Protein AF-A0A067CA75-F1 (afdb_monomer_lite)

pLDDT: mean 79.83, std 19.64, range [24.45, 98.12]

Organism: Saprolegnia parasitica (strain CBS 223.65) (NCBI:txid695850)

Radius of gyration: 29.98 Å; chains: 1; bounding box: 79×65×86 Å

Foldseek 3Di:
DDDFDAAPPPSPHTFQKAWPVVRGTHHPVVLCVVCVDDPSVPIDIDTDDDPDPDDDDDDDDDDDDDDDDDDDDDDDDDDDDDDDDDDDDPDPPDPFDFQDPVLVVLLVCLLPQFFDDDPVLVLLQVLLLVLLVPQPLCVQLVDDDPDDSLVSLLVSVVVSVVSSLVSVCVVPVVVSCVQPPPDALVSCLVSLLSSLLSNVSVCSLPVPPPPPSVVVSVVSLVSCPDPSNCVVRVHRSHDDHHGLNVLCVVQVQSVLSRTPLLCLLQADADPPDPCSVVSVVSNVVSLVVSQVPRDDPSQHSVNSVSSSVSSNSVNNVCCQQPVLLVLLLVVLCVDQVPHDPPLQLFEDDPPPQFNDGDGSVRLSVLRRDGRLLRVLLSLLLVVLVVLCVDPVRVVVCVVVVHSVVLNSVSSSCCSNQQQRLGQADDSVCSDDSNNNPSRSSVVCVVCLVVDPCSVSSVVSQNPDSVHDDDD

Structure (mmCIF, N/CA/C/O backbone):
data_AF-A0A067CA75-F1
#
_entry.id   AF-A0A067CA75-F1
#
loop_
_atom_site.group_PDB
_atom_site.id
_atom_site.type_symbol
_atom_site.label_atom_id
_atom_site.label_alt_id
_atom_site.label_comp_id
_atom_site.label_asym_id
_atom_site.label_entity_id
_atom_site.label_seq_id
_atom_site.pdbx_PDB_ins_code
_atom_site.Cartn_x
_atom_site.Cartn_y
_atom_site.Cartn_z
_atom_site.occupancy
_atom_site.B_iso_or_equiv
_atom_site.auth_seq_id
_atom_site.auth_comp_id
_atom_site.auth_asym_id
_atom_site.auth_atom_id
_atom_site.pdbx_PDB_model_num
ATOM 1 N N . MET A 1 1 ? -34.751 -10.116 -15.655 1.00 34.53 1 MET A N 1
ATOM 2 C CA . MET A 1 1 ? -34.058 -9.337 -14.611 1.00 34.53 1 MET A CA 1
ATOM 3 C C . MET A 1 1 ? -32.696 -8.956 -15.159 1.00 34.53 1 MET A C 1
ATOM 5 O O . MET A 1 1 ? -31.809 -9.796 -15.204 1.00 34.53 1 MET A O 1
ATOM 9 N N . THR A 1 2 ? -32.568 -7.746 -15.693 1.00 42.12 2 THR A N 1
ATOM 10 C CA . THR A 1 2 ? -31.279 -7.172 -16.098 1.00 42.12 2 THR A CA 1
ATOM 11 C C . THR A 1 2 ? -30.550 -6.688 -14.851 1.00 42.12 2 THR A C 1
ATOM 13 O O . THR A 1 2 ? -31.142 -5.965 -14.056 1.00 42.12 2 THR A O 1
ATOM 16 N N . ALA A 1 3 ? -29.298 -7.105 -14.661 1.00 48.72 3 ALA A N 1
ATOM 17 C CA . ALA A 1 3 ? -28.482 -6.623 -13.551 1.00 48.72 3 ALA A CA 1
ATOM 18 C C . ALA A 1 3 ? -28.260 -5.107 -13.672 1.00 48.72 3 ALA A C 1
ATOM 20 O O . ALA A 1 3 ? -27.927 -4.621 -14.758 1.00 48.72 3 ALA A O 1
ATOM 21 N N . ALA A 1 4 ? -28.437 -4.382 -12.565 1.00 57.97 4 ALA A N 1
ATOM 22 C CA . ALA A 1 4 ? -28.088 -2.970 -12.482 1.00 57.97 4 ALA A CA 1
ATOM 23 C C . ALA A 1 4 ? -26.589 -2.804 -12.773 1.00 57.97 4 ALA A C 1
ATOM 25 O O . ALA A 1 4 ? -25.756 -3.549 -12.253 1.00 57.97 4 ALA A O 1
ATOM 26 N N . ARG A 1 5 ? -26.244 -1.858 -13.650 1.00 78.56 5 ARG A N 1
ATOM 27 C CA . ARG A 1 5 ? -24.850 -1.523 -13.952 1.00 78.56 5 ARG A CA 1
ATOM 28 C C . ARG A 1 5 ? -24.434 -0.354 -13.067 1.00 78.56 5 ARG A C 1
ATOM 30 O O . ARG A 1 5 ? -25.104 0.673 -13.082 1.00 78.56 5 ARG A O 1
ATOM 37 N N . MET A 1 6 ? -23.341 -0.502 -12.327 1.00 87.12 6 MET A N 1
ATOM 38 C CA . MET A 1 6 ? -22.764 0.585 -11.529 1.00 87.12 6 MET A CA 1
ATOM 39 C C . MET A 1 6 ? -21.998 1.570 -12.418 1.00 87.12 6 MET A C 1
ATOM 41 O O . MET A 1 6 ? -21.547 1.214 -13.507 1.00 87.12 6 MET A O 1
ATOM 45 N N . CYS A 1 7 ? -21.867 2.815 -11.965 1.00 86.75 7 CYS A N 1
ATOM 46 C CA . CYS A 1 7 ? -21.057 3.835 -12.620 1.00 86.75 7 CYS A CA 1
ATOM 47 C C . CYS A 1 7 ? -19.573 3.438 -12.636 1.00 86.75 7 CYS A C 1
ATOM 49 O O . CYS A 1 7 ? -19.004 3.162 -11.586 1.00 86.75 7 CYS A O 1
ATOM 51 N N . VAL A 1 8 ? -18.936 3.503 -13.809 1.00 86.69 8 VAL A N 1
ATOM 52 C CA . VAL A 1 8 ? -17.524 3.125 -14.008 1.00 86.69 8 VAL A CA 1
ATOM 53 C C . VAL A 1 8 ? -16.517 4.023 -13.269 1.00 86.69 8 VAL A C 1
ATOM 55 O O . VAL A 1 8 ? -15.384 3.620 -13.052 1.00 86.69 8 VAL A O 1
ATOM 58 N N . GLU A 1 9 ? -16.907 5.249 -12.906 1.00 84.31 9 GLU A N 1
ATOM 59 C CA . GLU A 1 9 ? -15.993 6.260 -12.342 1.00 84.31 9 GLU A CA 1
ATOM 60 C C . GLU A 1 9 ? -15.979 6.281 -10.814 1.00 84.31 9 GLU A C 1
ATOM 62 O O . GLU A 1 9 ? -14.944 6.552 -10.216 1.00 84.31 9 GLU A O 1
ATOM 67 N N . CYS A 1 10 ? -17.134 6.066 -10.178 1.00 82.81 10 CYS A N 1
ATOM 68 C CA . CYS A 1 10 ? -17.243 6.091 -8.721 1.00 82.81 10 CYS A CA 1
ATOM 69 C C . CYS A 1 10 ? -17.487 4.715 -8.107 1.00 82.81 10 CYS A C 1
ATOM 71 O O . CYS A 1 10 ? -17.278 4.580 -6.911 1.00 82.81 10 CYS A O 1
ATOM 73 N N . GLU A 1 11 ? -17.978 3.734 -8.874 1.00 81.69 11 GLU A N 1
ATOM 74 C CA . GLU A 1 11 ? -18.426 2.400 -8.425 1.00 81.69 11 GLU A CA 1
ATOM 75 C C . GLU A 1 11 ? -19.532 2.392 -7.333 1.00 81.69 11 GLU A C 1
ATOM 77 O O . GLU A 1 11 ? -20.186 1.372 -7.133 1.00 81.69 11 GLU A O 1
ATOM 82 N N . ASP A 1 12 ? -19.822 3.540 -6.710 1.00 71.25 12 ASP A N 1
ATOM 83 C CA . ASP A 1 12 ? -20.708 3.736 -5.554 1.00 71.25 12 ASP A CA 1
ATOM 84 C C . ASP A 1 12 ? -22.186 4.006 -5.910 1.00 71.25 12 ASP A C 1
ATOM 86 O O . ASP A 1 12 ? -23.061 3.925 -5.049 1.00 71.25 12 ASP A O 1
ATOM 90 N N . THR A 1 13 ? -22.499 4.377 -7.159 1.00 75.12 13 THR A N 1
ATOM 91 C CA . THR A 1 13 ? -23.878 4.686 -7.602 1.00 75.12 13 THR A CA 1
ATOM 92 C C . THR A 1 13 ? -24.252 3.978 -8.899 1.00 75.12 13 THR A C 1
ATOM 94 O O . THR A 1 13 ? -23.413 3.788 -9.780 1.00 75.12 13 THR A O 1
ATOM 97 N N . GLU A 1 14 ? -25.529 3.606 -9.034 1.00 87.25 14 GLU A N 1
ATOM 98 C CA . GLU A 1 14 ? -26.067 3.018 -10.265 1.00 87.25 14 GLU A CA 1
ATOM 99 C C . GLU A 1 14 ? -25.896 3.971 -11.460 1.00 87.25 14 GLU A C 1
ATOM 101 O O . GLU A 1 14 ? -26.018 5.196 -11.345 1.00 87.25 14 GLU A O 1
ATOM 106 N N . ALA A 1 15 ? -25.590 3.410 -12.629 1.00 87.94 15 ALA A N 1
ATOM 107 C CA . ALA A 1 15 ? -25.382 4.180 -13.840 1.00 87.94 15 ALA A CA 1
ATOM 108 C C . ALA A 1 15 ? -26.720 4.598 -14.469 1.00 87.94 15 ALA A C 1
ATOM 110 O O . ALA A 1 15 ? -27.481 3.767 -14.963 1.00 87.94 15 ALA A O 1
ATOM 111 N N . ALA A 1 16 ? -26.961 5.907 -14.507 1.00 86.81 16 ALA A N 1
ATOM 112 C CA . ALA A 1 16 ? -28.119 6.530 -15.144 1.00 86.81 16 ALA A CA 1
ATOM 113 C C . ALA A 1 16 ? -27.907 6.806 -16.647 1.00 86.81 16 ALA A C 1
ATOM 115 O O . ALA A 1 16 ? -28.869 7.005 -17.388 1.00 86.81 16 ALA A O 1
ATOM 116 N N . LEU A 1 17 ? -26.656 6.826 -17.121 1.00 90.62 17 LEU A N 1
ATOM 117 C CA . LEU A 1 17 ? -26.273 7.244 -18.472 1.00 90.62 17 LEU A CA 1
ATOM 118 C C . LEU A 1 17 ? -25.247 6.272 -19.071 1.00 90.62 17 LEU A C 1
ATOM 120 O O . LEU A 1 17 ? -24.282 5.902 -18.413 1.00 90.62 17 LEU A O 1
ATOM 124 N N . ALA A 1 18 ? -25.399 5.907 -20.341 1.00 91.94 18 ALA A N 1
ATOM 125 C CA . ALA A 1 18 ? -24.377 5.221 -21.131 1.00 91.94 18 ALA A CA 1
ATOM 126 C C . ALA A 1 18 ? -23.794 6.186 -22.167 1.00 91.94 18 ALA A C 1
ATOM 128 O O . ALA A 1 18 ? -24.546 6.827 -22.895 1.00 91.94 18 ALA A O 1
ATOM 129 N N . CYS A 1 19 ? -22.470 6.296 -22.245 1.00 92.19 19 CYS A N 1
ATOM 130 C CA . CYS A 1 19 ? -21.780 7.149 -23.208 1.00 92.19 19 CYS A CA 1
ATOM 131 C C . CYS A 1 19 ? -21.451 6.348 -24.472 1.00 92.19 19 CYS A C 1
ATOM 133 O O . CYS A 1 19 ? -20.631 5.432 -24.423 1.00 92.19 19 CYS A O 1
ATOM 135 N N . SER A 1 20 ? -22.062 6.682 -25.613 1.00 85.44 20 SER A N 1
ATOM 136 C CA . SER A 1 20 ? -21.893 5.910 -26.854 1.00 85.44 20 SER A CA 1
ATOM 137 C C . SER A 1 20 ? -20.477 5.968 -27.425 1.00 85.44 20 SER A C 1
ATOM 139 O O . SER A 1 20 ? -20.059 5.030 -28.097 1.00 85.44 20 SER A O 1
ATOM 141 N N . ASP A 1 21 ? -19.746 7.051 -27.154 1.00 86.06 21 ASP A N 1
ATOM 142 C CA . ASP A 1 21 ? -18.401 7.287 -27.690 1.00 86.06 21 ASP A CA 1
ATOM 143 C C . ASP A 1 21 ? -17.286 6.743 -26.776 1.00 86.06 21 ASP A C 1
ATOM 145 O O . ASP A 1 21 ? -16.202 6.429 -27.263 1.00 86.06 21 ASP A O 1
ATOM 149 N N . CYS A 1 22 ? -17.544 6.596 -25.468 1.00 84.81 22 CYS A N 1
ATOM 150 C CA . CYS A 1 22 ? -16.643 5.878 -24.553 1.00 84.81 22 CYS A CA 1
ATOM 151 C C . CYS A 1 22 ? -16.923 4.363 -24.538 1.00 84.81 22 CYS A C 1
ATOM 153 O O . CYS A 1 22 ? -16.007 3.572 -24.359 1.00 84.81 22 CYS A O 1
ATOM 155 N N . GLY A 1 23 ? -18.186 3.955 -24.720 1.00 83.06 23 GLY A N 1
ATOM 156 C CA . GLY A 1 23 ? -18.663 2.584 -24.481 1.00 83.06 23 GLY A CA 1
ATOM 157 C C . GLY A 1 23 ? -19.081 2.312 -23.026 1.00 83.06 23 GLY A C 1
ATOM 158 O O . GLY A 1 23 ? -19.684 1.276 -22.742 1.00 83.06 23 GLY A O 1
ATOM 159 N N . ASP A 1 24 ? -18.809 3.262 -22.130 1.00 90.19 24 ASP A N 1
ATOM 160 C CA . ASP A 1 24 ? -18.940 3.127 -20.679 1.00 90.19 24 ASP A CA 1
ATOM 161 C C . ASP A 1 24 ? -20.254 3.681 -20.105 1.00 90.19 24 ASP A C 1
ATOM 163 O O . ASP A 1 24 ? -21.027 4.372 -20.777 1.00 90.19 24 ASP A O 1
ATOM 167 N N . VAL A 1 25 ? -20.503 3.392 -18.825 1.00 91.81 25 VAL A N 1
ATOM 168 C CA . VAL A 1 25 ? -21.732 3.755 -18.106 1.00 91.81 25 VAL A CA 1
ATOM 169 C C . VAL A 1 25 ? -21.432 4.561 -16.835 1.00 91.81 25 VAL A C 1
ATOM 171 O O . VAL A 1 25 ? -20.504 4.264 -16.088 1.00 91.81 25 VAL A O 1
ATOM 174 N N . TYR A 1 26 ? -22.225 5.600 -16.587 1.00 90.19 26 TYR A N 1
ATOM 175 C CA . 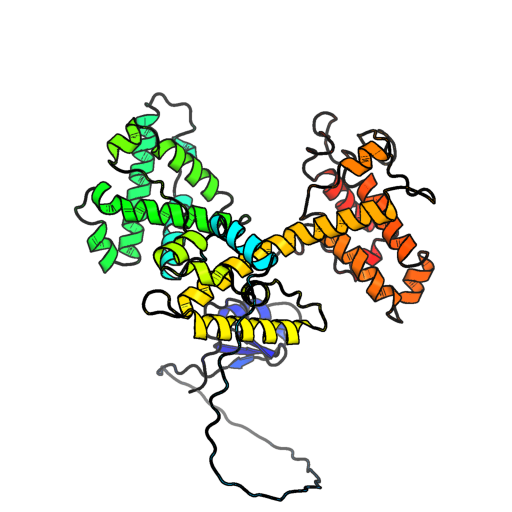TYR A 1 26 ? -21.970 6.658 -15.611 1.00 90.19 26 TYR A CA 1
ATOM 176 C C . TYR A 1 26 ? -23.238 7.012 -14.820 1.00 90.19 26 TYR A C 1
ATOM 178 O O . TYR A 1 26 ? -24.343 6.960 -15.360 1.00 90.19 26 TYR A O 1
ATOM 186 N N . CYS A 1 27 ? -23.102 7.443 -13.564 1.00 92.75 27 CYS A N 1
ATOM 187 C CA . CYS A 1 27 ? -24.160 8.189 -12.877 1.00 92.75 27 CYS A CA 1
ATOM 188 C C . CYS A 1 27 ? -24.171 9.655 -13.355 1.00 92.75 27 CYS A C 1
ATOM 190 O O . CYS A 1 27 ? -23.188 10.132 -13.933 1.00 92.75 27 CYS A O 1
ATOM 192 N N . ASP A 1 28 ? -25.265 10.386 -13.117 1.00 87.94 28 ASP A N 1
ATOM 193 C CA . ASP A 1 28 ? -25.445 11.754 -13.638 1.00 87.94 28 ASP A CA 1
ATOM 194 C C . ASP A 1 28 ? -24.309 12.713 -13.248 1.00 87.94 28 ASP A C 1
ATOM 196 O O . ASP A 1 28 ? -23.850 13.510 -14.070 1.00 87.94 28 ASP A O 1
ATOM 200 N N . LEU A 1 29 ? -23.822 12.616 -12.006 1.00 86.62 29 LEU A N 1
ATOM 201 C CA . LEU A 1 29 ? -22.756 13.473 -11.480 1.00 86.62 29 LEU A CA 1
ATOM 202 C C . LEU A 1 29 ? -21.408 13.179 -12.148 1.00 86.62 29 LEU A C 1
ATOM 204 O O . LEU A 1 29 ? -20.744 14.103 -12.620 1.00 86.62 29 LEU A O 1
ATOM 208 N N . CYS A 1 30 ? -21.021 11.905 -12.242 1.00 85.12 30 CYS A N 1
ATOM 209 C CA . CYS A 1 30 ? -19.768 11.498 -12.879 1.00 85.12 30 CYS A CA 1
ATOM 210 C C . CYS A 1 30 ? -19.785 11.748 -14.391 1.00 85.12 30 CYS A C 1
ATOM 212 O O . CYS A 1 30 ? -18.781 12.205 -14.939 1.00 85.12 30 CYS A O 1
ATOM 214 N N . TYR A 1 31 ? -20.926 11.546 -15.064 1.00 89.19 31 TYR A N 1
ATOM 215 C CA . TYR A 1 31 ? -21.058 11.906 -16.476 1.00 89.19 31 TYR A CA 1
ATOM 216 C C . TYR A 1 31 ? -20.834 13.405 -16.677 1.00 89.19 31 TYR A C 1
ATOM 218 O O . TYR A 1 31 ? -20.005 13.793 -17.501 1.00 89.19 31 TYR A O 1
ATOM 226 N N . GLN A 1 32 ? -21.514 14.251 -15.894 1.00 88.06 32 GLN A N 1
ATOM 227 C CA . GLN A 1 32 ? -21.337 15.701 -15.966 1.00 88.06 32 GLN A CA 1
ATOM 228 C C . GLN A 1 32 ? -19.902 16.120 -15.633 1.00 88.06 32 GLN A C 1
ATOM 230 O O . GLN A 1 32 ? -19.364 16.972 -16.328 1.00 88.06 32 GLN A O 1
ATOM 235 N N . ALA A 1 33 ? -19.249 15.521 -14.635 1.00 83.44 33 ALA A N 1
ATOM 236 C CA . ALA A 1 33 ? -17.854 15.824 -14.315 1.00 83.44 33 ALA A CA 1
ATOM 237 C C . ALA A 1 33 ? -16.909 15.502 -15.492 1.00 83.44 33 ALA A C 1
ATOM 239 O O . ALA A 1 33 ? -16.190 16.387 -15.963 1.00 83.44 33 ALA A O 1
ATOM 240 N N . GLN A 1 34 ? -16.972 14.275 -16.023 1.00 81.94 34 GLN A N 1
ATOM 241 C CA . GLN A 1 34 ? -16.072 13.790 -17.079 1.00 81.94 34 GLN A CA 1
ATOM 242 C C . GLN A 1 34 ? -16.354 14.379 -18.473 1.00 81.94 34 GLN A C 1
ATOM 244 O O . GLN A 1 34 ? -15.449 14.461 -19.305 1.00 81.94 34 GLN A O 1
ATOM 249 N N . HIS A 1 35 ? -17.587 14.821 -18.741 1.00 87.88 35 HIS A N 1
ATOM 250 C CA . HIS A 1 35 ? -18.006 15.332 -20.054 1.00 87.88 35 HIS A CA 1
ATOM 251 C C . HIS A 1 35 ? -18.231 16.855 -20.076 1.00 87.88 35 HIS A C 1
ATOM 253 O O . HIS A 1 35 ? -18.643 17.409 -21.092 1.00 87.88 35 HIS A O 1
ATOM 259 N N . ARG A 1 36 ? -17.908 17.585 -18.997 1.00 81.56 36 ARG A N 1
ATOM 260 C CA . ARG A 1 36 ? -18.014 19.060 -18.946 1.00 81.56 36 ARG A CA 1
ATOM 261 C C . ARG A 1 36 ? -16.841 19.806 -19.588 1.00 81.56 36 ARG A C 1
ATOM 263 O O . ARG A 1 36 ? -16.953 21.016 -19.782 1.00 81.56 36 ARG A O 1
ATOM 270 N N . SER A 1 37 ? -15.736 19.151 -19.958 1.00 68.25 37 SER A N 1
ATOM 271 C CA . SER A 1 37 ? -14.587 19.827 -20.589 1.00 68.25 37 SER A CA 1
ATOM 272 C C . SER A 1 37 ? -13.853 18.979 -21.639 1.00 68.25 37 SER A C 1
ATOM 274 O O . SER A 1 37 ? -14.030 17.765 -21.722 1.00 68.25 37 SER A O 1
ATOM 276 N N . GLY A 1 38 ? -13.043 19.638 -22.475 1.00 77.25 38 GLY A N 1
ATOM 277 C CA . GLY A 1 38 ? -12.229 18.989 -23.505 1.00 77.25 38 GLY A CA 1
ATOM 278 C C . GLY A 1 38 ? -13.035 18.325 -24.629 1.00 77.25 38 GLY A C 1
ATOM 279 O O . GLY A 1 38 ? -14.191 18.660 -24.883 1.00 77.25 38 GLY A O 1
ATOM 280 N N . HIS A 1 39 ? -12.413 17.364 -25.319 1.00 73.75 39 HIS A N 1
ATOM 281 C CA . HIS A 1 39 ? -13.032 16.650 -26.445 1.00 73.75 39 HIS A CA 1
ATOM 282 C C . HIS A 1 39 ? -14.293 15.859 -26.045 1.00 73.75 39 HIS A C 1
ATOM 284 O O . HIS A 1 39 ? -15.204 15.720 -26.864 1.00 73.75 39 HIS A O 1
ATOM 290 N N . ARG A 1 40 ? -14.384 15.432 -24.775 1.00 80.75 40 ARG A N 1
ATOM 291 C CA . ARG A 1 40 ? -15.506 14.659 -24.218 1.00 80.75 40 ARG A CA 1
ATOM 292 C C . ARG A 1 40 ? -16.825 15.440 -24.134 1.00 80.75 40 ARG A C 1
ATOM 294 O O . ARG A 1 40 ? -17.877 14.815 -24.133 1.00 80.75 40 ARG A O 1
ATOM 301 N N . GLN A 1 41 ? -16.810 16.780 -24.198 1.00 84.62 41 GLN A N 1
ATOM 302 C CA . GLN A 1 41 ? -18.037 17.598 -24.318 1.00 84.62 41 GLN A CA 1
ATOM 303 C C . GLN A 1 41 ? -18.919 17.240 -25.522 1.00 84.62 41 GLN A C 1
ATOM 305 O O . GLN A 1 41 ? -20.100 17.580 -25.542 1.00 84.62 41 GLN A O 1
ATOM 310 N N . LYS A 1 42 ? -18.344 16.619 -26.558 1.00 84.81 42 LYS A N 1
ATOM 311 C CA . LYS A 1 42 ? -19.062 16.256 -27.786 1.00 84.81 42 LYS A CA 1
ATOM 312 C C . LYS A 1 42 ? -19.661 14.851 -27.750 1.00 84.81 42 LYS A C 1
ATOM 314 O O . LYS A 1 42 ? -20.372 14.502 -28.690 1.00 84.81 42 LYS A O 1
ATOM 319 N N . HIS A 1 43 ? -19.361 14.058 -26.722 1.00 88.69 43 HIS A N 1
ATOM 320 C CA . HIS A 1 43 ? -19.841 12.684 -26.633 1.00 88.69 43 HIS A CA 1
ATOM 321 C C . HIS A 1 43 ? -21.347 12.654 -26.350 1.00 88.69 43 HIS A C 1
ATOM 323 O O . HIS A 1 43 ? -21.889 13.519 -25.652 1.00 88.69 43 HIS A O 1
ATOM 329 N N . ARG A 1 44 ? -22.034 11.649 -26.893 1.00 86.31 44 ARG A N 1
ATOM 330 C CA . ARG 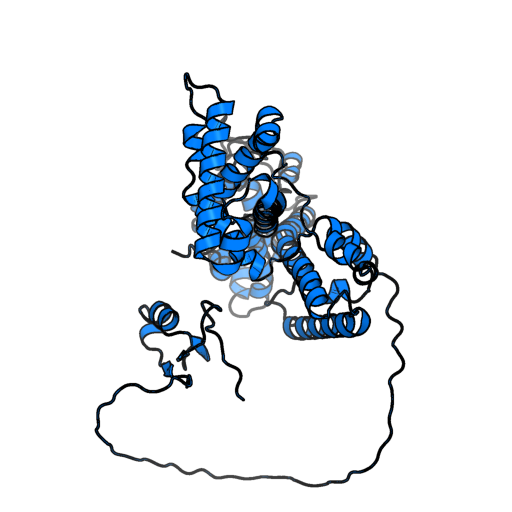A 1 44 ? -23.465 11.437 -26.680 1.00 86.31 44 ARG A CA 1
ATOM 331 C C . ARG A 1 44 ? -23.714 10.424 -25.572 1.00 86.31 44 ARG A C 1
ATOM 333 O O . ARG A 1 44 ? -23.245 9.293 -25.624 1.00 86.31 44 ARG A O 1
ATOM 340 N N . SER A 1 45 ? -24.552 10.814 -24.617 1.00 89.62 45 SER A N 1
ATOM 341 C CA . SER A 1 45 ? -25.150 9.899 -23.650 1.00 89.62 45 SER A CA 1
ATOM 342 C C . SER A 1 45 ? -26.549 9.453 -24.064 1.00 89.62 45 SER A C 1
ATOM 344 O O . SER A 1 45 ? -27.357 10.257 -24.535 1.00 89.62 45 SER A O 1
ATOM 346 N N . THR A 1 46 ? -26.868 8.196 -23.782 1.00 89.31 46 THR A N 1
ATOM 347 C CA . THR A 1 46 ? -28.226 7.645 -23.744 1.00 89.31 46 THR A CA 1
ATOM 348 C C . THR A 1 46 ? -28.605 7.314 -22.298 1.00 89.31 46 THR A C 1
ATOM 350 O O . THR A 1 46 ? -27.812 6.670 -21.611 1.00 89.31 46 THR A O 1
ATOM 353 N N . PRO A 1 47 ? -29.797 7.709 -21.809 1.00 86.81 47 PRO A N 1
ATOM 354 C CA . PRO A 1 47 ? -30.267 7.289 -20.493 1.00 86.81 47 PRO A CA 1
ATOM 355 C C . PRO A 1 47 ? -30.402 5.769 -20.405 1.00 86.81 47 PRO A C 1
ATOM 357 O O . PRO A 1 47 ? -30.965 5.133 -21.299 1.00 86.81 47 PRO A O 1
ATOM 360 N N . LEU A 1 48 ? -29.905 5.201 -19.313 1.00 81.50 48 LEU A N 1
ATOM 361 C CA . LEU A 1 48 ? -30.205 3.841 -18.896 1.00 81.50 48 LEU A CA 1
ATOM 362 C C . LEU A 1 48 ? -31.505 3.879 -18.088 1.00 81.50 48 LEU A C 1
ATOM 364 O O . LEU A 1 48 ? -31.694 4.746 -17.238 1.00 81.50 48 LEU A O 1
ATOM 368 N N . ALA A 1 49 ? -32.432 2.971 -18.391 1.00 61.00 49 ALA A N 1
ATOM 369 C CA . ALA A 1 49 ? -33.735 2.949 -17.740 1.00 61.00 49 ALA A CA 1
ATOM 370 C C . ALA A 1 49 ? -33.605 2.449 -16.292 1.00 61.00 49 ALA A C 1
ATOM 372 O O . ALA A 1 49 ? -33.550 1.245 -16.048 1.00 61.00 49 ALA A O 1
ATOM 373 N N . VAL A 1 50 ? -33.561 3.389 -15.347 1.00 51.22 50 VAL A N 1
ATOM 374 C CA . VAL A 1 50 ? -33.761 3.131 -13.918 1.00 51.22 50 VAL A CA 1
ATOM 375 C C . VAL A 1 50 ? -35.268 3.143 -13.650 1.00 51.22 50 VAL A C 1
ATOM 377 O O . VAL A 1 50 ? -35.943 4.123 -13.977 1.00 51.22 50 VAL A O 1
ATOM 380 N N . ASP A 1 51 ? -35.805 2.072 -13.061 1.00 38.41 51 ASP A N 1
ATOM 381 C CA . ASP A 1 51 ? -37.217 1.984 -12.662 1.00 38.41 51 ASP A CA 1
ATOM 382 C C . ASP A 1 51 ? -37.494 2.900 -11.453 1.00 38.41 51 ASP A C 1
ATOM 384 O O . ASP A 1 51 ? -37.503 2.474 -10.297 1.00 38.41 51 ASP A O 1
ATOM 388 N N . VAL A 1 52 ? -37.732 4.187 -11.721 1.00 39.03 52 VAL A N 1
ATOM 389 C CA . VAL A 1 52 ? -38.145 5.178 -10.716 1.00 39.03 52 VAL A CA 1
ATOM 390 C C . VAL A 1 52 ? -39.663 5.404 -10.802 1.00 39.03 52 VAL A C 1
ATOM 392 O O . VAL A 1 52 ? -40.165 5.757 -11.874 1.00 39.03 52 VAL A O 1
ATOM 395 N N . PRO A 1 53 ? -40.430 5.256 -9.701 1.00 29.56 53 PRO A N 1
ATOM 396 C CA . PRO A 1 53 ? -41.851 5.587 -9.697 1.00 29.56 53 PRO A CA 1
ATOM 397 C C . PRO A 1 53 ? -42.081 7.094 -9.923 1.00 29.56 53 PRO A C 1
ATOM 399 O O . PRO A 1 53 ? -41.368 7.948 -9.403 1.00 29.56 53 PRO A O 1
ATOM 402 N N . ALA A 1 54 ? -43.093 7.398 -10.733 1.00 29.95 54 ALA A N 1
ATOM 403 C CA . ALA A 1 54 ? -43.261 8.662 -11.451 1.00 29.95 54 ALA A CA 1
ATOM 404 C C . ALA A 1 54 ? -43.342 9.961 -10.618 1.00 29.95 54 ALA A C 1
ATOM 406 O O . ALA A 1 54 ? -44.020 10.024 -9.594 1.00 29.95 54 ALA A O 1
ATOM 407 N N . SER A 1 55 ? -42.849 11.059 -11.215 1.00 29.47 55 SER A N 1
ATOM 408 C CA . SER A 1 55 ? -43.426 12.400 -11.030 1.00 29.47 55 SER A CA 1
ATOM 409 C C . SER A 1 55 ? -43.352 13.270 -12.300 1.00 29.47 55 SER A C 1
ATOM 411 O O . SER A 1 55 ? -42.276 13.552 -12.813 1.00 29.47 55 SER A O 1
ATOM 413 N N . SER A 1 56 ? -44.522 13.761 -12.732 1.00 32.84 56 SER A N 1
ATOM 414 C CA . SER A 1 56 ? -44.778 15.011 -13.493 1.00 32.84 56 SER A CA 1
ATOM 415 C C . SER A 1 56 ? -44.058 15.314 -14.836 1.00 32.84 56 SER A C 1
ATOM 417 O O . SER A 1 56 ? -42.972 15.881 -14.875 1.00 32.84 56 SER A O 1
ATOM 419 N N . THR A 1 57 ? -44.803 15.100 -15.932 1.00 30.19 57 THR A N 1
ATOM 420 C CA . THR A 1 57 ? -44.755 15.737 -17.285 1.00 30.19 57 THR A CA 1
ATOM 421 C C . THR A 1 57 ? -44.872 17.283 -17.289 1.00 30.19 57 THR A C 1
ATOM 423 O O . THR A 1 57 ? -45.261 17.797 -16.237 1.00 30.19 57 THR A O 1
ATOM 426 N N . PRO A 1 58 ? -44.701 18.044 -18.421 1.00 36.84 58 PRO A N 1
ATOM 427 C CA . PRO A 1 58 ? -44.681 17.684 -19.875 1.00 36.84 58 PRO A CA 1
ATOM 428 C C . PRO A 1 58 ? -43.474 18.312 -20.682 1.00 36.84 58 PRO A C 1
ATOM 430 O O . PRO A 1 58 ? -42.511 18.707 -20.043 1.00 36.84 58 PRO A O 1
ATOM 433 N N . ALA A 1 59 ? -43.369 18.452 -22.031 1.00 25.84 59 ALA A N 1
ATOM 434 C CA . ALA A 1 59 ? -44.282 18.257 -23.182 1.00 25.84 59 ALA A CA 1
ATOM 435 C C . ALA A 1 59 ? -43.610 17.969 -24.576 1.00 25.84 59 ALA A C 1
ATOM 437 O O . ALA A 1 59 ? -42.405 18.075 -24.764 1.00 25.84 59 ALA A O 1
ATOM 438 N N . ARG A 1 60 ? -44.496 17.663 -25.544 1.00 24.86 60 ARG A N 1
ATOM 439 C CA . ARG A 1 60 ? -44.496 17.581 -27.044 1.00 24.86 60 ARG A CA 1
ATOM 440 C C . ARG A 1 60 ? -43.808 18.763 -27.812 1.00 24.86 60 ARG A C 1
ATOM 442 O O . ARG A 1 60 ? -43.752 19.818 -27.185 1.00 24.86 60 ARG A O 1
ATOM 449 N N . PRO A 1 61 ? -43.386 18.709 -29.125 1.00 32.41 61 PRO A N 1
ATOM 450 C CA . PRO A 1 61 ? -43.785 17.848 -30.284 1.00 32.41 61 PRO A CA 1
ATOM 451 C C . PRO A 1 61 ? -42.666 17.069 -31.043 1.00 32.41 61 PRO A C 1
ATOM 453 O O . PRO A 1 61 ? -41.511 17.456 -30.982 1.00 32.41 61 PRO A O 1
ATOM 456 N N . THR A 1 62 ? -42.889 15.882 -31.651 1.00 28.77 62 THR A N 1
ATOM 457 C CA . THR A 1 62 ? -43.567 15.486 -32.939 1.00 28.77 62 THR A CA 1
ATOM 458 C C . THR A 1 62 ? -42.919 16.008 -34.260 1.00 28.77 62 THR A C 1
ATOM 460 O O . THR A 1 62 ? -42.315 17.072 -34.227 1.00 28.77 62 THR A O 1
ATOM 463 N N . PRO A 1 63 ? -42.957 15.264 -35.403 1.00 45.16 63 PRO A N 1
ATOM 464 C CA . PRO A 1 63 ? -41.740 14.687 -36.024 1.00 45.16 63 PRO A CA 1
ATOM 465 C C . PRO A 1 63 ? -41.574 14.998 -37.538 1.00 45.16 63 PRO A C 1
ATOM 467 O O . PRO A 1 63 ? -42.382 15.754 -38.073 1.00 45.16 63 PRO A O 1
ATOM 470 N N . SER A 1 64 ? -40.597 14.365 -38.232 1.00 29.53 64 SER A N 1
ATOM 471 C CA . SER A 1 64 ? -40.623 13.787 -39.623 1.00 29.53 64 SER A CA 1
ATOM 472 C C . SER A 1 64 ? -39.177 13.636 -40.214 1.00 29.53 64 SER A C 1
ATOM 474 O O . SER A 1 64 ? -38.243 14.061 -39.539 1.00 29.53 64 SER A O 1
ATOM 476 N N . PRO A 1 65 ? -38.923 12.999 -41.389 1.00 34.88 65 PRO A N 1
ATOM 477 C CA . PRO A 1 65 ? -38.982 11.534 -41.537 1.00 34.88 65 PRO A CA 1
ATOM 478 C C . PRO A 1 65 ? -37.856 10.910 -42.435 1.00 34.88 65 PRO A C 1
ATOM 480 O O . PRO A 1 65 ? -37.032 11.623 -42.988 1.00 34.88 65 PRO A O 1
ATOM 483 N N . VAL A 1 66 ? -37.878 9.570 -42.570 1.00 28.83 66 VAL A N 1
ATOM 484 C CA . VAL A 1 66 ? -37.253 8.643 -43.569 1.00 28.83 66 VAL A CA 1
ATOM 485 C C . VAL A 1 66 ? -35.996 9.036 -44.383 1.00 28.83 66 VAL A C 1
ATOM 487 O O . VAL A 1 66 ? -35.993 10.013 -45.122 1.00 28.83 66 VAL A O 1
ATOM 490 N N . SER A 1 67 ? -35.058 8.083 -44.495 1.00 28.41 67 SER A N 1
ATOM 491 C CA . SER A 1 67 ? -34.795 7.457 -45.808 1.00 28.41 67 SER A CA 1
ATOM 492 C C . SER A 1 67 ? -34.263 6.021 -45.665 1.00 28.41 67 SER A C 1
ATOM 494 O O . SER A 1 67 ? -33.485 5.732 -44.758 1.00 28.41 67 SER A O 1
ATOM 496 N N . GLU A 1 68 ? -34.705 5.125 -46.545 1.00 26.50 68 GLU A N 1
ATOM 497 C CA . GLU A 1 68 ? -34.344 3.700 -46.593 1.00 26.50 68 GLU A CA 1
ATOM 498 C C . GLU A 1 68 ? -33.204 3.451 -47.592 1.00 26.50 68 GLU A C 1
ATOM 500 O O . GLU A 1 68 ? -33.232 4.037 -48.674 1.00 26.50 68 GLU A O 1
ATOM 505 N N . THR A 1 69 ? -32.310 2.482 -47.329 1.00 26.22 69 THR A N 1
ATOM 506 C CA . THR A 1 69 ? -31.617 1.764 -48.422 1.00 26.22 69 THR A CA 1
ATOM 507 C C . THR A 1 69 ? -31.254 0.309 -48.071 1.00 26.22 69 THR A C 1
ATOM 509 O O . THR A 1 69 ? -30.181 0.020 -47.558 1.00 26.22 69 THR A O 1
ATOM 512 N N . ILE A 1 70 ? -32.184 -0.600 -48.377 1.00 29.70 70 ILE A N 1
ATOM 513 C CA . ILE A 1 70 ? -31.991 -1.853 -49.143 1.00 29.70 70 ILE A CA 1
ATOM 514 C C . ILE A 1 70 ? -30.711 -2.687 -48.881 1.00 29.70 70 ILE A C 1
ATOM 516 O O . ILE A 1 70 ? -29.617 -2.356 -49.336 1.00 29.70 70 ILE A O 1
ATOM 520 N N . SER A 1 71 ? -30.902 -3.882 -48.308 1.00 30.14 71 SER A N 1
ATOM 521 C CA . SER A 1 71 ? -29.962 -5.018 -48.373 1.00 30.14 71 SER A CA 1
ATOM 522 C C . SER A 1 71 ? -29.968 -5.707 -49.748 1.00 30.14 71 SER A C 1
ATOM 524 O O . SER A 1 71 ? -30.957 -5.629 -50.479 1.00 30.14 71 SER A O 1
ATOM 526 N N . PRO A 1 72 ? -28.957 -6.545 -50.036 1.00 34.88 72 PRO A N 1
ATOM 527 C CA . PRO A 1 72 ? -29.275 -7.899 -50.505 1.00 34.88 72 PRO A CA 1
ATOM 528 C C . PRO A 1 72 ? -28.523 -9.016 -49.737 1.00 34.88 72 PRO A C 1
ATOM 530 O O . PRO A 1 72 ? -27.550 -8.722 -49.044 1.00 34.88 72 PRO A O 1
ATOM 533 N N . PRO A 1 73 ? -28.984 -10.288 -49.800 1.00 36.91 73 PRO A N 1
ATOM 534 C CA . PRO A 1 73 ? -28.628 -11.327 -48.825 1.00 36.91 73 PRO A CA 1
ATOM 535 C C . PRO A 1 73 ? -27.946 -12.574 -49.448 1.00 36.91 73 PRO A C 1
ATOM 537 O O . PRO A 1 73 ? -27.469 -12.530 -50.579 1.00 36.91 73 PRO A O 1
ATOM 540 N N . LEU A 1 74 ? -28.013 -13.700 -48.714 1.00 27.62 74 LEU A N 1
ATOM 541 C CA . LEU A 1 74 ? -27.489 -15.061 -48.965 1.00 27.62 74 LEU A CA 1
ATOM 542 C C . LEU A 1 74 ? -26.011 -15.292 -48.557 1.00 27.62 74 LEU A C 1
ATOM 544 O O . LEU A 1 74 ? -25.187 -14.395 -48.657 1.00 27.62 74 LEU A O 1
ATOM 548 N N . ALA A 1 75 ? -25.618 -16.475 -48.057 1.00 28.86 75 ALA A N 1
ATOM 549 C CA . ALA A 1 75 ? -26.344 -17.753 -47.995 1.00 28.86 75 ALA A CA 1
ATOM 550 C C . ALA A 1 75 ? -26.275 -18.448 -46.618 1.00 28.86 75 ALA A C 1
ATOM 552 O O . ALA A 1 75 ? -25.281 -18.376 -45.902 1.00 28.86 75 ALA A O 1
ATOM 553 N N . SER A 1 76 ? -27.346 -19.173 -46.294 1.00 25.55 76 SER A N 1
ATOM 554 C CA . SER A 1 76 ? -27.492 -20.060 -45.137 1.00 25.55 76 SER A CA 1
ATOM 555 C C . SER A 1 76 ? -27.045 -21.493 -45.443 1.00 25.55 76 SER A C 1
ATOM 557 O O . SER A 1 76 ? -27.372 -22.006 -46.513 1.00 25.55 76 SER A O 1
ATOM 559 N N . VAL A 1 77 ? -26.473 -22.191 -44.458 1.00 27.83 77 VAL A N 1
ATOM 560 C CA . VAL A 1 77 ? -26.527 -23.662 -44.375 1.00 27.83 77 VAL A CA 1
ATOM 561 C C . VAL A 1 77 ? -26.955 -24.042 -42.959 1.00 27.83 77 VAL A C 1
ATOM 563 O O . VAL A 1 77 ? -26.384 -23.558 -41.986 1.00 27.83 77 VAL A O 1
ATOM 566 N N . VAL A 1 78 ? -27.982 -24.885 -42.857 1.00 24.77 78 VAL A N 1
ATOM 567 C CA . VAL A 1 78 ? -28.516 -25.430 -41.601 1.00 24.77 78 VAL A CA 1
ATOM 568 C C . VAL A 1 78 ? -28.695 -26.943 -41.771 1.00 24.77 78 VAL A C 1
ATOM 570 O O . VAL A 1 78 ? -28.867 -27.415 -42.895 1.00 24.77 78 VAL A O 1
ATOM 573 N N . VAL A 1 79 ? -28.796 -27.618 -40.619 1.00 24.45 79 VAL A N 1
ATOM 574 C CA . VAL A 1 79 ? -29.277 -28.990 -40.344 1.00 24.45 79 VAL A CA 1
ATOM 575 C C . VAL A 1 79 ? -28.117 -30.004 -40.408 1.00 24.45 79 VAL A C 1
ATOM 577 O O . VAL A 1 79 ? -27.346 -29.999 -41.358 1.00 24.45 79 VAL A O 1
ATOM 580 N N . VAL A 1 80 ? -27.831 -30.788 -39.358 1.00 26.25 80 VAL A N 1
ATOM 581 C CA . VAL A 1 80 ? -28.664 -31.886 -38.823 1.00 26.25 80 VAL A CA 1
ATOM 582 C C . VAL A 1 80 ? -28.703 -31.941 -37.288 1.00 26.25 80 VAL A C 1
ATOM 584 O O . VAL A 1 80 ? -27.696 -31.744 -36.615 1.00 26.25 80 VAL A O 1
ATOM 587 N N . THR A 1 81 ? -29.896 -32.226 -36.763 1.00 25.45 81 THR A N 1
ATOM 588 C CA . THR A 1 81 ? -30.207 -32.591 -35.373 1.00 25.45 81 THR A CA 1
ATOM 589 C C . THR A 1 81 ? -29.978 -34.082 -35.125 1.00 25.45 81 THR A C 1
ATOM 591 O O . THR A 1 81 ? -30.303 -34.863 -36.011 1.00 25.45 81 THR A O 1
ATOM 594 N N . ASP A 1 82 ? -29.540 -34.474 -33.927 1.00 24.70 82 ASP A N 1
ATOM 595 C CA . ASP A 1 82 ? -30.206 -35.529 -33.139 1.00 24.70 82 ASP A CA 1
ATOM 596 C C . ASP A 1 82 ? -29.599 -35.650 -31.726 1.00 24.70 82 ASP A C 1
ATOM 598 O O . ASP A 1 82 ? -28.389 -35.580 -31.532 1.00 24.70 82 ASP A O 1
ATOM 602 N N . ASP A 1 83 ? -30.492 -35.831 -30.756 1.00 24.94 83 ASP A N 1
ATOM 603 C CA . ASP A 1 83 ? -30.310 -36.152 -29.331 1.00 24.94 83 ASP A CA 1
ATOM 604 C C . ASP A 1 83 ? -31.569 -37.002 -29.008 1.00 24.94 83 ASP A C 1
ATOM 606 O O . ASP A 1 83 ? -32.626 -36.666 -29.563 1.00 24.94 83 ASP A O 1
ATOM 610 N N . PRO A 1 84 ? -31.553 -38.087 -28.194 1.00 37.12 84 PRO A N 1
ATOM 611 C CA . PRO A 1 84 ? -30.997 -38.062 -26.836 1.00 37.12 84 PRO A CA 1
ATOM 612 C C . PRO A 1 84 ? -30.322 -39.365 -26.334 1.00 37.12 84 PRO A C 1
ATOM 614 O O . PRO A 1 84 ? -30.584 -40.453 -26.839 1.00 37.12 84 PRO A O 1
ATOM 617 N N . MET A 1 85 ? -29.564 -39.283 -25.229 1.00 28.05 85 MET A N 1
ATOM 618 C CA . MET A 1 85 ? -29.883 -39.949 -23.939 1.00 28.05 85 MET A CA 1
ATOM 619 C C . MET A 1 85 ? -28.690 -40.018 -22.961 1.00 28.05 85 MET A C 1
ATOM 621 O O . MET A 1 85 ? -27.686 -40.664 -23.224 1.00 28.05 85 MET A O 1
ATOM 625 N N . SER A 1 86 ? -28.905 -39.449 -21.769 1.00 26.86 86 SER A N 1
ATOM 626 C CA . SER A 1 86 ? -28.528 -39.978 -20.444 1.00 26.86 86 SER A CA 1
ATOM 627 C C . SER A 1 86 ? -27.277 -40.868 -20.307 1.00 26.86 86 SER A C 1
ATOM 629 O O . SER A 1 86 ? -27.384 -42.088 -20.405 1.00 26.86 86 SER A O 1
ATOM 631 N N . GLU A 1 87 ? -26.193 -40.301 -19.769 1.00 27.64 87 GLU A N 1
ATOM 632 C CA . GLU A 1 87 ? -25.387 -41.010 -18.763 1.00 27.64 87 GLU A CA 1
ATOM 633 C C . GLU A 1 87 ? -24.777 -40.034 -17.742 1.00 27.64 87 GLU A C 1
ATOM 635 O O . GLU A 1 87 ? -24.141 -39.038 -18.089 1.00 27.64 87 GLU A O 1
ATOM 640 N N . THR A 1 88 ? -25.019 -40.290 -16.455 1.00 32.91 88 THR A N 1
ATOM 641 C CA . THR A 1 88 ? -24.496 -39.495 -15.336 1.00 32.91 88 THR A CA 1
ATOM 642 C C . THR A 1 88 ? -23.046 -39.872 -15.053 1.00 32.91 88 THR A C 1
ATOM 644 O O . THR A 1 88 ? -22.786 -40.905 -14.438 1.00 32.91 88 THR A O 1
ATOM 647 N N . SER A 1 89 ? -22.110 -39.016 -15.459 1.00 29.30 89 SER A N 1
ATOM 648 C CA . SER A 1 89 ? -20.695 -39.124 -15.094 1.00 29.30 89 SER A CA 1
ATOM 649 C C . SER A 1 89 ? -20.369 -38.140 -13.970 1.00 29.30 89 SER A C 1
ATOM 651 O O . SER A 1 89 ? -20.067 -36.971 -14.218 1.00 29.30 89 SER A O 1
ATOM 653 N N . GLU A 1 90 ? -20.443 -38.603 -12.719 1.00 31.72 90 GLU A N 1
ATOM 654 C CA . GLU A 1 90 ? -19.746 -37.927 -11.623 1.00 31.72 90 GLU A CA 1
ATOM 655 C C . GLU A 1 90 ? -18.240 -38.042 -11.884 1.00 31.72 90 GLU A C 1
ATOM 657 O O . GLU A 1 90 ? -17.662 -39.129 -11.830 1.00 31.72 90 GLU A O 1
ATOM 662 N N . ALA A 1 91 ? -17.597 -36.915 -12.194 1.00 28.19 91 ALA A N 1
ATOM 663 C CA . ALA A 1 91 ? -16.149 -36.877 -12.321 1.00 28.19 91 ALA A CA 1
ATOM 664 C C . ALA A 1 91 ? -15.513 -37.224 -10.960 1.00 28.19 91 ALA A C 1
ATOM 666 O O . ALA A 1 91 ? -15.920 -36.655 -9.941 1.00 28.19 91 ALA A O 1
ATOM 667 N N . PRO A 1 92 ? -14.515 -38.128 -10.907 1.00 32.09 92 PRO A N 1
ATOM 668 C CA . PRO A 1 92 ? -13.860 -38.469 -9.652 1.00 32.09 92 PRO A CA 1
ATOM 669 C C . PRO A 1 92 ? -13.177 -37.227 -9.059 1.00 32.09 92 PRO A C 1
ATOM 671 O O . PRO A 1 92 ? -12.673 -36.392 -9.819 1.00 32.09 92 PRO A O 1
ATOM 674 N N . PRO A 1 93 ? -13.112 -37.094 -7.720 1.00 38.22 93 PRO A N 1
ATOM 675 C CA . PRO A 1 93 ? -12.439 -35.967 -7.094 1.00 38.22 93 PRO A CA 1
ATOM 676 C C . PRO A 1 93 ? -10.964 -35.981 -7.497 1.00 38.22 93 PRO A C 1
ATOM 678 O O . PRO A 1 93 ? -10.210 -36.886 -7.132 1.00 38.22 93 PRO A O 1
ATOM 681 N N . VAL A 1 94 ? -10.558 -34.973 -8.271 1.00 39.91 94 VAL A N 1
ATOM 682 C CA . VAL A 1 94 ? -9.157 -34.763 -8.632 1.00 39.91 94 VAL A CA 1
ATOM 683 C C . VAL A 1 94 ? -8.388 -34.574 -7.331 1.00 39.91 94 VAL A C 1
ATOM 685 O O . VAL A 1 94 ? -8.662 -33.638 -6.580 1.00 39.91 94 VAL A O 1
ATOM 688 N N . ALA A 1 95 ? -7.447 -35.476 -7.046 1.00 44.00 95 ALA A N 1
ATOM 689 C CA . ALA A 1 95 ? -6.600 -35.374 -5.867 1.00 44.00 95 ALA A CA 1
ATOM 690 C C . ALA A 1 95 ? -5.794 -34.069 -5.950 1.00 44.00 95 ALA A C 1
ATOM 692 O O . ALA A 1 95 ? -4.860 -33.963 -6.750 1.00 44.00 95 ALA A O 1
ATOM 693 N N . ARG A 1 96 ? -6.198 -33.060 -5.167 1.00 56.91 96 ARG A N 1
ATOM 694 C CA . ARG A 1 96 ? -5.542 -31.750 -5.156 1.00 56.91 96 ARG A CA 1
ATOM 695 C C . ARG A 1 96 ? -4.095 -31.886 -4.698 1.00 56.91 96 ARG A C 1
ATOM 697 O O . ARG A 1 96 ? -3.751 -32.751 -3.892 1.00 56.91 96 ARG A O 1
ATOM 704 N N . GLY A 1 97 ? -3.245 -31.074 -5.319 1.00 58.50 97 GLY A N 1
ATOM 705 C CA . GLY A 1 97 ? -1.800 -31.252 -5.289 1.00 58.50 97 GLY A CA 1
ATOM 706 C C . GLY A 1 97 ? -1.192 -31.111 -3.895 1.00 58.50 97 GLY A C 1
ATOM 707 O O . GLY A 1 97 ? -1.694 -30.385 -3.042 1.00 58.50 97 GLY A O 1
ATOM 708 N N . VAL A 1 98 ? -0.055 -31.780 -3.696 1.00 64.38 98 VAL A N 1
ATOM 709 C CA . VAL A 1 98 ? 0.787 -31.615 -2.504 1.00 64.38 98 VAL A CA 1
ATOM 710 C C . VAL A 1 98 ? 1.153 -30.138 -2.327 1.00 64.38 98 VAL A C 1
ATOM 712 O O . VAL A 1 98 ? 1.550 -29.486 -3.295 1.00 64.38 98 VAL A O 1
ATOM 715 N N . ALA A 1 99 ? 1.065 -29.642 -1.089 1.00 74.00 99 ALA A N 1
ATOM 716 C CA . ALA A 1 99 ? 1.333 -28.250 -0.733 1.00 74.00 99 ALA A CA 1
ATOM 717 C C . ALA A 1 99 ? 2.645 -27.731 -1.342 1.00 74.00 99 ALA A C 1
ATOM 719 O O . ALA A 1 99 ? 3.739 -28.206 -1.014 1.00 74.00 99 ALA A O 1
ATOM 720 N N . THR A 1 100 ? 2.534 -26.744 -2.233 1.00 85.62 100 THR A N 1
ATOM 721 C CA . THR A 1 100 ? 3.684 -26.197 -2.956 1.00 85.62 100 THR A CA 1
ATOM 722 C C . THR A 1 100 ? 4.570 -25.367 -2.026 1.00 85.62 100 THR A C 1
ATOM 724 O O . THR A 1 100 ? 4.124 -24.835 -1.007 1.00 85.62 100 THR A O 1
ATOM 727 N N . LYS A 1 101 ? 5.846 -25.192 -2.391 1.00 89.81 101 LYS A N 1
ATOM 728 C CA . LYS A 1 101 ? 6.752 -24.289 -1.660 1.00 89.81 101 LYS A CA 1
ATOM 729 C C . LYS A 1 101 ? 6.203 -22.854 -1.606 1.00 89.81 101 LYS A C 1
ATOM 731 O O . LYS A 1 101 ? 6.401 -22.160 -0.614 1.00 89.81 101 LYS A O 1
ATOM 736 N N . GLU A 1 102 ? 5.502 -22.424 -2.652 1.00 88.88 102 GLU A N 1
ATOM 737 C CA . GLU A 1 102 ? 4.850 -21.113 -2.719 1.00 88.88 102 GLU A CA 1
ATOM 738 C C . GLU A 1 102 ? 3.680 -21.012 -1.735 1.00 88.88 102 GLU A C 1
ATOM 740 O O . GLU A 1 102 ? 3.628 -20.048 -0.972 1.00 88.88 102 GLU A O 1
ATOM 745 N N . ALA A 1 103 ? 2.814 -22.031 -1.666 1.00 90.62 103 ALA A N 1
ATOM 746 C CA . ALA A 1 103 ? 1.732 -22.103 -0.684 1.00 90.62 103 ALA A CA 1
ATOM 747 C C . ALA A 1 103 ? 2.271 -22.089 0.760 1.00 90.62 103 ALA A C 1
ATOM 749 O O . ALA A 1 103 ? 1.782 -21.336 1.595 1.00 90.62 103 ALA A O 1
ATOM 750 N N . GLN A 1 104 ? 3.360 -22.811 1.050 1.00 91.50 104 GLN A N 1
ATOM 751 C CA . GLN A 1 104 ? 4.009 -22.784 2.373 1.00 91.50 104 GLN A CA 1
ATOM 752 C C . GLN A 1 104 ? 4.545 -21.389 2.752 1.00 91.50 104 GLN A C 1
ATOM 754 O O . GLN A 1 104 ? 4.367 -20.939 3.886 1.00 91.50 104 GLN A O 1
ATOM 759 N N . VAL A 1 105 ? 5.178 -20.676 1.812 1.00 93.00 105 VAL A N 1
ATOM 760 C CA . VAL A 1 105 ? 5.649 -19.293 2.030 1.00 93.00 105 VAL A CA 1
ATOM 761 C C . VAL A 1 105 ? 4.469 -18.335 2.227 1.00 93.00 105 VAL A C 1
ATOM 763 O O . VAL A 1 105 ? 4.522 -17.455 3.088 1.00 93.00 105 VAL A O 1
ATOM 766 N N . LEU A 1 106 ? 3.389 -18.518 1.466 1.00 93.44 106 LEU A N 1
ATOM 767 C CA . LEU A 1 106 ? 2.162 -17.731 1.558 1.00 93.44 106 LEU A CA 1
ATOM 768 C C . LEU A 1 106 ? 1.440 -17.961 2.896 1.00 93.44 106 LEU A C 1
ATOM 770 O O . LEU A 1 106 ? 1.077 -16.988 3.552 1.00 93.44 106 LEU A O 1
ATOM 774 N N . ALA A 1 107 ? 1.331 -19.206 3.365 1.00 94.38 107 ALA A N 1
ATOM 775 C CA . ALA A 1 107 ? 0.799 -19.547 4.684 1.00 94.38 107 ALA A CA 1
ATOM 776 C C . ALA A 1 107 ? 1.613 -18.905 5.825 1.00 94.38 107 ALA A C 1
ATOM 778 O O . ALA A 1 107 ? 1.045 -18.384 6.785 1.00 94.38 107 ALA A O 1
ATOM 779 N N . GLY A 1 108 ? 2.945 -18.859 5.692 1.00 95.44 108 GLY A N 1
ATOM 780 C CA . GLY A 1 108 ? 3.813 -18.111 6.607 1.00 95.44 108 GLY A CA 1
ATOM 781 C C . GLY A 1 108 ? 3.542 -16.601 6.591 1.00 95.44 108 GLY A C 1
ATOM 782 O O . GLY A 1 108 ? 3.472 -15.974 7.649 1.00 95.44 108 GLY A O 1
ATOM 783 N N . ARG A 1 109 ? 3.331 -16.017 5.403 1.00 95.44 109 ARG A N 1
ATOM 784 C CA . ARG A 1 109 ? 2.986 -14.595 5.228 1.00 95.44 109 ARG A CA 1
ATOM 785 C C . ARG A 1 109 ? 1.586 -14.243 5.732 1.00 95.44 109 ARG A C 1
ATOM 787 O O . ARG A 1 109 ? 1.411 -13.133 6.224 1.00 95.44 109 ARG A O 1
ATOM 794 N N . ALA A 1 110 ? 0.614 -15.155 5.667 1.00 96.81 110 ALA A N 1
ATOM 795 C CA . ALA A 1 110 ? -0.780 -14.918 6.065 1.00 96.81 110 ALA A CA 1
ATOM 796 C C . ALA A 1 110 ? -0.945 -14.438 7.522 1.00 96.81 110 ALA A C 1
ATOM 798 O O . ALA A 1 110 ? -1.932 -13.776 7.837 1.00 96.81 110 ALA A O 1
ATOM 799 N N . LYS A 1 111 ? 0.048 -14.703 8.385 1.00 97.00 111 LYS A N 1
ATOM 800 C CA . LYS A 1 111 ? 0.166 -14.184 9.764 1.00 97.00 111 LYS A CA 1
ATOM 801 C C . LYS A 1 111 ? 0.373 -12.669 9.862 1.00 97.00 111 LYS A C 1
ATOM 803 O O . LYS A 1 111 ? 0.251 -12.110 10.943 1.00 97.00 111 LYS A O 1
ATOM 808 N N . TYR A 1 112 ? 0.703 -12.020 8.748 1.00 96.44 112 TYR A N 1
ATOM 809 C CA . TYR A 1 112 ? 0.987 -10.587 8.645 1.00 96.44 112 TYR A CA 1
ATOM 810 C C . TYR A 1 112 ? 0.159 -9.897 7.548 1.00 96.44 112 TYR A C 1
ATOM 812 O O . TYR A 1 112 ? 0.312 -8.697 7.332 1.00 96.44 112 TYR A O 1
ATOM 820 N N . ILE A 1 113 ? -0.705 -10.639 6.842 1.00 97.44 113 ILE A N 1
ATOM 821 C CA . ILE A 1 113 ? -1.633 -10.098 5.841 1.00 97.44 113 ILE A CA 1
ATOM 822 C C . ILE A 1 113 ? -2.932 -9.734 6.569 1.00 97.44 113 ILE A C 1
ATOM 824 O O . ILE A 1 113 ? -3.605 -10.649 7.054 1.00 97.44 113 ILE A O 1
ATOM 828 N N . PRO A 1 114 ? -3.307 -8.446 6.675 1.00 97.19 114 PRO A N 1
ATOM 829 C CA . PRO A 1 114 ? -4.552 -8.058 7.323 1.00 97.19 114 PRO A CA 1
ATOM 830 C C . PRO A 1 114 ? -5.771 -8.478 6.495 1.00 97.19 114 PRO A C 1
ATOM 832 O O . PRO A 1 114 ? -5.704 -8.522 5.268 1.00 97.19 114 PRO A O 1
ATOM 835 N N . MET A 1 115 ? -6.898 -8.739 7.154 1.00 96.69 115 MET A N 1
ATOM 836 C CA . MET A 1 115 ? -8.173 -8.967 6.467 1.00 96.69 115 MET A CA 1
ATOM 837 C C . MET A 1 115 ? -8.729 -7.665 5.877 1.00 96.69 115 MET A C 1
ATOM 839 O O . MET A 1 115 ? -8.839 -6.649 6.571 1.00 96.69 115 MET A O 1
ATOM 843 N N . ARG A 1 116 ? -9.163 -7.718 4.616 1.00 95.19 116 ARG A N 1
ATOM 844 C CA . ARG A 1 116 ? -9.895 -6.640 3.939 1.00 95.19 116 ARG A CA 1
ATOM 845 C C . ARG A 1 116 ? -11.126 -6.224 4.752 1.00 95.19 116 ARG A C 1
ATOM 847 O O . ARG A 1 116 ? -11.836 -7.079 5.274 1.00 95.19 116 ARG A O 1
ATOM 854 N N . LEU A 1 117 ? -11.382 -4.915 4.849 1.00 95.31 117 LEU A N 1
ATOM 855 C CA . LEU A 1 117 ? -12.547 -4.402 5.579 1.00 95.31 117 LEU A CA 1
ATOM 856 C C . LEU A 1 117 ? -13.854 -4.789 4.872 1.00 95.31 117 LEU A C 1
ATOM 858 O O . LEU A 1 117 ? -14.043 -4.455 3.696 1.00 95.31 117 LEU A O 1
ATOM 862 N N . SER A 1 118 ? -14.761 -5.406 5.625 1.00 92.38 118 SER A N 1
ATOM 863 C CA . SER A 1 118 ? -16.179 -5.556 5.287 1.00 92.38 118 SER A CA 1
ATOM 864 C C . SER A 1 118 ? -16.910 -4.208 5.286 1.00 92.38 118 SER A C 1
ATOM 866 O O . SER A 1 118 ? -16.437 -3.229 5.864 1.00 92.38 118 SER A O 1
ATOM 868 N N . ASP A 1 119 ? -18.099 -4.143 4.686 1.00 89.81 119 ASP A N 1
ATOM 869 C CA . ASP A 1 119 ? -18.865 -2.890 4.588 1.00 89.81 119 ASP A CA 1
ATOM 870 C C . ASP A 1 119 ? -19.256 -2.318 5.960 1.00 89.81 119 ASP A C 1
ATOM 872 O O . ASP A 1 119 ? -19.205 -1.106 6.172 1.00 89.81 119 ASP A O 1
ATOM 876 N N . ALA A 1 120 ? -19.546 -3.184 6.936 1.00 89.69 120 ALA A N 1
ATOM 877 C CA . ALA A 1 120 ? -19.789 -2.771 8.318 1.00 89.69 120 ALA A CA 1
ATOM 878 C C . ALA A 1 120 ? -18.534 -2.155 8.969 1.00 89.69 120 ALA A C 1
ATOM 880 O O . ALA A 1 120 ? -18.620 -1.137 9.657 1.00 89.69 120 ALA A O 1
ATOM 881 N N . GLU A 1 121 ? -17.353 -2.726 8.71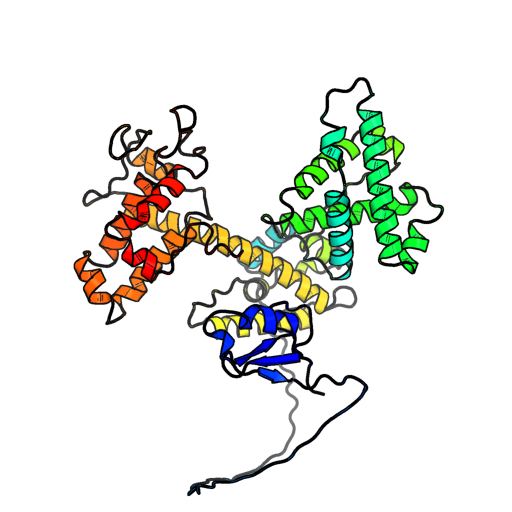9 1.00 93.69 121 GLU A N 1
ATOM 882 C CA . GLU A 1 121 ? -16.081 -2.180 9.205 1.00 93.69 121 GLU A CA 1
ATOM 883 C C . GLU A 1 121 ? -15.696 -0.883 8.482 1.00 93.69 121 GLU A C 1
ATOM 885 O O . GLU A 1 121 ? -15.115 0.002 9.103 1.00 93.69 121 GLU A O 1
ATOM 890 N N . ARG A 1 122 ? -16.068 -0.709 7.205 1.00 93.31 122 ARG A N 1
ATOM 891 C CA . ARG A 1 122 ? -15.891 0.558 6.471 1.00 93.31 122 ARG A CA 1
ATOM 892 C C . ARG A 1 122 ? -16.692 1.705 7.095 1.00 93.31 122 ARG A C 1
ATOM 894 O O . ARG A 1 122 ? -16.189 2.824 7.162 1.00 93.31 122 ARG A O 1
ATOM 901 N N . VAL A 1 123 ? -17.897 1.446 7.614 1.00 91.38 123 VAL A N 1
ATOM 902 C CA . VAL A 1 123 ? -18.672 2.454 8.367 1.00 91.38 123 VAL A CA 1
ATOM 903 C C . VAL A 1 123 ? -17.949 2.852 9.660 1.00 91.38 123 VAL A C 1
ATOM 905 O O . VAL A 1 123 ? -17.813 4.042 9.947 1.00 91.38 123 VAL A O 1
ATOM 908 N N . LEU A 1 124 ? -17.421 1.877 10.408 1.00 92.75 124 LEU A N 1
ATOM 909 C CA . LEU A 1 124 ? -16.636 2.124 11.625 1.00 92.75 124 LEU A CA 1
ATOM 910 C C . LEU A 1 124 ? -15.319 2.864 11.339 1.00 92.75 124 LEU A C 1
ATOM 912 O O . LEU A 1 124 ? -14.936 3.759 12.091 1.00 92.75 124 LEU A O 1
ATOM 916 N N . PHE A 1 125 ? -14.663 2.538 10.226 1.00 95.00 125 PHE A N 1
ATOM 917 C CA . PHE A 1 125 ? -13.485 3.241 9.731 1.00 95.00 125 PHE A CA 1
ATOM 918 C C . PHE A 1 125 ? -13.782 4.717 9.427 1.00 95.00 125 PHE A C 1
ATOM 920 O O . PHE A 1 125 ? -13.063 5.599 9.894 1.00 95.00 125 PHE A O 1
ATOM 927 N N . ASN A 1 126 ? -14.862 4.997 8.693 1.00 92.31 126 ASN A N 1
ATOM 928 C CA . ASN A 1 126 ? -15.256 6.364 8.345 1.00 92.31 126 ASN A CA 1
ATOM 929 C C . ASN A 1 126 ? -15.606 7.192 9.593 1.00 92.31 126 ASN A C 1
ATOM 931 O O . ASN A 1 126 ? -15.247 8.366 9.671 1.00 92.31 126 ASN A O 1
ATOM 935 N N . LEU A 1 127 ? -16.252 6.576 10.590 1.00 92.62 127 LEU A N 1
ATOM 936 C CA . LEU A 1 127 ? -16.513 7.184 11.897 1.00 92.62 127 LEU A CA 1
ATOM 937 C C . LEU A 1 127 ? -15.209 7.548 12.620 1.00 92.62 127 LEU A C 1
ATOM 939 O O . LEU A 1 127 ? -15.093 8.658 13.142 1.00 92.62 127 LEU A O 1
ATOM 943 N N . LEU A 1 128 ? -14.220 6.648 12.632 1.00 94.62 128 LEU A N 1
ATOM 944 C CA . LEU A 1 128 ? -12.912 6.911 13.232 1.00 94.62 128 LEU A CA 1
ATOM 945 C C . LEU A 1 128 ? -12.174 8.045 12.525 1.00 94.62 128 LEU A C 1
ATOM 947 O O . LEU A 1 128 ? -11.713 8.966 13.193 1.00 94.62 128 LEU A O 1
ATOM 951 N N . ASP A 1 129 ? -12.058 7.996 11.196 1.00 94.06 129 ASP A N 1
ATOM 952 C CA . ASP A 1 129 ? -11.326 9.020 10.450 1.00 94.06 129 ASP A CA 1
ATOM 953 C C . ASP A 1 129 ? -11.999 10.391 10.611 1.00 94.06 129 ASP A C 1
ATOM 955 O O . ASP A 1 129 ? -11.323 11.374 10.903 1.00 94.06 129 ASP A O 1
ATOM 959 N N . ALA A 1 130 ? -13.335 10.465 10.561 1.00 92.25 130 ALA A N 1
ATOM 960 C CA . ALA A 1 130 ? -14.077 11.690 10.860 1.00 92.25 130 ALA A CA 1
ATOM 961 C C . ALA A 1 130 ? -13.838 12.197 12.299 1.00 92.25 130 ALA A C 1
ATOM 963 O O . ALA A 1 130 ? -13.609 13.391 12.497 1.00 92.25 130 ALA A O 1
ATOM 964 N N . SER A 1 131 ? -13.819 11.303 13.293 1.00 92.75 131 SER A N 1
ATOM 965 C CA . SER A 1 131 ? -13.549 11.660 14.695 1.00 92.75 131 SER A CA 1
ATOM 966 C C . SER A 1 131 ? -12.114 12.174 14.891 1.00 92.75 131 SER A C 1
ATOM 968 O O . SER A 1 131 ? -11.897 13.189 15.552 1.00 92.75 131 SER A O 1
ATOM 970 N N . LEU A 1 132 ? -11.126 11.527 14.262 1.00 93.69 132 LEU A N 1
ATOM 971 C CA . LEU A 1 132 ? -9.720 11.943 14.288 1.00 93.69 132 LEU A CA 1
ATOM 972 C C . LEU A 1 132 ? -9.475 13.246 13.515 1.00 93.69 132 LEU A C 1
ATOM 974 O O . LEU A 1 132 ? -8.620 14.029 13.930 1.00 93.69 132 LEU A O 1
ATOM 978 N N . ASN A 1 133 ? -10.217 13.510 12.434 1.00 91.88 133 ASN A N 1
ATOM 979 C CA . ASN A 1 133 ? -10.150 14.772 11.690 1.00 91.88 133 ASN A CA 1
ATOM 980 C C . ASN A 1 133 ? -10.564 15.969 12.564 1.00 91.88 133 ASN A C 1
ATOM 982 O O . ASN A 1 133 ? -9.907 17.005 12.509 1.00 91.88 133 ASN A O 1
ATOM 986 N N . VAL A 1 134 ? -11.611 15.821 13.387 1.00 91.62 134 VAL A N 1
ATOM 987 C CA . VAL A 1 134 ? -12.099 16.876 14.303 1.00 91.62 134 VAL A CA 1
ATOM 988 C C . VAL A 1 134 ? -11.267 16.963 15.594 1.00 91.62 134 VAL A C 1
ATOM 990 O O . VAL A 1 134 ? -11.280 17.987 16.270 1.00 91.62 134 VAL A O 1
ATOM 993 N N . SER A 1 135 ? -10.513 15.916 15.941 1.00 91.31 135 SER A N 1
ATOM 994 C CA . SER A 1 135 ? -9.692 15.884 17.155 1.00 91.31 135 SER A CA 1
ATOM 995 C C . SER A 1 135 ? -8.447 16.782 17.077 1.00 91.31 135 SER A C 1
ATOM 997 O O . SER A 1 135 ? -7.594 16.623 16.199 1.00 91.31 135 SER A O 1
ATOM 999 N N . GLU A 1 136 ? -8.297 17.654 18.072 1.00 88.44 136 GLU A N 1
ATOM 1000 C CA . GLU A 1 136 ? -7.137 18.532 18.312 1.00 88.44 136 GLU A CA 1
ATOM 1001 C C . GLU A 1 136 ? -6.126 17.900 19.303 1.00 88.44 136 GLU A C 1
ATOM 1003 O O . GLU A 1 136 ? -5.380 18.612 19.972 1.00 88.44 136 GLU A O 1
ATOM 1008 N N . TYR A 1 137 ? -6.122 16.562 19.443 1.00 90.25 137 TYR A N 1
ATOM 1009 C CA . TYR A 1 137 ? -5.382 15.828 20.486 1.00 90.25 137 TYR A CA 1
ATOM 1010 C C . TYR A 1 137 ? -3.917 16.272 20.629 1.00 90.25 137 TYR A C 1
ATOM 1012 O O . TYR A 1 137 ? -3.503 16.745 21.690 1.00 90.25 137 TYR A O 1
ATOM 1020 N N . THR A 1 138 ? -3.143 16.174 19.544 1.00 86.50 138 THR A N 1
ATOM 1021 C CA . THR A 1 138 ? -1.721 16.555 19.508 1.00 86.50 138 THR A CA 1
ATOM 1022 C C . THR A 1 138 ? -1.525 18.027 19.861 1.00 86.50 138 THR A C 1
ATOM 1024 O O . THR A 1 138 ? -0.644 18.370 20.642 1.00 86.50 138 THR A O 1
ATOM 1027 N N . ASP A 1 139 ? -2.413 18.904 19.391 1.00 86.69 139 ASP A N 1
ATOM 1028 C CA . ASP A 1 139 ? -2.292 20.356 19.562 1.00 86.69 139 ASP A CA 1
ATOM 1029 C C . ASP A 1 139 ? -2.539 20.817 21.014 1.00 86.69 139 ASP A C 1
ATOM 1031 O O . ASP A 1 139 ? -2.189 21.940 21.384 1.00 86.69 139 ASP A O 1
ATOM 1035 N N . LYS A 1 140 ? -3.113 19.953 21.866 1.00 86.19 140 LYS A N 1
ATOM 1036 C CA . LYS A 1 140 ? -3.395 20.232 23.288 1.00 86.19 140 LYS A CA 1
ATOM 1037 C C . LYS A 1 140 ? -2.600 19.369 24.269 1.00 86.19 140 LYS A C 1
ATOM 1039 O O . LYS A 1 140 ? -2.362 19.799 25.409 1.00 86.19 140 LYS A O 1
ATOM 1044 N N . VAL A 1 141 ? -2.178 18.173 23.862 1.00 85.25 141 VAL A N 1
ATOM 1045 C CA . VAL A 1 141 ? -1.322 17.289 24.668 1.00 85.25 141 VAL A CA 1
ATOM 1046 C C . VAL A 1 141 ? 0.153 17.676 24.507 1.00 85.25 141 VAL A C 1
ATOM 1048 O O . VAL A 1 141 ? 0.813 17.929 25.521 1.00 85.25 141 VAL A O 1
ATOM 1051 N N . ASP A 1 142 ? 0.634 17.898 23.279 1.00 80.12 142 ASP A N 1
ATOM 1052 C CA . ASP A 1 142 ? 2.055 18.147 22.962 1.00 80.12 142 ASP A CA 1
ATOM 1053 C C . ASP A 1 142 ? 2.509 19.607 23.166 1.00 80.12 142 ASP A C 1
ATOM 1055 O O . ASP A 1 142 ? 3.473 20.086 22.567 1.00 80.12 142 ASP A O 1
ATOM 1059 N N . ILE A 1 143 ? 1.836 20.337 24.060 1.00 84.25 143 ILE A N 1
ATOM 1060 C CA . ILE A 1 143 ? 2.194 21.712 24.442 1.00 84.25 143 ILE A CA 1
ATOM 1061 C C . ILE A 1 143 ? 2.766 21.797 25.857 1.00 84.25 143 ILE A C 1
ATOM 1063 O O . ILE A 1 143 ? 2.365 21.062 26.768 1.00 84.25 143 ILE A O 1
ATOM 1067 N N . LEU A 1 144 ? 3.651 22.775 26.068 1.00 77.31 144 LEU A N 1
ATOM 1068 C CA . LEU A 1 144 ? 4.096 23.191 27.397 1.00 77.31 144 LEU A CA 1
ATOM 1069 C C . LEU A 1 144 ? 2.915 23.816 28.153 1.00 77.31 144 LEU A C 1
ATOM 1071 O O . LEU A 1 144 ? 2.403 24.868 27.775 1.00 77.31 144 LEU A O 1
ATOM 1075 N N . SER A 1 145 ? 2.478 23.168 29.233 1.00 79.69 145 SER A N 1
ATOM 1076 C CA . SER A 1 145 ? 1.332 23.600 30.034 1.00 79.69 145 SER A CA 1
ATOM 1077 C C . SER A 1 145 ? 1.609 23.456 31.526 1.00 79.69 145 SER A C 1
ATOM 1079 O O . SER A 1 145 ? 2.260 22.510 31.959 1.00 79.69 145 SER A O 1
ATOM 1081 N N . TYR A 1 146 ? 1.036 24.355 32.328 1.00 76.88 146 TYR A N 1
ATOM 1082 C CA . TYR A 1 146 ? 1.008 24.233 33.790 1.00 76.88 146 TYR A CA 1
ATOM 1083 C C . TYR A 1 146 ? 0.010 23.166 34.285 1.00 76.88 146 TYR A C 1
ATOM 1085 O O . TYR A 1 146 ? -0.053 22.882 35.480 1.00 76.88 146 TYR A O 1
ATOM 1093 N N . ARG A 1 147 ? -0.804 22.582 33.391 1.00 78.75 147 ARG A N 1
ATOM 1094 C CA . ARG A 1 147 ? -1.711 21.470 33.714 1.00 78.75 147 ARG A CA 1
ATOM 1095 C C . ARG A 1 147 ? -0.970 20.132 33.647 1.00 78.75 147 ARG A C 1
ATOM 1097 O O . ARG A 1 147 ? -0.161 19.912 32.753 1.00 78.75 147 ARG A O 1
ATOM 1104 N N . SER A 1 148 ? -1.320 19.215 34.552 1.00 85.38 148 SER A N 1
ATOM 1105 C CA . SER A 1 148 ? -0.846 17.820 34.532 1.00 85.38 148 SER A CA 1
ATOM 1106 C C . SER A 1 148 ? -1.018 17.190 33.134 1.00 85.38 148 SER A C 1
ATOM 1108 O O . SER A 1 148 ? -2.123 17.279 32.591 1.00 85.38 148 SER A O 1
ATOM 1110 N N . PRO A 1 149 ? 0.021 16.541 32.563 1.00 85.88 149 PRO A N 1
ATOM 1111 C CA . PRO A 1 149 ? -0.077 15.833 31.284 1.00 85.88 149 PRO A CA 1
ATOM 1112 C C . PRO A 1 149 ? -1.210 14.801 31.267 1.00 85.88 149 PRO A C 1
ATOM 1114 O O . PRO A 1 149 ? -2.099 14.905 30.429 1.00 85.88 149 PRO A O 1
ATOM 1117 N N . VAL A 1 150 ? -1.259 13.915 32.271 1.00 89.00 150 VAL A N 1
ATOM 1118 C CA . VAL A 1 150 ? -2.295 12.874 32.416 1.00 89.00 150 VAL A CA 1
ATOM 1119 C C . VAL A 1 150 ? -3.707 13.469 32.388 1.00 89.00 150 VAL A C 1
ATOM 1121 O O . VAL A 1 150 ? -4.570 12.977 31.673 1.00 89.00 150 VAL A O 1
ATOM 1124 N N . LYS A 1 151 ? -3.958 14.590 33.083 1.00 89.12 151 LYS A N 1
ATOM 1125 C CA . LYS A 1 151 ? -5.289 15.232 33.061 1.00 89.12 151 LYS A CA 1
ATOM 1126 C C . LYS A 1 151 ? -5.685 15.775 31.683 1.00 89.12 151 LYS A C 1
ATOM 1128 O O . LYS A 1 151 ? -6.877 15.828 31.390 1.00 89.12 151 LYS A O 1
ATOM 1133 N N . ARG A 1 152 ? -4.723 16.201 30.856 1.00 90.62 152 ARG A N 1
ATOM 1134 C CA . ARG A 1 152 ? -4.987 16.643 29.475 1.00 90.62 152 ARG A CA 1
ATOM 1135 C C . ARG A 1 152 ? -5.307 15.450 28.580 1.00 90.62 152 ARG A C 1
ATOM 1137 O O . ARG A 1 152 ? -6.353 15.467 27.947 1.00 90.62 152 ARG A O 1
ATOM 1144 N N . ILE A 1 153 ? -4.480 14.404 28.638 1.00 92.19 153 ILE A N 1
ATOM 1145 C CA . ILE A 1 153 ? -4.692 13.122 27.944 1.00 92.19 153 ILE A CA 1
ATOM 1146 C C . ILE A 1 153 ? -6.096 12.574 28.241 1.00 92.19 153 ILE A C 1
ATOM 1148 O O . ILE A 1 153 ? -6.865 12.320 27.319 1.00 92.19 153 ILE A O 1
ATOM 1152 N N . LEU A 1 154 ? -6.478 12.494 29.522 1.00 91.75 154 LEU A N 1
ATOM 1153 C CA . LEU A 1 154 ? -7.810 12.036 29.936 1.00 91.75 154 LEU A CA 1
ATOM 1154 C C . LEU A 1 154 ? -8.951 12.900 29.383 1.00 91.75 154 LEU A C 1
ATOM 1156 O O . LEU A 1 154 ? -10.004 12.361 29.054 1.00 91.75 154 LEU A O 1
ATOM 1160 N N . THR A 1 155 ? -8.753 14.217 29.273 1.00 91.69 155 THR A N 1
ATOM 1161 C CA . THR A 1 155 ? -9.769 15.133 28.733 1.00 91.69 155 THR A CA 1
ATOM 1162 C C . THR A 1 155 ? -9.948 14.906 27.230 1.00 91.69 155 THR A C 1
ATOM 1164 O O . THR A 1 155 ? -11.063 14.656 26.790 1.00 91.69 155 THR A O 1
ATOM 1167 N N . GLU A 1 156 ? -8.864 14.895 26.449 1.00 93.38 156 GLU A N 1
ATOM 1168 C CA . GLU A 1 156 ? -8.954 14.725 24.989 1.00 93.38 156 GLU A CA 1
ATOM 1169 C C . GLU A 1 156 ? -9.377 13.301 24.577 1.00 93.38 156 GLU A C 1
ATOM 1171 O O . GLU A 1 156 ? -10.089 13.141 23.586 1.00 93.38 156 GLU A O 1
ATOM 1176 N N . LEU A 1 157 ? -9.009 12.265 25.347 1.00 91.88 157 LEU A N 1
ATOM 1177 C CA . LEU A 1 157 ? -9.543 10.905 25.172 1.00 91.88 157 LEU A CA 1
ATOM 1178 C C . LEU A 1 157 ? -11.050 10.850 25.451 1.00 91.88 157 LEU A C 1
ATOM 1180 O O . LEU A 1 157 ? -11.797 10.267 24.669 1.00 91.88 157 LEU A O 1
ATOM 1184 N N . THR A 1 158 ? -11.502 11.493 26.532 1.00 90.81 158 THR A N 1
ATOM 1185 C CA . THR A 1 158 ? -12.929 11.597 26.878 1.00 90.81 158 THR A CA 1
ATOM 1186 C C . THR A 1 158 ? -13.708 12.309 25.770 1.00 90.81 158 THR A C 1
ATOM 1188 O O . THR A 1 158 ? -14.752 11.820 25.339 1.00 90.81 158 THR A O 1
ATOM 1191 N N . ASP A 1 159 ? -13.191 13.428 25.259 1.00 91.12 159 ASP A N 1
ATOM 1192 C CA . ASP A 1 159 ? -13.814 14.174 24.164 1.00 91.12 159 ASP A CA 1
ATOM 1193 C C . ASP A 1 159 ? -13.865 13.343 22.871 1.00 91.12 159 ASP A C 1
ATOM 1195 O O . ASP A 1 159 ? -14.920 13.275 22.235 1.00 91.12 159 ASP A O 1
ATOM 1199 N N . LEU A 1 160 ? -12.790 12.625 22.511 1.00 92.00 160 LEU A N 1
ATOM 1200 C CA . LEU A 1 160 ? -12.806 11.733 21.347 1.00 92.00 160 LEU A CA 1
ATOM 1201 C C . LEU A 1 160 ? -13.815 10.587 21.510 1.00 92.00 160 LEU A C 1
ATOM 1203 O O . LEU A 1 160 ? -14.589 10.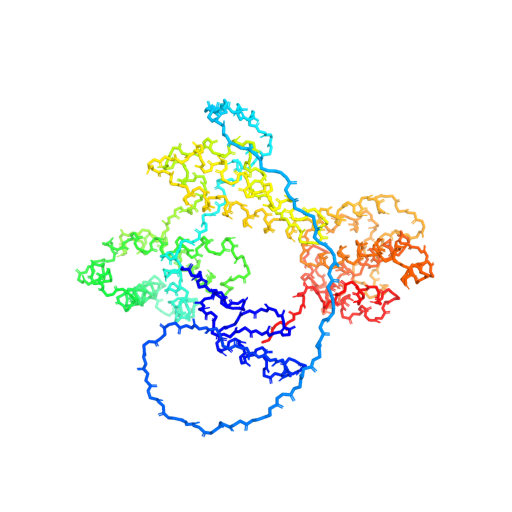328 20.588 1.00 92.00 160 LEU A O 1
ATOM 1207 N N . PHE A 1 161 ? -13.842 9.911 22.662 1.00 90.81 161 PHE A N 1
ATOM 1208 C CA . PHE A 1 161 ? -14.783 8.813 22.902 1.00 90.81 161 PHE A CA 1
ATOM 1209 C C . PHE A 1 161 ? -16.235 9.297 22.868 1.00 90.81 161 PHE A C 1
ATOM 1211 O O . PHE A 1 161 ? -17.091 8.596 22.324 1.00 90.81 161 PHE A O 1
ATOM 1218 N N . ASN A 1 162 ? -16.513 10.510 23.355 1.00 88.38 162 ASN A N 1
ATOM 1219 C CA . ASN A 1 162 ? -17.819 11.154 23.224 1.00 88.38 162 ASN A CA 1
ATOM 1220 C C . ASN A 1 162 ? -18.179 11.459 21.759 1.00 88.38 162 ASN A C 1
ATOM 1222 O O . ASN A 1 162 ? -19.301 11.165 21.344 1.00 88.38 162 ASN A O 1
ATOM 1226 N N . ILE A 1 163 ? -17.244 11.982 20.954 1.00 89.81 163 ILE A N 1
ATOM 1227 C CA . ILE A 1 163 ? -17.452 12.234 19.515 1.00 89.81 163 ILE A CA 1
ATOM 1228 C C . ILE A 1 163 ? -17.754 10.925 18.773 1.00 89.81 163 ILE A C 1
ATOM 1230 O O . ILE A 1 163 ? -18.775 10.831 18.091 1.00 89.81 163 ILE A O 1
ATOM 1234 N N . MET A 1 164 ? -16.922 9.895 18.959 1.00 89.25 164 MET A N 1
ATOM 1235 C CA . MET A 1 164 ? -17.103 8.573 18.345 1.00 89.25 164 MET A CA 1
ATOM 1236 C C . MET A 1 164 ? -18.451 7.952 18.731 1.00 89.25 164 MET A C 1
ATOM 1238 O O . MET A 1 164 ? -19.173 7.426 17.883 1.00 89.25 164 MET A O 1
ATOM 1242 N N . SER A 1 165 ? -18.822 8.054 20.007 1.00 86.69 165 SER A N 1
ATOM 1243 C CA . SER A 1 165 ? -20.087 7.537 20.532 1.00 86.69 165 SER A CA 1
ATOM 1244 C C . SER A 1 165 ? -21.297 8.298 19.973 1.00 86.69 165 SER A C 1
ATOM 1246 O O . SER A 1 165 ? -22.280 7.683 19.557 1.00 86.69 165 SER A O 1
ATOM 1248 N N . GLY A 1 166 ? -21.218 9.628 19.883 1.00 85.25 166 GLY A N 1
ATOM 1249 C CA . GLY A 1 166 ? -22.248 10.466 19.267 1.00 85.25 166 GLY A CA 1
ATOM 1250 C C . GLY A 1 166 ? -22.427 10.179 17.773 1.00 85.25 166 GLY A C 1
ATOM 1251 O O . GLY A 1 166 ? -23.556 10.012 17.310 1.00 85.25 166 GLY A O 1
ATOM 1252 N N . MET A 1 167 ? -21.326 10.032 17.028 1.00 84.12 167 MET A N 1
ATOM 1253 C CA . MET A 1 167 ? -21.354 9.629 15.618 1.00 84.12 167 MET A CA 1
ATOM 1254 C C . MET A 1 167 ? -21.952 8.230 15.426 1.00 84.12 167 MET A C 1
ATOM 1256 O O . MET A 1 167 ? -22.736 8.031 14.499 1.00 84.12 167 MET A O 1
ATOM 1260 N N . MET A 1 168 ? -21.664 7.279 16.322 1.00 82.25 168 MET A N 1
ATOM 1261 C CA . MET A 1 168 ? -22.257 5.937 16.278 1.00 82.25 168 MET A CA 1
ATOM 1262 C C . MET A 1 168 ? -23.783 5.986 16.450 1.00 82.25 168 MET A C 1
ATOM 1264 O O . MET A 1 168 ? -24.506 5.317 15.714 1.00 82.25 168 MET A O 1
ATOM 1268 N N . VAL A 1 169 ? -24.289 6.808 17.379 1.00 81.88 169 VAL A N 1
ATOM 1269 C CA . VAL A 1 169 ? -25.737 7.023 17.581 1.00 81.88 169 VAL A CA 1
ATOM 1270 C C . VAL A 1 169 ? -26.390 7.718 16.384 1.00 81.88 169 VAL A C 1
ATOM 1272 O O . VAL A 1 169 ? -27.534 7.402 16.057 1.00 81.88 169 VAL A O 1
ATOM 1275 N N . ALA A 1 170 ? -25.687 8.634 15.716 1.00 78.94 170 ALA A N 1
ATOM 1276 C CA . ALA A 1 170 ? -26.189 9.300 14.516 1.00 78.94 170 ALA A CA 1
ATOM 1277 C C . ALA A 1 170 ? -26.221 8.371 13.286 1.00 78.94 170 ALA A C 1
ATOM 1279 O O . ALA A 1 170 ? -27.157 8.448 12.493 1.00 78.94 170 ALA A O 1
ATOM 1280 N N . SER A 1 171 ? -25.224 7.491 13.136 1.00 76.38 171 SER A N 1
ATOM 1281 C CA . SER A 1 171 ? -25.113 6.552 12.011 1.00 76.38 171 SER A CA 1
ATOM 1282 C C . SER A 1 171 ? -26.056 5.351 12.146 1.00 76.38 171 SER A C 1
ATOM 1284 O O . SER A 1 171 ? -26.747 5.005 11.191 1.00 76.38 171 SER A O 1
ATOM 1286 N N . ASP A 1 172 ? -26.139 4.747 13.334 1.00 75.75 172 ASP A N 1
ATOM 1287 C CA . ASP A 1 172 ? -27.080 3.671 13.646 1.00 75.75 172 ASP A CA 1
ATOM 1288 C C . ASP A 1 172 ? -27.719 3.930 15.011 1.00 75.75 172 ASP A C 1
ATOM 1290 O O . ASP A 1 172 ? -27.214 3.533 16.063 1.00 75.75 172 ASP A O 1
ATOM 1294 N N . PHE A 1 173 ? -28.889 4.567 14.997 1.00 73.38 173 PHE A N 1
ATOM 1295 C CA . PHE A 1 173 ? -29.624 4.897 16.216 1.00 73.38 173 PHE A CA 1
ATOM 1296 C C . PHE A 1 173 ? -29.970 3.666 17.073 1.00 73.38 173 PHE A C 1
ATOM 1298 O O . PHE A 1 173 ? -30.046 3.769 18.298 1.00 73.38 173 PHE A O 1
ATOM 1305 N N . ARG A 1 174 ? -30.172 2.485 16.469 1.00 73.25 174 ARG A N 1
ATOM 1306 C CA . ARG A 1 174 ? -30.566 1.271 17.200 1.00 73.25 174 ARG A CA 1
ATOM 1307 C C . ARG A 1 174 ? -29.366 0.654 17.918 1.00 73.25 174 ARG A C 1
ATOM 1309 O O . ARG A 1 174 ? -29.474 0.350 19.107 1.00 73.25 174 ARG A O 1
ATOM 1316 N N . ASN A 1 175 ? -28.238 0.482 17.231 1.00 68.50 175 ASN A N 1
ATOM 1317 C CA . ASN A 1 175 ? -27.019 -0.047 17.846 1.00 68.50 175 ASN A CA 1
ATOM 1318 C C . ASN A 1 175 ? -26.333 0.989 18.741 1.00 68.50 175 ASN A C 1
ATOM 1320 O O . ASN A 1 175 ? -25.913 0.646 19.845 1.00 68.50 175 ASN A O 1
ATOM 1324 N N . GLY A 1 176 ? -26.296 2.254 18.325 1.00 68.81 176 GLY A N 1
ATOM 1325 C CA . GLY A 1 176 ? -25.785 3.365 19.118 1.00 68.81 176 GLY A CA 1
ATOM 1326 C C . GLY A 1 176 ? -26.545 3.527 20.431 1.00 68.81 176 GLY A C 1
ATOM 1327 O O . GLY A 1 176 ? -25.917 3.506 21.481 1.00 68.81 176 GLY A O 1
ATOM 1328 N N . LYS A 1 177 ? -27.889 3.566 20.429 1.00 69.44 177 LYS A N 1
ATOM 1329 C CA . LYS A 1 177 ? -28.658 3.630 21.688 1.00 69.44 177 LYS A CA 1
ATOM 1330 C C . LYS A 1 177 ? -28.400 2.426 22.605 1.00 69.44 177 LYS A C 1
ATOM 1332 O O . LYS A 1 177 ? -28.398 2.587 23.819 1.00 69.44 177 LYS A O 1
ATOM 1337 N N . LYS A 1 178 ? -28.184 1.227 22.048 1.00 68.94 178 LYS A N 1
ATOM 1338 C CA . LYS A 1 178 ? -27.895 0.007 22.828 1.00 68.94 178 LYS A CA 1
ATOM 1339 C C . LYS A 1 178 ? -26.499 0.021 23.468 1.00 68.94 178 LYS A C 1
ATOM 1341 O O . LYS A 1 178 ? -26.344 -0.536 24.554 1.00 68.94 178 LYS A O 1
ATOM 1346 N N . LYS A 1 179 ? -25.510 0.589 22.773 1.00 66.31 179 LYS A N 1
ATOM 1347 C CA . LYS A 1 179 ? -24.102 0.647 23.192 1.00 66.31 179 LYS A CA 1
ATOM 1348 C C . LYS A 1 179 ? -23.813 1.876 24.065 1.00 66.31 179 LYS A C 1
ATOM 1350 O O . LYS A 1 179 ? -23.357 1.741 25.189 1.00 66.31 179 LYS A O 1
ATOM 1355 N N . VAL A 1 180 ? -24.143 3.069 23.580 1.00 68.25 180 VAL A N 1
ATOM 1356 C CA . VAL A 1 180 ? -23.674 4.353 24.129 1.00 68.25 180 VAL A CA 1
ATOM 1357 C C . VAL A 1 180 ? -24.532 4.898 25.273 1.00 68.25 180 VAL A C 1
ATOM 1359 O O . VAL A 1 180 ? -23.994 5.501 26.196 1.00 68.25 180 VAL A O 1
ATOM 1362 N N . LEU A 1 181 ? -25.860 4.750 25.213 1.00 63.81 181 LEU A N 1
ATOM 1363 C CA . LEU A 1 181 ? -26.745 5.447 26.153 1.00 63.81 181 LEU A CA 1
ATOM 1364 C C . LEU A 1 181 ? -26.706 4.797 27.548 1.00 63.81 181 LEU A C 1
ATOM 1366 O O . LEU A 1 181 ? -26.906 3.589 27.665 1.00 63.81 181 LEU A O 1
ATOM 1370 N N . ASP A 1 182 ? -26.499 5.616 28.583 1.00 61.09 182 ASP A N 1
ATOM 1371 C CA . ASP A 1 182 ? -26.503 5.236 30.007 1.00 61.09 182 ASP A CA 1
ATOM 1372 C C . ASP A 1 182 ? -25.497 4.127 30.395 1.00 61.09 182 ASP A C 1
ATOM 1374 O O . ASP A 1 182 ? -25.753 3.334 31.303 1.00 61.09 182 ASP A O 1
ATOM 1378 N N . ARG A 1 183 ? -24.341 4.068 29.715 1.00 67.44 183 ARG A N 1
ATOM 1379 C CA . ARG A 1 183 ? -23.276 3.074 29.945 1.00 67.44 183 ARG A CA 1
ATOM 1380 C C . ARG A 1 183 ? -21.940 3.693 30.352 1.00 67.44 183 ARG A C 1
ATOM 1382 O O . ARG A 1 183 ? -21.637 4.822 29.975 1.00 67.44 183 ARG A O 1
ATOM 1389 N N . ALA A 1 184 ? -21.118 2.929 31.070 1.00 73.50 184 ALA A N 1
ATOM 1390 C CA . ALA A 1 184 ? -19.718 3.273 31.301 1.00 73.50 184 ALA A CA 1
ATOM 1391 C C . ALA A 1 184 ? -18.880 3.033 30.029 1.00 73.50 184 ALA A C 1
ATOM 1393 O O . ALA A 1 184 ? -19.279 2.280 29.135 1.00 73.50 184 ALA A O 1
ATOM 1394 N N . TYR A 1 185 ? -17.686 3.631 29.939 1.00 75.31 185 TYR A N 1
ATOM 1395 C CA . TYR A 1 185 ? -16.794 3.380 28.798 1.00 75.31 185 TYR A CA 1
ATOM 1396 C C . TYR A 1 185 ? -16.354 1.909 28.720 1.00 75.31 185 TYR A C 1
ATOM 1398 O O . TYR A 1 185 ? -16.302 1.354 27.623 1.00 75.31 185 TYR A O 1
ATOM 1406 N N . MET A 1 186 ? -16.142 1.255 29.871 1.00 78.56 186 MET A N 1
ATOM 1407 C CA . MET A 1 186 ? -15.822 -0.174 29.970 1.00 78.56 186 MET A CA 1
ATOM 1408 C C . MET A 1 186 ? -16.871 -1.069 29.284 1.00 78.56 186 MET A C 1
ATOM 1410 O O . MET A 1 186 ? -16.505 -1.998 28.567 1.00 78.56 186 MET A O 1
ATOM 1414 N N . ASP A 1 187 ? -18.168 -0.747 29.399 1.00 77.81 187 ASP A N 1
ATOM 1415 C CA . ASP A 1 187 ? -19.259 -1.494 28.742 1.00 77.81 187 ASP A CA 1
ATOM 1416 C C . ASP A 1 187 ? -19.198 -1.442 27.201 1.00 77.81 187 ASP A C 1
ATOM 1418 O O . ASP A 1 187 ? -19.936 -2.159 26.517 1.00 77.81 187 ASP A O 1
ATOM 1422 N N . ASN A 1 188 ? -18.362 -0.552 26.660 1.00 82.88 188 ASN A N 1
ATOM 1423 C CA . ASN A 1 188 ? -18.137 -0.309 25.241 1.00 82.88 188 ASN A CA 1
ATOM 1424 C C . ASN A 1 188 ? -16.682 -0.565 24.813 1.00 82.88 188 ASN A C 1
ATOM 1426 O O . ASN A 1 188 ? -16.327 -0.245 23.677 1.00 82.88 188 ASN A O 1
ATOM 1430 N N . ALA A 1 189 ? -15.852 -1.167 25.673 1.00 86.69 189 ALA A N 1
ATOM 1431 C CA . ALA A 1 189 ? -14.441 -1.441 25.399 1.00 86.69 189 ALA A CA 1
ATOM 1432 C C . ALA A 1 189 ? -14.225 -2.126 24.037 1.00 86.69 189 ALA A C 1
ATOM 1434 O O . ALA A 1 189 ? -13.406 -1.677 23.237 1.00 86.69 189 ALA A O 1
ATOM 1435 N N . ASP A 1 190 ? -15.017 -3.158 23.735 1.00 88.50 190 ASP A N 1
ATOM 1436 C CA . ASP A 1 190 ? -14.936 -3.923 22.482 1.00 88.50 190 ASP A CA 1
ATOM 1437 C C . ASP A 1 190 ? -15.257 -3.076 21.240 1.00 88.50 190 ASP A C 1
ATOM 1439 O O . ASP A 1 190 ? -14.740 -3.334 20.157 1.00 88.50 190 ASP A O 1
ATOM 1443 N N . PHE A 1 191 ? -16.091 -2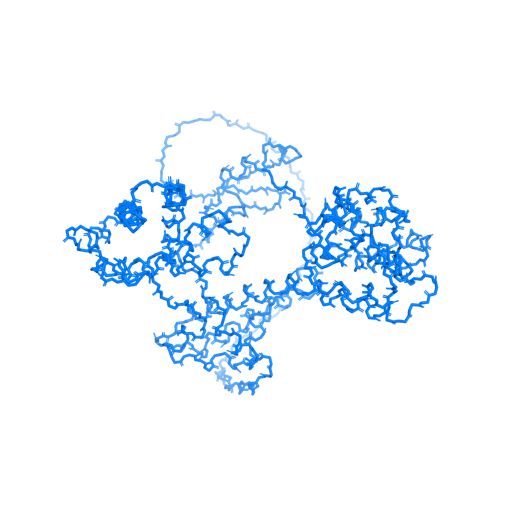.036 21.372 1.00 88.38 191 PHE A N 1
ATOM 1444 C CA . PHE A 1 191 ? -16.339 -1.095 20.278 1.00 88.38 191 PHE A CA 1
ATOM 1445 C C . PHE A 1 191 ? -15.113 -0.214 20.025 1.00 88.38 191 PHE A C 1
ATOM 1447 O O . PHE A 1 191 ? -14.681 -0.110 18.881 1.00 88.38 191 PHE A O 1
ATOM 1454 N N . PHE A 1 192 ? -14.527 0.384 21.066 1.00 91.19 192 PHE A N 1
ATOM 1455 C CA . PHE A 1 192 ? -13.352 1.244 20.898 1.00 91.19 192 PHE A CA 1
ATOM 1456 C C . PHE A 1 192 ? -12.143 0.456 20.373 1.00 91.19 192 PHE A C 1
ATOM 1458 O O . PHE A 1 192 ? -11.520 0.890 19.403 1.00 91.19 192 PHE A O 1
ATOM 1465 N N . LYS A 1 193 ? -11.871 -0.732 20.933 1.00 92.62 193 LYS A N 1
ATOM 1466 C CA . LYS A 1 193 ? -10.829 -1.658 20.455 1.00 92.62 193 LYS A CA 1
ATOM 1467 C C . LYS A 1 193 ? -10.993 -1.994 18.975 1.00 92.62 193 LYS A C 1
ATOM 1469 O O . LYS A 1 193 ? -10.080 -1.724 18.196 1.00 92.62 193 LYS A O 1
ATOM 1474 N N . ALA A 1 194 ? -12.170 -2.486 18.577 1.00 92.88 194 ALA A N 1
ATOM 1475 C CA . ALA A 1 194 ? -12.443 -2.853 17.191 1.00 92.88 194 ALA A CA 1
ATOM 1476 C C . ALA A 1 194 ? -12.277 -1.659 16.240 1.00 92.88 194 ALA A C 1
ATOM 1478 O O . ALA A 1 194 ? -11.709 -1.800 15.162 1.00 92.88 194 ALA A O 1
ATOM 1479 N N . VAL A 1 195 ? -12.717 -0.461 16.635 1.00 94.62 195 VAL A N 1
ATOM 1480 C CA . VAL A 1 195 ? -12.565 0.735 15.798 1.00 94.62 195 VAL A CA 1
ATOM 1481 C C . VAL A 1 195 ? -11.082 1.109 15.615 1.00 94.62 195 VAL A C 1
ATOM 1483 O O . VAL A 1 195 ? -10.651 1.343 14.484 1.00 94.62 195 VAL A O 1
ATOM 1486 N N . PHE A 1 196 ? -10.264 1.095 16.675 1.00 96.31 196 PHE A N 1
ATOM 1487 C CA . PHE A 1 196 ? -8.819 1.358 16.571 1.00 96.31 196 PHE A CA 1
ATOM 1488 C C . PHE A 1 196 ? -8.022 0.221 15.896 1.00 96.31 196 PHE A C 1
ATOM 1490 O O . PHE A 1 196 ? -6.987 0.475 15.271 1.00 96.31 196 PHE A O 1
ATOM 1497 N N . GLU A 1 197 ? -8.477 -1.032 15.982 1.00 96.81 197 GLU A N 1
ATOM 1498 C CA . GLU A 1 197 ? -7.981 -2.152 15.168 1.00 96.81 197 GLU A CA 1
ATOM 1499 C C . GLU A 1 197 ? -8.228 -1.879 13.683 1.00 96.81 197 GLU A C 1
ATOM 1501 O O . GLU A 1 197 ? -7.268 -1.835 12.913 1.00 96.81 197 GLU A O 1
ATOM 1506 N N . ILE A 1 198 ? -9.473 -1.575 13.306 1.00 96.88 198 ILE A N 1
ATOM 1507 C CA . ILE A 1 198 ? -9.885 -1.276 11.929 1.00 96.88 198 ILE A CA 1
ATOM 1508 C C . ILE A 1 198 ? -9.064 -0.117 11.348 1.00 96.88 198 ILE A C 1
ATOM 1510 O O . ILE A 1 198 ? -8.594 -0.208 10.212 1.00 96.88 198 ILE A O 1
ATOM 1514 N N . GLY A 1 199 ? -8.823 0.948 12.123 1.00 96.25 199 GLY A N 1
ATOM 1515 C CA . GLY A 1 199 ? -7.964 2.065 11.715 1.00 96.25 199 GLY A CA 1
ATOM 1516 C C . GLY A 1 199 ? -6.519 1.646 11.415 1.00 96.25 199 GLY A C 1
ATOM 1517 O O . GLY A 1 199 ? -5.950 2.046 10.394 1.00 96.25 199 GLY A O 1
ATOM 1518 N N . ARG A 1 200 ? -5.923 0.792 12.260 1.00 96.06 200 ARG A N 1
ATOM 1519 C CA . ARG A 1 200 ? -4.573 0.243 12.032 1.00 96.06 200 ARG A CA 1
ATOM 1520 C C . ARG A 1 200 ? -4.540 -0.702 10.834 1.00 96.06 200 ARG A C 1
ATOM 1522 O O . ARG A 1 200 ? -3.705 -0.524 9.949 1.00 96.06 200 ARG A O 1
ATOM 1529 N N . ARG A 1 201 ? -5.483 -1.638 10.746 1.00 96.25 201 ARG A N 1
ATOM 1530 C CA . ARG A 1 201 ? -5.635 -2.580 9.630 1.00 96.25 201 ARG A CA 1
ATOM 1531 C C . ARG A 1 201 ? -5.800 -1.870 8.291 1.00 96.25 201 ARG A C 1
ATOM 1533 O O . ARG A 1 201 ? -5.086 -2.191 7.340 1.00 96.25 201 ARG A O 1
ATOM 1540 N N . TYR A 1 202 ? -6.664 -0.856 8.226 1.00 95.62 202 TYR A N 1
ATOM 1541 C CA . TYR A 1 202 ? -6.836 -0.028 7.035 1.00 95.62 202 TYR A CA 1
ATOM 1542 C C . TYR A 1 202 ? -5.523 0.627 6.601 1.00 95.62 202 TYR A C 1
ATOM 1544 O O . TYR A 1 202 ? -5.177 0.559 5.421 1.00 95.62 202 TYR A O 1
ATOM 1552 N N . LYS A 1 203 ? -4.767 1.215 7.539 1.00 94.44 203 LYS A N 1
ATOM 1553 C CA . LYS A 1 203 ? -3.473 1.846 7.246 1.00 94.44 203 LYS A CA 1
ATOM 1554 C C . LYS A 1 203 ? -2.417 0.849 6.765 1.00 94.44 203 LYS A C 1
ATOM 1556 O O . LYS A 1 203 ? -1.661 1.192 5.860 1.00 94.44 203 LYS A O 1
ATOM 1561 N N . ILE A 1 204 ? -2.365 -0.360 7.329 1.00 93.25 204 ILE A N 1
ATOM 1562 C CA . ILE A 1 204 ? -1.426 -1.408 6.887 1.00 93.25 204 ILE A CA 1
ATOM 1563 C C . ILE A 1 204 ? -1.733 -1.820 5.440 1.00 93.25 204 ILE A C 1
ATOM 1565 O O . ILE A 1 204 ? -0.814 -1.936 4.633 1.00 93.25 204 ILE A O 1
ATOM 1569 N N . MET A 1 205 ? -3.014 -1.984 5.091 1.00 92.31 205 MET A N 1
ATOM 1570 C CA . MET A 1 205 ? -3.437 -2.281 3.714 1.00 92.31 205 MET A CA 1
ATOM 1571 C C . MET A 1 205 ? -3.276 -1.086 2.760 1.00 92.31 205 MET A C 1
ATOM 1573 O O . MET A 1 205 ? -3.071 -1.279 1.567 1.00 92.31 205 MET A O 1
ATOM 1577 N N . ASN A 1 206 ? -3.345 0.149 3.271 1.00 89.88 206 ASN A N 1
ATOM 1578 C CA . ASN A 1 206 ? -3.306 1.380 2.477 1.00 89.88 206 ASN A CA 1
ATOM 1579 C C . ASN A 1 206 ? -2.244 2.375 2.999 1.00 89.88 206 ASN A C 1
ATOM 1581 O O . ASN A 1 206 ? -2.611 3.446 3.503 1.00 89.88 206 ASN A O 1
ATOM 1585 N N . PRO A 1 207 ? -0.929 2.096 2.863 1.00 85.44 207 PRO A N 1
ATOM 1586 C CA . PRO A 1 207 ? 0.122 2.923 3.468 1.00 85.44 207 PRO A CA 1
ATOM 1587 C C . PRO A 1 207 ? 0.112 4.397 3.037 1.00 85.44 207 PRO A C 1
ATOM 1589 O O . PRO A 1 207 ? 0.511 5.268 3.809 1.00 85.44 207 PRO A O 1
ATOM 1592 N N . GLU A 1 208 ? -0.404 4.703 1.846 1.00 80.56 208 GLU A N 1
ATOM 1593 C CA . GLU A 1 208 ? -0.514 6.066 1.306 1.00 80.56 208 GLU A CA 1
ATOM 1594 C C . GLU A 1 208 ? -1.703 6.878 1.867 1.00 80.56 208 GLU A C 1
ATOM 1596 O O . GLU A 1 208 ? -1.701 8.107 1.770 1.00 80.56 208 GLU A O 1
ATOM 1601 N N . ARG A 1 209 ? -2.707 6.229 2.480 1.00 87.69 209 ARG A N 1
ATOM 1602 C CA . ARG A 1 209 ? -3.916 6.867 3.048 1.00 87.69 209 ARG A CA 1
ATOM 1603 C C . ARG A 1 209 ? -3.710 7.255 4.529 1.00 87.69 209 ARG A C 1
ATOM 1605 O O . ARG A 1 209 ? -2.677 6.949 5.123 1.00 87.69 209 ARG A O 1
ATOM 1612 N N . MET A 1 210 ? -4.663 7.978 5.133 1.00 86.00 210 MET A N 1
ATOM 1613 C CA . MET A 1 210 ? -4.618 8.475 6.531 1.00 86.00 210 MET A CA 1
ATOM 1614 C C . MET A 1 210 ? -3.303 9.172 6.957 1.00 86.00 210 MET A C 1
ATOM 1616 O O . MET A 1 210 ? -2.860 9.013 8.096 1.00 86.00 210 MET A O 1
ATOM 1620 N N . ARG A 1 211 ? -2.625 9.922 6.073 1.00 82.19 211 ARG A N 1
ATOM 1621 C CA . ARG A 1 211 ? -1.286 10.479 6.380 1.00 82.19 211 ARG A CA 1
ATOM 1622 C C . ARG A 1 211 ? -1.253 11.333 7.659 1.00 82.19 211 ARG A C 1
ATOM 1624 O O . ARG A 1 211 ? -0.315 11.193 8.434 1.00 82.19 211 ARG A O 1
ATOM 1631 N N . ASN A 1 212 ? -2.289 12.139 7.902 1.00 82.00 212 ASN A N 1
ATOM 1632 C CA . ASN A 1 212 ? -2.366 13.027 9.068 1.00 82.00 212 ASN A CA 1
ATOM 1633 C C . ASN A 1 212 ? -2.965 12.314 10.297 1.00 82.00 212 ASN A C 1
ATOM 1635 O O . ASN A 1 212 ? -2.397 12.348 11.387 1.00 82.00 212 ASN A O 1
ATOM 1639 N N . ASN A 1 213 ? -4.100 11.630 10.118 1.00 90.56 213 ASN A N 1
ATOM 1640 C CA . ASN A 1 213 ? -4.872 11.061 11.229 1.00 90.56 213 ASN A CA 1
ATOM 1641 C C . ASN A 1 213 ? -4.216 9.838 11.869 1.00 90.56 213 ASN A C 1
ATOM 1643 O O . ASN A 1 213 ? -4.368 9.632 13.071 1.00 90.56 213 ASN A O 1
ATOM 1647 N N . TYR A 1 214 ? -3.450 9.051 11.106 1.00 92.81 214 TYR A N 1
ATOM 1648 C CA . TYR A 1 214 ? -2.791 7.868 11.654 1.00 92.81 214 TYR A CA 1
ATOM 1649 C C . TYR A 1 214 ? -1.743 8.225 12.716 1.00 92.81 214 TYR A C 1
ATOM 1651 O O . TYR A 1 214 ? -1.687 7.572 13.751 1.00 92.81 214 TYR A O 1
ATOM 1659 N N . GLY A 1 215 ? -0.958 9.291 12.505 1.00 91.38 215 GLY A N 1
ATOM 1660 C CA . GLY A 1 215 ? -0.001 9.775 13.508 1.00 91.38 215 GLY A CA 1
ATOM 1661 C C . GLY A 1 215 ? -0.701 10.169 14.811 1.00 91.38 215 GLY A C 1
ATOM 1662 O O . GLY A 1 215 ? -0.359 9.644 15.868 1.00 91.38 215 GLY A O 1
ATOM 1663 N N . LYS A 1 216 ? -1.755 10.996 14.712 1.00 92.19 216 LYS A N 1
ATOM 1664 C CA . LYS A 1 216 ? -2.634 11.361 15.840 1.00 92.19 216 LYS A CA 1
ATOM 1665 C C . LYS A 1 216 ? -3.154 10.130 16.593 1.00 92.19 216 LYS A C 1
ATOM 1667 O O . LYS A 1 216 ? -3.054 10.075 17.813 1.00 92.19 216 LYS A O 1
ATOM 1672 N N . MET A 1 217 ? -3.662 9.131 15.869 1.00 94.94 217 MET A N 1
ATOM 1673 C CA . MET A 1 217 ? -4.180 7.891 16.453 1.00 94.94 217 MET A CA 1
ATOM 1674 C C . MET A 1 217 ? -3.101 7.082 17.187 1.00 94.94 217 MET A C 1
ATOM 1676 O O . MET A 1 217 ? -3.384 6.523 18.239 1.00 94.94 217 MET A O 1
ATOM 1680 N N . ILE A 1 218 ? -1.874 7.012 16.662 1.00 94.19 218 ILE A N 1
ATOM 1681 C CA . ILE A 1 218 ? -0.784 6.272 17.314 1.00 94.19 218 ILE A CA 1
ATOM 1682 C C . ILE A 1 218 ? -0.313 6.968 18.595 1.00 94.19 218 ILE A C 1
ATOM 1684 O O . ILE A 1 218 ? -0.153 6.280 19.599 1.00 94.19 218 ILE A O 1
ATOM 1688 N N . TYR A 1 219 ? -0.163 8.298 18.605 1.00 92.50 219 TYR A N 1
ATOM 1689 C CA . TYR A 1 219 ? 0.142 9.035 19.842 1.00 92.50 219 TYR A CA 1
ATOM 1690 C C . TYR A 1 219 ? -0.947 8.834 20.901 1.00 92.50 219 TYR A C 1
ATOM 1692 O O . TYR A 1 219 ? -0.654 8.501 22.046 1.00 92.50 219 TYR A O 1
ATOM 1700 N N . LEU A 1 220 ? -2.212 8.925 20.487 1.00 94.19 220 LEU A N 1
ATOM 1701 C CA . LEU A 1 220 ? -3.360 8.688 21.353 1.00 94.19 220 LEU A CA 1
ATOM 1702 C C . LEU A 1 220 ? -3.383 7.266 21.932 1.00 94.19 220 LEU A C 1
ATOM 1704 O O . LEU A 1 220 ? -3.620 7.102 23.124 1.00 94.19 220 LEU A O 1
ATOM 1708 N N . LEU A 1 221 ? -3.117 6.235 21.122 1.00 94.75 221 LEU A N 1
ATOM 1709 C CA . LEU A 1 221 ? -3.059 4.845 21.594 1.00 94.75 221 LEU A CA 1
ATOM 1710 C C . LEU A 1 221 ? -1.853 4.579 22.505 1.00 94.75 221 LEU A C 1
ATOM 1712 O O . LEU A 1 221 ? -1.963 3.786 23.439 1.00 94.75 221 LEU A O 1
ATOM 1716 N N . GLN A 1 222 ? -0.722 5.244 22.262 1.00 93.38 222 GLN A N 1
ATOM 1717 C CA . GLN A 1 222 ? 0.448 5.184 23.136 1.00 93.38 222 GLN A CA 1
ATOM 1718 C C . GLN A 1 222 ? 0.117 5.762 24.520 1.00 93.38 222 GLN A C 1
ATOM 1720 O O . GLN A 1 222 ? 0.347 5.096 25.528 1.00 93.38 222 GLN A O 1
ATOM 1725 N N . ASP A 1 223 ? -0.494 6.944 24.580 1.00 94.12 223 ASP A N 1
ATOM 1726 C CA . ASP A 1 223 ? -0.900 7.571 25.841 1.00 94.12 223 ASP A CA 1
ATOM 1727 C C . ASP A 1 223 ? -2.046 6.816 26.538 1.00 94.12 223 ASP A C 1
ATOM 1729 O O . ASP A 1 223 ? -2.050 6.682 27.762 1.00 94.12 223 ASP A O 1
ATOM 1733 N N . ALA A 1 224 ? -2.982 6.245 25.772 1.00 92.25 224 ALA A N 1
ATOM 1734 C CA . ALA A 1 224 ? -4.049 5.388 26.293 1.00 92.25 224 ALA A CA 1
ATOM 1735 C C . ALA A 1 224 ? -3.535 4.089 26.944 1.00 92.25 224 ALA A C 1
ATOM 1737 O O . ALA A 1 224 ? -4.261 3.484 27.728 1.00 92.25 224 ALA A O 1
ATOM 1738 N N . SER A 1 225 ? -2.297 3.671 26.647 1.00 92.75 225 SER A N 1
ATOM 1739 C CA . SER A 1 225 ? -1.638 2.508 27.265 1.00 92.75 225 SER A CA 1
ATOM 1740 C C . SER A 1 225 ? -0.860 2.825 28.555 1.00 92.75 225 SER A C 1
ATOM 1742 O O . SER A 1 225 ? -0.245 1.937 29.146 1.00 92.75 225 SER A O 1
ATOM 1744 N N . MET A 1 226 ? -0.865 4.082 29.020 1.00 93.31 226 MET A N 1
ATOM 1745 C CA . MET A 1 226 ? -0.299 4.440 30.326 1.00 93.31 226 MET A CA 1
ATOM 1746 C C . MET A 1 226 ? -1.182 3.898 31.458 1.00 93.31 226 MET A C 1
ATOM 1748 O O . MET A 1 226 ? -2.405 4.022 31.399 1.00 93.31 226 MET A O 1
ATOM 1752 N N . GLN A 1 227 ? -0.583 3.353 32.524 1.00 92.00 227 GLN A N 1
ATOM 1753 C CA . GLN A 1 227 ? -1.325 2.694 33.614 1.00 92.00 227 GLN A CA 1
ATOM 1754 C C . GLN A 1 227 ? -2.355 3.613 34.291 1.00 92.00 227 GLN A C 1
ATOM 1756 O O . GLN A 1 227 ? -3.442 3.166 34.647 1.00 92.00 227 GLN A O 1
ATOM 1761 N N . GLU A 1 228 ? -2.043 4.900 34.446 1.00 91.38 228 GLU A N 1
ATOM 1762 C CA . GLU A 1 228 ? -2.947 5.896 35.031 1.00 91.38 228 GLU A CA 1
ATOM 1763 C C . GLU A 1 228 ? -4.124 6.265 34.112 1.00 91.38 228 GLU A C 1
ATOM 1765 O O . GLU A 1 228 ? -5.137 6.778 34.588 1.00 91.38 228 GLU A O 1
ATOM 1770 N N . VAL A 1 229 ? -3.986 6.027 32.804 1.00 89.88 229 VAL A N 1
ATOM 1771 C CA . VAL A 1 229 ? -4.992 6.326 31.777 1.00 89.88 229 VAL A CA 1
ATOM 1772 C C . VAL A 1 229 ? -5.869 5.103 31.525 1.00 89.88 229 VAL A C 1
ATOM 1774 O O . VAL A 1 229 ? -7.091 5.199 31.616 1.00 89.88 229 VAL A O 1
ATOM 1777 N N . GLU A 1 230 ? -5.262 3.934 31.316 1.00 90.62 230 GLU A N 1
ATOM 1778 C CA . GLU A 1 230 ? -5.975 2.658 31.219 1.00 90.62 230 GLU A CA 1
ATOM 1779 C C . GLU A 1 230 ? -6.767 2.374 32.507 1.00 90.62 230 GLU A C 1
ATOM 1781 O O . GLU A 1 230 ? -7.930 1.982 32.445 1.00 90.62 230 GLU A O 1
ATOM 1786 N N . GLY A 1 231 ? -6.198 2.682 33.678 1.00 89.38 231 GLY A N 1
ATOM 1787 C CA . GLY A 1 231 ? -6.881 2.574 34.971 1.00 89.38 231 GLY A CA 1
ATOM 1788 C C . GLY A 1 231 ? -8.020 3.579 35.200 1.00 89.38 231 GLY A C 1
ATOM 1789 O O . GLY A 1 231 ? -8.804 3.381 36.123 1.00 89.38 231 GLY A O 1
ATOM 1790 N N . TYR A 1 232 ? -8.138 4.641 34.393 1.00 89.94 232 TYR A N 1
ATOM 1791 C CA . TYR A 1 232 ? -9.290 5.556 34.426 1.00 89.94 232 TYR A CA 1
ATOM 1792 C C . TYR A 1 232 ? -10.449 5.057 33.556 1.00 89.94 232 TYR A C 1
ATOM 1794 O O . TYR A 1 232 ? -11.612 5.229 33.917 1.00 89.94 232 TYR A O 1
ATOM 1802 N N . PHE A 1 233 ? -10.136 4.460 32.403 1.00 87.50 233 PHE A N 1
ATOM 1803 C CA . PHE A 1 233 ? -11.140 3.938 31.474 1.00 87.50 233 PHE A CA 1
ATOM 1804 C C . PHE A 1 233 ? -11.555 2.488 31.771 1.00 87.50 233 PHE A C 1
ATOM 1806 O O . PHE A 1 233 ? -12.630 2.076 31.343 1.00 87.50 233 PHE A O 1
ATOM 1813 N N . GLU A 1 234 ? -10.733 1.744 32.518 1.00 90.75 234 GLU A N 1
ATOM 1814 C CA . GLU A 1 234 ? -10.898 0.328 32.887 1.00 90.75 234 GLU A CA 1
ATOM 1815 C C . GLU A 1 234 ? -10.831 -0.656 31.694 1.00 90.75 234 GLU A C 1
ATOM 1817 O O . GLU A 1 234 ? -11.244 -1.812 31.800 1.00 90.75 234 GLU A O 1
ATOM 1822 N N . PHE A 1 235 ? -10.263 -0.232 30.554 1.00 90.88 235 PHE A N 1
ATOM 1823 C CA . PHE A 1 235 ? -9.959 -1.101 29.410 1.00 90.88 235 PHE A CA 1
ATOM 1824 C C . PHE A 1 235 ? -8.797 -0.581 28.545 1.00 90.88 235 PHE A C 1
ATOM 1826 O O . PHE A 1 235 ? -8.646 0.623 28.339 1.00 90.88 235 PHE A O 1
ATOM 1833 N N . SER A 1 236 ? -8.040 -1.503 27.941 1.00 91.31 236 SER A N 1
ATOM 1834 C CA . SER A 1 236 ? -7.078 -1.177 26.883 1.00 91.31 236 SER A CA 1
ATOM 1835 C C . SER A 1 236 ? -7.778 -0.856 25.562 1.00 91.31 236 SER A C 1
ATOM 1837 O O . SER A 1 236 ? -8.637 -1.616 25.110 1.00 91.31 236 SER A O 1
ATOM 1839 N N . CYS A 1 237 ? -7.352 0.211 24.884 1.00 91.50 237 CYS A N 1
ATOM 1840 C CA . CYS A 1 237 ? -7.796 0.551 23.525 1.00 91.50 237 CYS A CA 1
ATOM 1841 C C . CYS A 1 237 ? -7.129 -0.297 22.422 1.00 91.50 237 CYS A C 1
ATOM 1843 O O . CYS A 1 237 ? -7.395 -0.082 21.239 1.00 91.50 237 CYS A O 1
ATOM 1845 N N . ILE A 1 238 ? -6.234 -1.221 22.789 1.00 92.62 238 ILE A N 1
ATOM 1846 C CA . ILE A 1 238 ? -5.404 -1.990 21.861 1.00 92.62 238 ILE A CA 1
ATOM 1847 C C . ILE A 1 238 ? -5.871 -3.451 21.823 1.00 92.62 238 ILE A C 1
ATOM 1849 O O . ILE A 1 238 ? -6.066 -4.095 22.850 1.00 92.62 238 ILE A O 1
ATOM 1853 N N . GLU A 1 239 ? -6.011 -3.966 20.606 1.00 92.81 239 GLU A N 1
ATOM 1854 C CA . GLU A 1 239 ? -6.303 -5.365 20.272 1.00 92.81 239 GLU A CA 1
ATOM 1855 C C . GLU A 1 239 ? -5.313 -5.849 19.193 1.00 92.81 239 GLU A C 1
ATOM 1857 O O . GLU A 1 239 ? -4.641 -5.027 18.550 1.00 92.81 239 GLU A O 1
ATOM 1862 N N . ASP A 1 240 ? -5.189 -7.160 18.987 1.00 94.44 240 ASP A N 1
ATOM 1863 C CA . ASP A 1 240 ? -4.372 -7.708 17.901 1.00 94.44 240 ASP A CA 1
ATOM 1864 C C . ASP A 1 240 ? -5.013 -7.442 16.529 1.00 94.44 240 ASP A C 1
ATOM 1866 O O . ASP A 1 240 ? -6.229 -7.377 16.381 1.00 94.44 240 ASP A O 1
ATOM 1870 N N . THR A 1 241 ? -4.187 -7.264 15.495 1.00 94.94 241 THR A N 1
ATOM 1871 C CA . THR A 1 241 ? -4.693 -7.006 14.135 1.00 94.94 241 THR A CA 1
ATOM 1872 C C . THR A 1 241 ? -5.331 -8.263 13.547 1.00 94.94 241 THR A C 1
ATOM 1874 O O . THR A 1 241 ? -4.741 -9.345 13.577 1.00 94.94 241 THR A O 1
ATOM 1877 N N . HIS A 1 242 ? -6.514 -8.128 12.950 1.00 96.19 242 HIS A N 1
ATOM 1878 C CA . HIS A 1 242 ? -7.197 -9.229 12.282 1.00 96.19 242 HIS A CA 1
ATOM 1879 C C . HIS A 1 242 ? -6.492 -9.574 10.967 1.00 96.19 242 HIS A C 1
ATOM 1881 O O . HIS A 1 242 ? -6.454 -8.780 10.023 1.00 96.19 242 HIS A O 1
ATOM 1887 N N . THR A 1 243 ? -5.931 -10.782 10.901 1.00 98.12 243 THR A N 1
ATOM 1888 C CA . THR A 1 243 ? -5.156 -11.280 9.759 1.00 98.12 243 THR A CA 1
ATOM 1889 C C . THR A 1 243 ? -5.852 -12.450 9.089 1.00 98.12 243 THR A C 1
ATOM 1891 O O . THR A 1 243 ? -6.727 -13.090 9.672 1.00 98.12 243 THR A O 1
ATOM 1894 N N . VAL A 1 244 ? -5.444 -12.757 7.858 1.00 98.06 244 VAL A N 1
ATOM 1895 C CA . VAL A 1 244 ? -5.949 -13.925 7.127 1.00 98.06 244 VAL A CA 1
ATOM 1896 C C . VAL A 1 244 ? -5.695 -15.214 7.918 1.00 98.06 244 VAL A C 1
ATOM 1898 O O . VAL A 1 244 ? -6.571 -16.073 7.973 1.00 98.06 244 VAL A O 1
ATOM 1901 N N . HIS A 1 245 ? -4.545 -15.330 8.597 1.00 98.12 245 HIS A N 1
ATOM 1902 C CA . HIS A 1 245 ? -4.273 -16.468 9.479 1.00 98.12 245 HIS A CA 1
ATOM 1903 C C . HIS A 1 245 ? -5.244 -16.531 10.660 1.00 98.12 245 HIS A C 1
ATOM 1905 O O . HIS A 1 245 ? -5.903 -17.552 10.821 1.00 98.12 245 HIS A O 1
ATOM 1911 N N . SER A 1 246 ? -5.365 -15.470 11.471 1.00 97.56 246 SER A N 1
ATOM 1912 C CA . SER A 1 246 ? -6.213 -15.521 12.675 1.00 97.56 246 SER A CA 1
ATOM 1913 C C . SER A 1 246 ? -7.697 -15.708 12.340 1.00 97.56 246 SER A C 1
ATOM 1915 O O . SER A 1 246 ? -8.415 -16.408 13.054 1.00 97.56 246 SER A O 1
ATOM 1917 N N . PHE A 1 247 ? -8.151 -15.168 11.206 1.00 97.38 247 PHE A N 1
ATOM 1918 C CA . PHE A 1 247 ? -9.512 -15.353 10.711 1.00 97.38 247 PHE A CA 1
ATOM 1919 C C . PHE A 1 247 ? -9.821 -16.805 10.297 1.00 97.38 247 PHE A C 1
ATOM 1921 O O . PHE A 1 247 ? -10.909 -17.305 10.606 1.00 97.38 247 PHE A O 1
ATOM 1928 N N . LEU A 1 248 ? -8.883 -17.474 9.609 1.00 97.56 248 LEU A N 1
ATOM 1929 C CA . LEU A 1 248 ? -9.010 -18.877 9.193 1.00 97.56 248 LEU A CA 1
ATOM 1930 C C . LEU A 1 248 ? -8.796 -19.845 10.363 1.00 97.56 248 LEU A C 1
ATOM 1932 O O . LEU A 1 248 ? -9.518 -20.832 10.475 1.00 97.56 248 LEU A O 1
ATOM 1936 N N . GLU A 1 249 ? -7.856 -19.554 11.259 1.00 97.44 249 GLU A N 1
ATOM 1937 C CA . GLU A 1 249 ? -7.585 -20.318 12.483 1.00 97.44 249 GLU A CA 1
ATOM 1938 C C . GLU A 1 249 ? -8.829 -20.407 13.374 1.00 97.44 249 GLU A C 1
ATOM 1940 O O . GLU A 1 249 ? -9.246 -21.506 13.736 1.00 97.44 249 GLU A O 1
ATOM 1945 N N . ALA A 1 250 ? -9.515 -19.280 13.597 1.00 96.75 250 ALA A N 1
ATOM 1946 C CA . ALA A 1 250 ? -10.782 -19.226 14.333 1.00 96.75 250 ALA A CA 1
ATOM 1947 C C . ALA A 1 250 ? -11.934 -20.038 13.693 1.00 96.75 250 ALA A C 1
ATOM 1949 O O . ALA A 1 250 ? -12.969 -20.235 14.328 1.00 96.75 250 ALA A O 1
ATOM 1950 N N . ARG A 1 251 ? -11.772 -20.500 12.445 1.00 97.19 251 ARG A N 1
ATOM 1951 C CA . ARG A 1 251 ? -12.763 -21.263 11.663 1.00 97.19 251 ARG A CA 1
ATOM 1952 C C . ARG A 1 251 ? -12.277 -22.658 11.256 1.00 97.19 251 ARG A C 1
ATOM 1954 O O . ARG A 1 251 ? -12.928 -23.311 10.447 1.00 97.19 251 ARG A O 1
ATOM 1961 N N . ASN A 1 252 ? -11.145 -23.119 11.798 1.00 95.50 252 ASN A N 1
ATOM 1962 C CA . ASN A 1 252 ? -10.478 -24.373 11.412 1.00 95.50 252 ASN A CA 1
ATOM 1963 C C . ASN A 1 252 ? -10.165 -24.474 9.899 1.00 95.50 252 ASN A C 1
ATOM 1965 O O . ASN A 1 252 ? -10.136 -25.560 9.331 1.00 95.50 252 ASN A O 1
ATOM 1969 N N . GLY A 1 253 ? -9.935 -23.335 9.239 1.00 95.69 253 GLY A N 1
ATOM 1970 C CA . GLY A 1 253 ? -9.738 -23.214 7.791 1.00 95.69 253 GLY A CA 1
ATOM 1971 C C . GLY A 1 253 ? -8.283 -23.098 7.333 1.00 95.69 253 GLY A C 1
ATOM 1972 O O . GLY A 1 253 ? -8.050 -22.714 6.191 1.00 95.69 253 GLY A O 1
ATOM 1973 N N . LEU A 1 254 ? -7.295 -23.358 8.197 1.00 96.06 254 LEU A N 1
ATOM 1974 C CA . LEU A 1 254 ? -5.874 -23.134 7.877 1.00 96.06 254 LEU A CA 1
ATOM 1975 C C . LEU A 1 254 ? -5.355 -24.003 6.721 1.00 96.06 254 LEU A C 1
ATOM 1977 O O . LEU A 1 254 ? -4.474 -23.554 5.988 1.00 96.06 254 LEU A O 1
ATOM 1981 N N . ASP A 1 255 ? -5.936 -25.188 6.508 1.00 94.56 255 ASP A N 1
ATOM 1982 C CA . ASP A 1 255 ? -5.580 -26.086 5.401 1.00 94.56 255 ASP A CA 1
ATOM 1983 C C . ASP A 1 255 ? -5.781 -25.438 4.020 1.00 94.56 255 ASP A C 1
ATOM 1985 O O . ASP A 1 255 ? -5.067 -25.782 3.078 1.00 94.56 255 ASP A O 1
ATOM 1989 N N . LEU A 1 256 ? -6.681 -24.448 3.910 1.00 95.69 256 LEU A N 1
ATOM 1990 C CA . LEU A 1 256 ? -6.867 -23.634 2.704 1.00 95.69 256 LEU A CA 1
ATOM 1991 C C . LEU A 1 256 ? -5.544 -23.011 2.242 1.00 95.69 256 LEU A C 1
ATOM 1993 O O . LEU A 1 256 ? -5.242 -23.028 1.055 1.00 95.69 256 LEU A O 1
ATOM 1997 N N . LEU A 1 257 ? -4.737 -22.479 3.169 1.00 95.50 257 LEU A N 1
ATOM 1998 C CA . LEU A 1 257 ? -3.498 -21.753 2.855 1.00 95.50 257 LEU A CA 1
ATOM 1999 C C . LEU A 1 257 ? -2.400 -22.645 2.257 1.00 95.50 257 LEU A C 1
ATOM 2001 O O . LEU A 1 257 ? -1.420 -22.125 1.726 1.00 95.50 257 LEU A O 1
ATOM 2005 N N . LEU A 1 258 ? -2.545 -23.967 2.370 1.00 95.19 258 LEU A N 1
ATOM 2006 C CA . LEU A 1 258 ? -1.594 -24.954 1.866 1.00 95.19 258 LEU A CA 1
ATOM 2007 C C . LEU A 1 258 ? -2.004 -25.542 0.505 1.00 95.19 258 LEU A C 1
ATOM 2009 O O . LEU A 1 258 ? -1.200 -26.260 -0.090 1.00 95.19 258 LEU A O 1
ATOM 2013 N N . ASP A 1 259 ? -3.202 -25.234 -0.007 1.00 94.75 259 ASP A N 1
ATOM 2014 C CA . ASP A 1 259 ? -3.666 -25.712 -1.313 1.00 94.75 259 ASP A CA 1
ATOM 2015 C C . ASP A 1 259 ? -2.839 -25.102 -2.464 1.00 94.75 259 ASP A C 1
ATOM 2017 O O . ASP A 1 259 ? -2.505 -23.911 -2.481 1.00 94.75 259 ASP A O 1
ATOM 2021 N N . ALA A 1 260 ? -2.508 -25.937 -3.452 1.00 93.31 260 ALA A N 1
ATOM 2022 C CA . ALA A 1 260 ? -1.729 -25.559 -4.627 1.00 93.31 260 ALA A CA 1
ATOM 2023 C C . ALA A 1 260 ? -2.410 -24.496 -5.516 1.00 93.31 260 ALA A C 1
ATOM 2025 O O . ALA A 1 260 ? -1.715 -23.781 -6.239 1.00 93.31 260 ALA A O 1
ATOM 2026 N N . ASP A 1 261 ? -3.735 -24.354 -5.436 1.00 94.75 261 ASP A N 1
ATOM 2027 C CA . ASP A 1 261 ? -4.505 -23.354 -6.174 1.00 94.75 261 ASP A CA 1
ATOM 2028 C C . ASP A 1 261 ? -4.460 -21.959 -5.519 1.00 94.75 261 ASP A C 1
ATOM 2030 O O . ASP A 1 261 ? -4.758 -20.974 -6.195 1.00 94.75 261 ASP A O 1
ATOM 2034 N N . VAL A 1 262 ? -4.059 -21.808 -4.245 1.00 95.56 262 VAL A N 1
ATOM 2035 C CA . VAL A 1 262 ? -4.014 -20.481 -3.587 1.00 95.56 262 VAL A CA 1
ATOM 2036 C C . VAL A 1 262 ? -3.017 -19.515 -4.247 1.00 95.56 262 VAL A C 1
ATOM 2038 O O . VAL A 1 262 ? -3.407 -18.373 -4.513 1.00 95.56 262 VAL A O 1
ATOM 2041 N N . PRO A 1 263 ? -1.773 -19.908 -4.594 1.00 94.88 263 PRO A N 1
ATOM 2042 C CA . PRO A 1 263 ? -0.888 -19.070 -5.407 1.00 94.88 263 PRO A CA 1
ATOM 2043 C C . PRO A 1 263 ? -1.511 -18.642 -6.749 1.00 94.88 263 PRO A C 1
ATOM 2045 O O . PRO A 1 263 ? -1.355 -17.494 -7.159 1.00 94.88 263 PRO A O 1
ATOM 2048 N N . VAL A 1 264 ? -2.281 -19.516 -7.412 1.00 94.31 264 VAL A N 1
ATOM 2049 C CA . VAL A 1 264 ? -2.966 -19.202 -8.684 1.00 94.31 264 VAL A CA 1
ATOM 2050 C C . VAL A 1 264 ? -4.136 -18.234 -8.471 1.00 94.31 264 VAL A C 1
ATOM 2052 O O . VAL A 1 264 ? -4.305 -17.284 -9.238 1.00 94.31 264 VAL A O 1
ATOM 2055 N N . ALA A 1 265 ? -4.911 -18.440 -7.405 1.00 95.75 265 ALA A N 1
ATOM 2056 C CA . ALA A 1 265 ? -6.055 -17.623 -7.011 1.00 95.75 265 ALA A CA 1
ATOM 2057 C C . ALA A 1 265 ? -5.669 -16.212 -6.528 1.00 95.75 265 ALA A C 1
ATOM 2059 O O . ALA A 1 265 ? -6.504 -15.313 -6.570 1.00 95.75 265 ALA A O 1
ATOM 2060 N N . THR A 1 266 ? -4.424 -16.008 -6.083 1.00 95.81 266 THR A N 1
ATOM 2061 C CA . THR A 1 266 ? -3.969 -14.768 -5.417 1.00 95.81 266 THR A CA 1
ATOM 2062 C C . THR A 1 266 ? -2.780 -14.081 -6.096 1.00 95.81 266 THR A C 1
ATOM 2064 O O . THR A 1 266 ? -2.185 -13.162 -5.531 1.00 95.81 266 THR A O 1
ATOM 2067 N N . ARG A 1 267 ? -2.388 -14.513 -7.301 1.00 90.38 267 ARG A N 1
ATOM 2068 C CA . ARG A 1 267 ? -1.329 -13.842 -8.070 1.00 90.38 267 ARG A CA 1
ATOM 2069 C C . ARG A 1 267 ? -1.799 -12.490 -8.613 1.00 90.38 267 ARG A C 1
ATOM 2071 O O . ARG A 1 267 ? -2.899 -12.377 -9.169 1.00 90.38 267 ARG A O 1
ATOM 2078 N N . SER A 1 268 ? -0.903 -11.508 -8.548 1.00 87.75 268 SER A N 1
ATOM 2079 C CA . SER A 1 268 ? -1.022 -10.258 -9.299 1.00 87.75 268 SER A CA 1
ATOM 2080 C C . SER A 1 268 ? -0.995 -10.545 -10.806 1.00 87.75 268 SER A C 1
ATOM 2082 O O . SER A 1 268 ? -0.265 -11.426 -11.266 1.00 87.75 268 SER A O 1
ATOM 2084 N N . ILE A 1 269 ? -1.805 -9.820 -11.579 1.00 84.19 269 ILE A N 1
ATOM 2085 C CA . ILE A 1 269 ? -1.902 -9.951 -13.038 1.00 84.19 269 ILE A CA 1
ATOM 2086 C C . ILE A 1 269 ? -1.580 -8.590 -13.649 1.00 84.19 269 ILE A C 1
ATOM 2088 O O . ILE A 1 269 ? -2.244 -7.604 -13.346 1.00 84.19 269 ILE A O 1
ATOM 2092 N N . SER A 1 270 ? -0.585 -8.531 -14.539 1.00 73.38 270 SER A N 1
ATOM 2093 C CA . SER A 1 270 ? -0.332 -7.321 -15.326 1.00 73.38 270 SER A CA 1
ATOM 2094 C C . SER A 1 270 ? -1.227 -7.299 -16.561 1.00 73.38 270 SER A C 1
ATOM 2096 O O . SER A 1 270 ? -1.087 -8.137 -17.460 1.00 73.38 270 SER A O 1
ATOM 2098 N N . ASP A 1 271 ? -2.088 -6.285 -16.638 1.00 63.91 271 ASP A N 1
ATOM 2099 C CA . ASP A 1 271 ? -3.011 -6.056 -17.757 1.00 63.91 271 ASP A CA 1
ATOM 2100 C C . ASP A 1 271 ? -2.305 -5.856 -19.107 1.00 63.91 271 ASP A C 1
ATOM 2102 O O . ASP A 1 271 ? -2.910 -6.042 -20.159 1.00 63.91 271 ASP A O 1
ATOM 2106 N N . THR A 1 272 ? -1.010 -5.519 -19.093 1.00 63.28 272 THR A N 1
ATOM 2107 C CA . THR A 1 272 ? -0.206 -5.312 -20.310 1.00 63.28 272 THR A CA 1
ATOM 2108 C C . THR A 1 272 ? 0.294 -6.608 -20.960 1.00 63.28 272 THR A C 1
ATOM 2110 O O . THR A 1 272 ? 0.980 -6.552 -21.983 1.00 63.28 272 THR A O 1
ATOM 2113 N N . SER A 1 273 ? -0.007 -7.773 -20.377 1.00 64.69 273 SER A N 1
ATOM 2114 C CA . SER A 1 273 ? 0.417 -9.073 -20.900 1.00 64.69 273 SER A CA 1
ATOM 2115 C C . SER A 1 273 ? -0.605 -9.668 -21.876 1.00 64.69 273 SER A C 1
ATOM 2117 O O . SER A 1 273 ? -1.808 -9.677 -21.619 1.00 64.69 273 SER A O 1
ATOM 2119 N N . ALA A 1 274 ? -0.126 -10.266 -22.973 1.00 70.81 274 ALA A N 1
ATOM 2120 C CA . ALA A 1 274 ? -0.978 -10.985 -23.931 1.00 70.81 274 ALA A CA 1
ATOM 2121 C C . ALA A 1 274 ? -1.738 -12.175 -23.302 1.00 70.81 274 ALA A C 1
ATOM 2123 O O . ALA A 1 274 ? -2.730 -12.647 -23.852 1.00 70.81 274 ALA A O 1
ATOM 2124 N N . HIS A 1 275 ? -1.291 -12.642 -22.131 1.00 78.62 275 HIS A N 1
ATOM 2125 C CA . HIS A 1 275 ? -1.891 -13.745 -21.384 1.00 78.62 275 HIS A CA 1
ATOM 2126 C C . HIS A 1 275 ? -2.854 -13.295 -20.273 1.00 78.62 275 HIS A C 1
ATOM 2128 O O . HIS A 1 275 ? -3.456 -14.157 -19.638 1.00 78.62 275 HIS A O 1
ATOM 2134 N N . ALA A 1 276 ? -3.063 -11.988 -20.052 1.00 83.94 276 ALA A N 1
ATOM 2135 C CA . ALA A 1 276 ? -3.888 -11.479 -18.949 1.00 83.94 276 ALA A CA 1
ATOM 2136 C C . ALA A 1 276 ? -5.312 -12.072 -18.929 1.00 83.94 276 ALA A C 1
ATOM 2138 O O . ALA A 1 276 ? -5.837 -12.389 -17.864 1.00 83.94 276 ALA A O 1
ATOM 2139 N N . ALA A 1 277 ? -5.936 -12.282 -20.095 1.00 86.31 277 ALA A N 1
ATOM 2140 C CA . ALA A 1 277 ? -7.261 -12.902 -20.191 1.00 86.31 277 ALA A CA 1
ATOM 2141 C C . ALA A 1 277 ? -7.272 -14.357 -19.678 1.00 86.31 277 ALA A C 1
ATOM 2143 O O . ALA A 1 277 ? -8.095 -14.703 -18.830 1.00 86.31 277 ALA A O 1
ATOM 2144 N N . VAL A 1 278 ? -6.314 -15.176 -20.130 1.00 89.62 278 VAL A N 1
ATOM 2145 C CA . VAL A 1 278 ? -6.128 -16.568 -19.676 1.00 89.62 278 VAL A CA 1
ATOM 2146 C C . VAL A 1 278 ? -5.814 -16.597 -18.180 1.00 89.62 278 VAL A C 1
ATOM 2148 O O . VAL A 1 278 ? -6.413 -17.360 -17.427 1.00 89.62 278 VAL A O 1
ATOM 2151 N N . GLN A 1 279 ? -4.944 -15.696 -17.717 1.00 89.44 279 GLN A N 1
ATOM 2152 C CA . GLN A 1 279 ? -4.552 -15.627 -16.314 1.00 89.44 279 GLN A CA 1
ATOM 2153 C C . GLN A 1 279 ? -5.718 -15.264 -15.383 1.00 89.44 279 GLN A C 1
ATOM 2155 O O . GLN A 1 279 ? -5.803 -15.813 -14.280 1.00 89.44 279 GLN A O 1
ATOM 2160 N N . ARG A 1 280 ? -6.633 -14.382 -15.813 1.00 90.56 280 ARG A N 1
ATOM 2161 C CA . ARG A 1 280 ? -7.868 -14.075 -15.071 1.00 90.56 280 ARG A CA 1
ATOM 2162 C C . ARG A 1 280 ? -8.834 -15.263 -15.057 1.00 90.56 280 ARG A C 1
ATOM 2164 O O . ARG A 1 280 ? -9.437 -15.522 -14.019 1.00 90.56 280 ARG A O 1
ATOM 2171 N N . GLN A 1 281 ? -8.948 -16.010 -16.158 1.00 92.25 281 GLN A N 1
ATOM 2172 C CA . GLN A 1 281 ? -9.781 -17.217 -16.230 1.00 92.25 281 GLN A CA 1
ATOM 2173 C C . GLN A 1 281 ? -9.271 -18.324 -15.292 1.00 92.25 281 GLN A C 1
ATOM 2175 O O . GLN A 1 281 ? -10.045 -18.858 -14.502 1.00 92.25 281 GLN A O 1
ATOM 2180 N N . GLU A 1 282 ? -7.970 -18.621 -15.323 1.00 93.56 282 GLU A N 1
ATOM 2181 C CA . GLU A 1 282 ? -7.309 -19.554 -14.398 1.00 93.56 282 GLU A CA 1
ATOM 2182 C C . GLU A 1 282 ? -7.503 -19.138 -12.928 1.00 93.56 282 GLU A C 1
ATOM 2184 O O . GLU A 1 282 ? -7.851 -19.966 -12.091 1.00 93.56 282 GLU A O 1
ATOM 2189 N N . LYS A 1 283 ? -7.341 -17.843 -12.617 1.00 94.75 283 LYS A N 1
ATOM 2190 C CA . LYS A 1 283 ? -7.540 -17.285 -11.268 1.00 94.75 283 LYS A CA 1
ATOM 2191 C C . LYS A 1 283 ? -8.986 -17.455 -10.790 1.00 94.75 283 LYS A C 1
ATOM 2193 O O . LYS A 1 283 ? -9.211 -17.903 -9.669 1.00 94.75 283 LYS A O 1
ATOM 2198 N N . ALA A 1 284 ? -9.968 -17.167 -11.646 1.00 95.00 284 ALA A N 1
ATOM 2199 C CA . ALA A 1 284 ? -11.383 -17.366 -11.337 1.00 95.00 284 ALA A CA 1
ATOM 2200 C C . ALA A 1 284 ? -11.738 -18.852 -11.133 1.00 95.00 284 ALA A C 1
ATOM 2202 O O . ALA A 1 284 ? -12.479 -19.181 -10.206 1.00 95.00 284 ALA A O 1
ATOM 2203 N N . ALA A 1 285 ? -11.177 -19.752 -11.949 1.00 96.19 285 ALA A N 1
ATOM 2204 C CA . ALA A 1 285 ? -11.356 -21.196 -11.800 1.00 96.19 285 ALA A CA 1
ATOM 2205 C C . ALA A 1 285 ? -10.748 -21.718 -10.485 1.00 96.19 285 ALA A C 1
ATOM 2207 O O . ALA A 1 285 ? -11.409 -22.467 -9.765 1.00 96.19 285 ALA A O 1
ATOM 2208 N N . ALA A 1 286 ? -9.542 -21.264 -10.128 1.00 96.31 286 ALA A N 1
ATOM 2209 C CA . ALA A 1 286 ? -8.892 -21.577 -8.857 1.00 96.31 286 ALA A CA 1
ATOM 2210 C C . ALA A 1 286 ? -9.740 -21.114 -7.656 1.00 96.31 286 ALA A C 1
ATOM 2212 O O . ALA A 1 286 ? -10.033 -21.915 -6.769 1.00 96.31 286 ALA A O 1
ATOM 2213 N N . ILE A 1 287 ? -10.227 -19.864 -7.659 1.00 97.19 287 ILE A N 1
ATOM 2214 C CA . ILE A 1 287 ? -11.118 -19.335 -6.608 1.00 97.19 287 ILE A CA 1
ATOM 2215 C C . ILE A 1 287 ? -12.394 -20.181 -6.486 1.00 97.19 287 ILE A C 1
ATOM 2217 O O . ILE A 1 287 ? -12.763 -20.569 -5.377 1.00 97.19 287 ILE A O 1
ATOM 2221 N N . ALA A 1 288 ? -13.059 -20.500 -7.602 1.00 97.12 288 ALA A N 1
ATOM 2222 C CA . ALA A 1 288 ? -14.277 -21.312 -7.597 1.00 97.12 288 ALA A CA 1
ATOM 2223 C C . ALA A 1 288 ? -14.029 -22.724 -7.036 1.00 97.12 288 ALA A C 1
ATOM 2225 O O . ALA A 1 288 ? -14.795 -23.198 -6.196 1.00 97.12 288 ALA A O 1
ATOM 2226 N N . SER A 1 289 ? -12.927 -23.360 -7.441 1.00 96.56 289 SER A N 1
ATOM 2227 C CA . SER A 1 289 ? -12.513 -24.684 -6.967 1.00 96.56 289 SER A CA 1
ATOM 2228 C C . SER A 1 289 ? -12.166 -24.680 -5.470 1.00 96.56 289 SER A C 1
ATOM 2230 O O . SER A 1 289 ? -12.557 -25.580 -4.727 1.00 96.56 289 SER A O 1
ATOM 2232 N N . LEU A 1 290 ? -11.461 -23.652 -4.978 1.00 96.62 290 LEU A N 1
ATOM 2233 C CA . LEU A 1 290 ? -11.165 -23.478 -3.547 1.00 96.62 290 LEU A CA 1
ATOM 2234 C C . LEU A 1 290 ? -12.452 -23.303 -2.727 1.00 96.62 290 LEU A C 1
ATOM 2236 O O . LEU A 1 290 ? -12.640 -24.005 -1.735 1.00 96.62 290 LEU A O 1
ATOM 2240 N N . CYS A 1 291 ? -13.372 -22.445 -3.182 1.00 97.50 291 CYS A N 1
ATOM 2241 C CA . CYS A 1 291 ? -14.672 -22.250 -2.534 1.00 97.50 291 CYS A CA 1
ATOM 2242 C C . CYS A 1 291 ? -15.487 -23.551 -2.473 1.00 97.50 291 CYS A C 1
ATOM 2244 O O . CYS A 1 291 ? -16.075 -23.848 -1.440 1.00 97.50 291 CYS A O 1
ATOM 2246 N N . ALA A 1 292 ? -15.509 -24.342 -3.550 1.00 96.25 292 ALA A N 1
ATOM 2247 C CA . ALA A 1 292 ? -16.272 -25.590 -3.610 1.00 96.25 292 ALA A CA 1
ATOM 2248 C C . ALA A 1 292 ? -15.755 -26.687 -2.657 1.00 96.25 292 ALA A C 1
ATOM 2250 O O . ALA A 1 292 ? -16.515 -27.586 -2.307 1.00 96.25 292 ALA A O 1
ATOM 2251 N N . HIS A 1 293 ? -14.482 -26.629 -2.251 1.00 95.12 293 HIS A N 1
ATOM 2252 C CA . HIS A 1 293 ? -13.850 -27.654 -1.414 1.00 95.12 293 HIS A CA 1
ATOM 2253 C C . HIS A 1 293 ? -13.750 -27.260 0.063 1.00 95.12 293 HIS A C 1
ATOM 2255 O O . HIS A 1 293 ? -14.016 -28.085 0.932 1.00 95.12 293 HIS A O 1
ATOM 2261 N N . TYR A 1 294 ? -13.376 -26.009 0.345 1.00 96.00 294 TYR A N 1
ATOM 2262 C CA . TYR A 1 294 ? -13.117 -25.533 1.707 1.00 96.00 294 TYR A CA 1
ATOM 2263 C C . TYR A 1 294 ? -14.316 -24.844 2.367 1.00 96.00 294 TYR A C 1
ATOM 2265 O O . TYR A 1 294 ? -14.237 -24.514 3.550 1.00 96.00 294 TYR A O 1
ATOM 2273 N N . ALA A 1 295 ? -15.421 -24.609 1.646 1.00 97.00 295 ALA A N 1
ATOM 2274 C CA . ALA A 1 295 ? -16.616 -24.039 2.258 1.00 97.00 295 ALA A CA 1
ATOM 2275 C C . ALA A 1 295 ? -17.224 -25.017 3.273 1.00 97.00 295 ALA A C 1
ATOM 2277 O O . ALA A 1 295 ? -17.621 -26.135 2.944 1.00 97.00 295 ALA A O 1
ATOM 2278 N N . THR A 1 296 ? -17.337 -24.561 4.515 1.00 96.12 296 THR A N 1
ATOM 2279 C CA . THR A 1 296 ? -18.003 -25.263 5.611 1.00 96.12 296 THR A CA 1
ATOM 2280 C C . THR A 1 296 ? -19.146 -24.405 6.154 1.00 96.12 296 THR A C 1
ATOM 2282 O O . THR A 1 296 ? -19.456 -23.331 5.637 1.00 96.12 296 THR A O 1
ATOM 2285 N N . LYS A 1 297 ? -19.801 -24.871 7.220 1.00 94.81 297 LYS A N 1
ATOM 2286 C CA . LYS A 1 297 ? -20.811 -24.078 7.930 1.00 94.81 297 LYS A CA 1
ATOM 2287 C C . LYS A 1 297 ? -20.215 -22.825 8.591 1.00 94.81 297 LYS A C 1
ATOM 2289 O O . LYS A 1 297 ? -20.899 -21.809 8.666 1.00 94.81 297 LYS A O 1
ATOM 2294 N N . ASP A 1 298 ? -18.972 -22.918 9.060 1.00 94.44 298 ASP A N 1
ATOM 2295 C CA . ASP A 1 298 ? -18.315 -21.880 9.864 1.00 94.44 298 ASP A CA 1
ATOM 2296 C C . ASP A 1 298 ? -17.307 -21.046 9.040 1.00 94.44 298 ASP A C 1
ATOM 2298 O O . ASP A 1 298 ? -16.883 -19.976 9.477 1.00 94.44 298 ASP A O 1
ATOM 2302 N N . LEU A 1 299 ? -16.971 -21.502 7.825 1.00 96.56 299 LEU A N 1
ATOM 2303 C CA . LEU A 1 299 ? -16.181 -20.794 6.814 1.00 96.56 299 LEU A CA 1
ATOM 2304 C C . LEU A 1 299 ? -16.943 -20.786 5.481 1.00 96.56 299 LEU A C 1
ATOM 2306 O O . LEU A 1 299 ? -16.925 -21.772 4.746 1.00 96.56 299 LEU A O 1
ATOM 2310 N N . THR A 1 300 ? -17.628 -19.692 5.158 1.00 97.06 300 THR A N 1
ATOM 2311 C CA . THR A 1 300 ? -18.457 -19.613 3.947 1.00 97.06 300 THR A CA 1
ATOM 2312 C C . THR A 1 300 ? -17.624 -19.413 2.675 1.00 97.06 300 THR A C 1
ATOM 2314 O O . THR A 1 300 ? -16.461 -19.010 2.710 1.00 97.06 300 THR A O 1
ATOM 2317 N N . ALA A 1 301 ? -18.236 -19.635 1.507 1.00 97.19 301 ALA A N 1
ATOM 2318 C CA . ALA A 1 301 ? -17.597 -19.335 0.224 1.00 97.19 301 ALA A CA 1
ATOM 2319 C C . ALA A 1 301 ? -17.233 -17.843 0.068 1.00 97.19 301 ALA A C 1
ATOM 2321 O O . ALA A 1 301 ? -16.267 -17.524 -0.621 1.00 97.19 301 ALA A O 1
ATOM 2322 N N . ASP A 1 302 ? -17.976 -16.930 0.700 1.00 95.94 302 ASP A N 1
ATOM 2323 C CA . ASP A 1 302 ? -17.679 -15.495 0.652 1.00 95.94 302 ASP A CA 1
ATOM 2324 C C . ASP A 1 302 ? -16.561 -15.108 1.632 1.00 95.94 302 ASP A C 1
ATOM 2326 O O . ASP A 1 302 ? -15.711 -14.290 1.280 1.00 95.94 302 ASP A O 1
ATOM 2330 N N . ASP A 1 303 ? -16.464 -15.781 2.784 1.00 96.50 303 ASP A N 1
ATOM 2331 C CA . ASP A 1 303 ? -15.302 -15.683 3.678 1.00 96.50 303 ASP A CA 1
ATOM 2332 C C . ASP A 1 303 ? -14.009 -16.122 2.963 1.00 96.50 303 ASP A C 1
ATOM 2334 O O . ASP A 1 303 ? -12.991 -15.433 3.026 1.00 96.50 303 ASP A O 1
ATOM 2338 N N . ILE A 1 304 ? -14.053 -17.234 2.214 1.00 97.75 304 ILE A N 1
ATOM 2339 C CA . ILE A 1 304 ? -12.915 -17.728 1.417 1.00 97.75 304 ILE A CA 1
ATOM 2340 C C . ILE A 1 304 ? -12.509 -16.698 0.357 1.00 97.75 304 ILE A C 1
ATOM 2342 O O . ILE A 1 304 ? -11.326 -16.371 0.246 1.00 97.75 304 ILE A O 1
ATOM 2346 N N . LYS A 1 305 ? -13.470 -16.134 -0.389 1.00 97.06 305 LYS A N 1
ATOM 2347 C CA . LYS A 1 305 ? -13.195 -15.051 -1.353 1.00 97.06 305 LYS A CA 1
ATOM 2348 C C . LYS A 1 305 ? -12.575 -13.833 -0.671 1.00 97.06 305 LYS A C 1
ATOM 2350 O O . LYS A 1 305 ? -11.650 -13.255 -1.232 1.00 97.06 305 LYS A O 1
ATOM 2355 N N . LEU A 1 306 ? -13.040 -13.455 0.522 1.00 96.38 306 LEU A N 1
ATOM 2356 C CA . LEU A 1 306 ? -12.506 -12.322 1.279 1.00 96.38 306 LEU A CA 1
ATOM 2357 C C . LEU A 1 306 ? -11.056 -12.568 1.726 1.00 96.38 306 LEU A C 1
ATOM 2359 O O . LEU A 1 306 ? -10.214 -11.679 1.581 1.00 96.38 306 LEU A O 1
ATOM 2363 N N . CYS A 1 307 ? -10.731 -13.775 2.201 1.00 97.62 307 CYS A N 1
ATOM 2364 C CA . CYS A 1 307 ? -9.357 -14.172 2.513 1.00 97.62 307 CYS A CA 1
ATOM 2365 C C . CYS A 1 307 ? -8.456 -14.134 1.270 1.00 97.62 307 CYS A C 1
ATOM 2367 O O . CYS A 1 307 ? -7.386 -13.526 1.311 1.00 97.62 307 CYS A O 1
ATOM 2369 N N . LEU A 1 308 ? -8.894 -14.730 0.155 1.00 97.69 308 LEU A N 1
ATOM 2370 C CA . LEU A 1 308 ? -8.134 -14.747 -1.099 1.00 97.69 308 LEU A CA 1
ATOM 2371 C C . LEU A 1 308 ? -7.931 -13.329 -1.655 1.00 97.69 308 LEU A C 1
ATOM 2373 O O . LEU A 1 308 ? -6.810 -12.987 -2.015 1.00 97.69 308 LEU A O 1
ATOM 2377 N N . ALA A 1 309 ? -8.960 -12.477 -1.633 1.00 96.06 309 ALA A N 1
ATOM 2378 C CA . ALA A 1 309 ? -8.853 -11.068 -2.017 1.00 96.06 309 ALA A CA 1
ATOM 2379 C C . ALA A 1 309 ? -7.882 -10.286 -1.114 1.00 96.06 309 ALA A C 1
ATOM 2381 O O . ALA A 1 309 ? -7.112 -9.475 -1.609 1.00 96.06 309 ALA A O 1
ATOM 2382 N N . SER A 1 310 ? -7.853 -10.564 0.194 1.00 97.06 310 SER A N 1
ATOM 2383 C CA . SER A 1 310 ? -6.903 -9.931 1.126 1.00 97.06 310 SER A CA 1
ATOM 2384 C C . SER A 1 310 ? -5.445 -10.320 0.825 1.00 97.06 310 SER A C 1
ATOM 2386 O O . SER A 1 310 ? -4.539 -9.488 0.900 1.00 97.06 310 SER A O 1
ATOM 2388 N N . ILE A 1 311 ? -5.205 -11.584 0.450 1.00 97.12 311 ILE A N 1
ATOM 2389 C CA . ILE A 1 311 ? -3.886 -12.063 0.008 1.00 97.12 311 ILE A CA 1
ATOM 2390 C C . ILE A 1 311 ? -3.515 -11.463 -1.358 1.00 97.12 311 ILE A C 1
ATOM 2392 O O . ILE A 1 311 ? -2.364 -11.085 -1.563 1.00 97.12 311 ILE A O 1
ATOM 2396 N N . ASP A 1 312 ? -4.475 -11.359 -2.275 1.00 95.25 312 ASP A N 1
ATOM 2397 C CA . ASP A 1 312 ? -4.305 -10.806 -3.621 1.00 95.25 312 ASP A CA 1
ATOM 2398 C C . ASP A 1 312 ? -4.002 -9.299 -3.608 1.00 95.25 312 ASP A C 1
ATOM 2400 O O . ASP A 1 312 ? -3.054 -8.860 -4.261 1.00 95.25 312 ASP A O 1
ATOM 2404 N N . ASP A 1 313 ? -4.721 -8.523 -2.789 1.00 93.00 313 ASP A N 1
ATOM 2405 C CA . ASP A 1 313 ? -4.446 -7.106 -2.516 1.00 93.00 313 ASP A CA 1
ATOM 2406 C C . ASP A 1 313 ? -2.998 -6.951 -1.982 1.00 93.00 313 ASP A C 1
ATOM 2408 O O . ASP A 1 313 ? -2.228 -6.113 -2.461 1.00 93.00 313 ASP A O 1
ATOM 2412 N N . ASN A 1 314 ? -2.564 -7.820 -1.054 1.00 93.38 314 ASN A N 1
ATOM 2413 C CA . ASN A 1 314 ? -1.193 -7.814 -0.524 1.00 93.38 314 ASN A CA 1
ATOM 2414 C C . ASN A 1 314 ? -0.131 -8.219 -1.564 1.00 93.38 314 ASN A C 1
ATOM 2416 O O . ASN A 1 314 ? 0.906 -7.565 -1.665 1.00 93.38 314 ASN A O 1
ATOM 2420 N N . ASN A 1 315 ? -0.374 -9.272 -2.348 1.00 92.62 315 ASN A N 1
ATOM 2421 C CA . ASN A 1 315 ? 0.522 -9.714 -3.421 1.00 92.62 315 ASN A CA 1
ATOM 2422 C C . ASN A 1 315 ? 0.649 -8.650 -4.518 1.00 92.62 315 ASN A C 1
ATOM 2424 O O . ASN A 1 315 ? 1.748 -8.417 -5.013 1.00 92.62 315 ASN A O 1
ATOM 2428 N N . SER A 1 316 ? -0.446 -7.973 -4.862 1.00 89.50 316 SER A N 1
ATOM 2429 C CA . SER A 1 316 ? -0.467 -6.884 -5.840 1.00 89.50 316 SER A CA 1
ATOM 2430 C C . SER A 1 316 ? 0.296 -5.658 -5.337 1.00 89.50 316 SER A C 1
ATOM 2432 O O . SER A 1 316 ? 1.105 -5.097 -6.077 1.00 89.50 316 SER A O 1
ATOM 2434 N N . TYR A 1 317 ? 0.134 -5.293 -4.059 1.00 87.12 317 TYR A N 1
ATOM 2435 C CA . TYR A 1 317 ? 0.913 -4.221 -3.436 1.00 87.12 317 TYR A CA 1
ATOM 2436 C C . TYR A 1 317 ? 2.416 -4.540 -3.382 1.00 87.12 317 TYR A C 1
ATOM 2438 O O . TYR A 1 317 ? 3.245 -3.665 -3.658 1.00 87.12 317 TYR A O 1
ATOM 2446 N N . LEU A 1 318 ? 2.781 -5.787 -3.054 1.00 87.06 318 LEU A N 1
ATOM 2447 C CA . LEU A 1 318 ? 4.174 -6.232 -3.079 1.00 87.06 318 LEU A CA 1
ATOM 2448 C C . LEU A 1 318 ? 4.738 -6.253 -4.499 1.00 87.06 318 LEU A C 1
ATOM 2450 O O . LEU A 1 318 ? 5.820 -5.722 -4.689 1.00 87.06 318 LEU A O 1
ATOM 2454 N N . ALA A 1 319 ? 4.024 -6.773 -5.499 1.00 85.31 319 ALA A N 1
ATOM 2455 C CA . ALA A 1 319 ? 4.480 -6.750 -6.892 1.00 85.31 319 ALA A CA 1
ATOM 2456 C C . ALA A 1 319 ? 4.748 -5.309 -7.367 1.00 85.31 319 ALA A C 1
ATOM 2458 O O . ALA A 1 319 ? 5.842 -4.991 -7.833 1.00 85.31 319 ALA A O 1
ATOM 2459 N N . LEU A 1 320 ? 3.801 -4.392 -7.131 1.00 81.81 320 LEU A N 1
ATOM 2460 C CA . LEU A 1 320 ? 3.918 -2.979 -7.511 1.00 81.81 320 LEU A CA 1
ATOM 2461 C C . LEU A 1 320 ? 5.154 -2.279 -6.911 1.00 81.81 320 LEU A C 1
ATOM 2463 O O . LEU A 1 320 ? 5.723 -1.388 -7.542 1.00 81.81 320 LEU A O 1
ATOM 2467 N N . ASN A 1 321 ? 5.572 -2.667 -5.702 1.00 79.50 321 ASN A N 1
ATOM 2468 C CA . ASN A 1 321 ? 6.682 -2.032 -4.987 1.00 79.50 321 ASN A CA 1
ATOM 2469 C C . ASN A 1 321 ? 8.011 -2.796 -5.090 1.00 79.50 321 ASN A C 1
ATOM 2471 O O . ASN A 1 321 ? 9.072 -2.177 -5.139 1.00 79.50 321 ASN A O 1
ATOM 2475 N N . CYS A 1 322 ? 7.987 -4.123 -5.123 1.00 82.94 322 CYS A N 1
ATOM 2476 C CA . CYS A 1 322 ? 9.179 -4.963 -5.118 1.00 82.94 322 CYS A CA 1
ATOM 2477 C C . CYS A 1 322 ? 9.654 -5.307 -6.532 1.00 82.94 322 CYS A C 1
ATOM 2479 O O . CYS A 1 322 ? 10.865 -5.319 -6.747 1.00 82.94 322 CYS A O 1
ATOM 2481 N N . ASP A 1 323 ? 8.765 -5.516 -7.510 1.00 82.69 323 ASP A N 1
ATOM 2482 C CA . ASP A 1 323 ? 9.176 -5.869 -8.879 1.00 82.69 323 ASP A CA 1
ATOM 2483 C C . ASP A 1 323 ? 10.080 -4.802 -9.521 1.00 82.69 323 ASP A C 1
ATOM 2485 O O . ASP A 1 323 ? 11.089 -5.182 -10.120 1.00 82.69 323 ASP A O 1
ATOM 2489 N N . PRO A 1 324 ? 9.824 -3.481 -9.375 1.00 81.94 324 PRO A N 1
ATOM 2490 C CA . PRO A 1 324 ? 10.739 -2.453 -9.868 1.00 81.94 324 PRO A CA 1
ATOM 2491 C C . PRO A 1 324 ? 12.125 -2.525 -9.223 1.00 81.94 324 PRO A C 1
ATOM 2493 O O . PRO A 1 324 ? 13.124 -2.328 -9.911 1.00 81.94 324 PRO A O 1
ATOM 2496 N N . ILE A 1 325 ? 12.202 -2.839 -7.924 1.00 81.19 325 ILE A N 1
ATOM 2497 C CA . ILE A 1 325 ? 13.477 -2.987 -7.208 1.00 81.19 325 ILE A CA 1
ATOM 2498 C C . ILE A 1 325 ? 14.216 -4.225 -7.724 1.00 81.19 325 ILE A C 1
ATOM 2500 O O . ILE A 1 325 ? 15.374 -4.111 -8.116 1.00 81.19 325 ILE A O 1
ATOM 2504 N N . SER A 1 326 ? 13.551 -5.380 -7.793 1.00 84.25 326 SER A N 1
ATOM 2505 C CA . SER A 1 326 ? 14.139 -6.641 -8.263 1.00 84.25 326 SER A CA 1
ATOM 2506 C C . SER A 1 326 ? 14.607 -6.555 -9.720 1.00 84.25 326 SER A C 1
ATOM 2508 O O . SER A 1 326 ? 15.714 -6.984 -10.043 1.00 84.25 326 SER A O 1
ATOM 2510 N N . LYS A 1 327 ? 13.815 -5.933 -10.606 1.00 85.56 327 LYS A N 1
ATOM 2511 C CA . LYS A 1 327 ? 14.220 -5.657 -11.995 1.00 85.56 327 LYS A CA 1
ATOM 2512 C C . LYS A 1 327 ? 15.419 -4.710 -12.052 1.00 85.56 327 LYS A C 1
ATOM 2514 O O . LYS A 1 327 ? 16.344 -4.948 -12.824 1.00 85.56 327 LYS A O 1
ATOM 2519 N N . MET A 1 328 ? 15.443 -3.665 -11.223 1.00 83.94 328 MET A N 1
ATOM 2520 C CA . MET A 1 328 ? 16.567 -2.729 -11.188 1.00 83.94 328 MET A CA 1
ATOM 2521 C C . MET A 1 328 ? 17.851 -3.367 -10.639 1.00 83.94 328 MET A C 1
ATOM 2523 O O . MET A 1 328 ? 18.928 -3.106 -11.168 1.00 83.94 328 MET A O 1
ATOM 2527 N N . GLN A 1 329 ? 17.745 -4.244 -9.638 1.00 82.81 329 GLN A N 1
ATOM 2528 C CA . GLN A 1 329 ? 18.853 -5.068 -9.144 1.00 82.81 329 GLN A CA 1
ATOM 2529 C C . GLN A 1 329 ? 19.384 -5.996 -10.246 1.00 82.81 329 GLN A C 1
ATOM 2531 O O . GLN A 1 329 ? 20.587 -6.010 -10.493 1.00 82.81 329 GLN A O 1
ATOM 2536 N N . ALA A 1 330 ? 18.504 -6.676 -10.988 1.00 87.69 330 ALA A N 1
ATOM 2537 C CA . ALA A 1 330 ? 18.907 -7.504 -12.124 1.00 87.69 330 ALA A CA 1
ATOM 2538 C C . ALA A 1 330 ? 19.615 -6.689 -13.227 1.00 87.69 330 ALA A C 1
ATOM 2540 O O . ALA A 1 330 ? 20.625 -7.135 -13.767 1.00 87.69 330 ALA A O 1
ATOM 2541 N N . TYR A 1 331 ? 19.148 -5.472 -13.537 1.00 87.00 331 TYR A N 1
ATOM 2542 C CA . TYR A 1 331 ? 19.839 -4.580 -14.477 1.00 87.00 331 TYR A CA 1
ATOM 2543 C C . TYR A 1 331 ? 21.187 -4.065 -13.946 1.00 87.00 331 TYR A C 1
ATOM 2545 O O . TYR A 1 331 ? 22.129 -3.930 -14.730 1.00 87.00 331 TYR A O 1
ATOM 2553 N N . LEU A 1 332 ? 21.303 -3.798 -12.640 1.00 84.00 332 LEU A N 1
ATOM 2554 C CA . LEU A 1 332 ? 22.571 -3.453 -11.989 1.00 84.00 332 LEU A CA 1
ATOM 2555 C C . LEU A 1 332 ? 23.581 -4.588 -12.127 1.00 84.00 332 LEU A C 1
ATOM 2557 O O . LEU A 1 332 ? 24.679 -4.372 -12.634 1.00 84.00 332 LEU A O 1
ATOM 2561 N N . GLU A 1 333 ? 23.204 -5.800 -11.730 1.00 86.69 333 GLU A N 1
ATOM 2562 C CA . GLU A 1 333 ? 24.067 -6.977 -11.820 1.00 86.69 333 GLU A CA 1
ATOM 2563 C C . GLU A 1 333 ? 24.451 -7.292 -13.272 1.00 86.69 333 GLU A C 1
ATOM 2565 O O . GLU A 1 333 ? 25.623 -7.519 -13.564 1.00 86.69 333 GLU A O 1
ATOM 2570 N N . HIS A 1 334 ? 23.497 -7.238 -14.203 1.00 87.69 334 HIS A N 1
ATOM 2571 C CA . HIS A 1 334 ? 23.742 -7.578 -15.603 1.00 87.69 334 HIS A CA 1
ATOM 2572 C C . HIS A 1 334 ? 24.667 -6.583 -16.322 1.00 87.69 334 HIS A C 1
ATOM 2574 O O . HIS A 1 334 ? 25.599 -7.005 -17.005 1.00 87.69 334 HIS A O 1
ATOM 2580 N N . TYR A 1 335 ? 24.439 -5.272 -16.172 1.00 85.75 335 TYR A N 1
ATOM 2581 C CA . TYR A 1 335 ? 25.180 -4.250 -16.924 1.00 85.75 335 TYR A CA 1
ATOM 2582 C C . TYR A 1 335 ? 26.371 -3.646 -16.168 1.00 85.75 335 TYR A C 1
ATOM 2584 O O . TYR A 1 335 ? 27.296 -3.128 -16.797 1.00 85.75 335 TYR A O 1
ATOM 2592 N N . PHE A 1 336 ? 26.365 -3.683 -14.832 1.00 87.31 336 PHE A N 1
ATOM 2593 C CA . PHE A 1 336 ? 27.285 -2.897 -14.007 1.00 87.31 336 PHE A CA 1
ATOM 2594 C C . PHE A 1 336 ? 28.075 -3.707 -12.969 1.00 87.31 336 PHE A C 1
ATOM 2596 O O . PHE A 1 336 ? 28.910 -3.109 -12.304 1.00 87.31 336 PHE A O 1
ATOM 2603 N N . LEU A 1 337 ? 27.908 -5.030 -12.840 1.00 84.25 337 LEU A N 1
ATOM 2604 C CA . LEU A 1 337 ? 28.749 -5.842 -11.937 1.00 84.25 337 LEU A CA 1
ATOM 2605 C C . LEU A 1 337 ? 30.237 -5.823 -12.341 1.00 84.25 337 LEU A C 1
ATOM 2607 O O . LEU A 1 337 ? 31.127 -5.768 -11.492 1.00 84.25 337 LEU A O 1
ATOM 2611 N N . THR A 1 338 ? 30.504 -5.847 -13.648 1.00 84.38 338 THR A N 1
ATOM 2612 C CA . THR A 1 338 ? 31.839 -5.686 -14.243 1.00 84.38 338 THR A CA 1
ATOM 2613 C C . THR A 1 338 ? 31.756 -4.664 -15.380 1.00 84.38 338 THR A C 1
ATOM 2615 O O . THR A 1 338 ? 31.517 -5.048 -16.528 1.00 84.38 338 THR A O 1
ATOM 2618 N N . PRO A 1 339 ? 31.900 -3.357 -15.094 1.00 78.25 339 PRO A N 1
ATOM 2619 C CA . PRO A 1 339 ? 31.635 -2.314 -16.073 1.00 78.25 339 PRO A CA 1
ATOM 2620 C C . PRO A 1 339 ? 32.671 -2.333 -17.198 1.00 78.25 339 PRO A C 1
ATOM 2622 O O . PRO A 1 339 ? 33.881 -2.313 -16.965 1.00 78.25 339 PRO A O 1
ATOM 2625 N N . SER A 1 340 ? 32.180 -2.301 -18.432 1.00 76.56 340 SER A N 1
ATOM 2626 C CA . SER A 1 340 ? 32.978 -2.151 -19.651 1.00 76.56 340 SER A CA 1
ATOM 2627 C C . SER A 1 340 ? 32.522 -0.905 -20.429 1.00 76.56 340 SER A C 1
ATOM 2629 O O . SER A 1 340 ? 31.636 -0.179 -19.979 1.00 76.56 340 SER A O 1
ATOM 2631 N N . GLY A 1 341 ? 33.176 -0.569 -21.547 1.00 76.75 341 GLY A N 1
ATOM 2632 C CA . GLY A 1 341 ? 32.699 0.476 -22.473 1.00 76.75 341 GLY A CA 1
ATOM 2633 C C . GLY A 1 341 ? 32.591 1.916 -21.933 1.00 76.75 341 GLY A C 1
ATOM 2634 O O . GLY A 1 341 ? 32.024 2.766 -22.608 1.00 76.75 341 GLY A O 1
ATOM 2635 N N . GLY A 1 342 ? 33.118 2.220 -20.740 1.00 80.88 342 GLY A N 1
ATOM 2636 C CA . GLY A 1 342 ? 32.960 3.532 -20.087 1.00 80.88 342 GLY A CA 1
ATOM 2637 C C . GLY A 1 342 ? 31.738 3.653 -19.162 1.00 80.88 342 GLY A C 1
ATOM 2638 O O . GLY A 1 342 ? 31.517 4.711 -18.571 1.00 80.88 342 GLY A O 1
ATOM 2639 N N . PHE A 1 343 ? 30.988 2.566 -18.957 1.00 85.56 343 PHE A N 1
ATOM 2640 C CA . PHE A 1 343 ? 29.808 2.511 -18.086 1.00 85.56 343 PHE A CA 1
ATOM 2641 C C . PHE A 1 343 ? 30.129 2.346 -16.585 1.00 85.56 343 PHE A C 1
ATOM 2643 O O . PHE A 1 343 ? 29.252 2.022 -15.789 1.00 85.56 343 PHE A O 1
ATOM 2650 N N . ALA A 1 344 ? 31.370 2.611 -16.158 1.00 88.69 344 ALA A N 1
ATOM 2651 C CA . ALA A 1 344 ? 31.733 2.636 -14.740 1.00 88.69 344 ALA A CA 1
ATOM 2652 C C . ALA A 1 344 ? 30.908 3.694 -13.988 1.00 88.69 344 ALA A C 1
ATOM 2654 O O . ALA A 1 344 ? 30.784 4.824 -14.457 1.00 88.69 344 ALA A O 1
ATOM 2655 N N . LEU A 1 345 ? 30.337 3.323 -12.837 1.00 86.62 345 LEU A N 1
ATOM 2656 C CA . LEU A 1 345 ? 29.415 4.166 -12.055 1.00 86.62 345 LEU A CA 1
ATOM 2657 C C . LEU A 1 345 ? 30.114 5.164 -11.112 1.00 86.62 345 LEU A C 1
ATOM 2659 O O . LEU A 1 345 ? 29.468 5.695 -10.219 1.00 86.62 345 LEU A O 1
ATOM 2663 N N . ASP A 1 346 ? 31.418 5.411 -11.238 1.00 88.81 346 ASP A N 1
ATOM 2664 C CA . ASP A 1 346 ? 32.109 6.338 -10.337 1.00 88.81 346 ASP A CA 1
ATOM 2665 C C . ASP A 1 346 ? 31.583 7.781 -10.449 1.00 88.81 346 ASP A C 1
ATOM 2667 O O . ASP A 1 346 ? 31.246 8.278 -11.528 1.00 88.81 346 ASP A O 1
ATOM 2671 N N . ILE A 1 347 ? 31.525 8.456 -9.298 1.00 86.31 347 ILE A N 1
ATOM 2672 C CA . ILE A 1 347 ? 31.123 9.859 -9.164 1.00 86.31 347 ILE A CA 1
ATOM 2673 C C . ILE A 1 347 ? 32.174 10.626 -8.364 1.00 86.31 347 ILE A C 1
ATOM 2675 O O . ILE A 1 347 ? 32.854 10.072 -7.497 1.00 86.31 347 ILE A O 1
ATOM 2679 N N . ARG A 1 348 ? 32.315 11.923 -8.648 1.00 87.12 348 ARG A N 1
ATOM 2680 C CA . ARG A 1 348 ? 33.293 12.797 -7.993 1.00 87.12 348 ARG A CA 1
ATOM 2681 C C . ARG A 1 348 ? 32.679 14.159 -7.707 1.00 87.12 348 ARG A C 1
ATOM 2683 O O . ARG A 1 348 ? 32.178 14.809 -8.623 1.00 87.12 348 ARG A O 1
ATOM 2690 N N . ALA A 1 349 ? 32.799 14.601 -6.461 1.00 85.00 349 ALA A N 1
ATOM 2691 C CA . ALA A 1 349 ? 32.272 15.873 -5.997 1.00 85.00 349 ALA A CA 1
ATOM 2692 C C . ALA A 1 349 ? 32.797 17.036 -6.856 1.00 85.00 349 ALA A C 1
ATOM 2694 O O . ALA A 1 349 ? 33.978 17.087 -7.211 1.00 85.00 349 ALA A O 1
ATOM 2695 N N . GLY A 1 350 ? 31.898 17.951 -7.219 1.00 81.00 350 GLY A N 1
ATOM 2696 C CA . GLY A 1 350 ? 32.173 19.085 -8.103 1.00 81.00 350 GLY A CA 1
ATOM 2697 C C . GLY A 1 350 ? 32.126 18.768 -9.605 1.00 81.00 350 GLY A C 1
ATOM 2698 O O . GLY A 1 350 ? 32.131 19.697 -10.409 1.00 81.00 350 GLY A O 1
ATOM 2699 N N . ARG A 1 351 ? 32.032 17.495 -10.021 1.00 81.44 351 ARG A N 1
ATOM 2700 C CA . ARG A 1 351 ? 31.857 17.112 -11.433 1.00 81.44 351 ARG A CA 1
ATOM 2701 C C . ARG A 1 351 ? 30.373 16.912 -11.745 1.00 81.44 351 ARG A C 1
ATOM 2703 O O . ARG A 1 351 ? 29.682 16.209 -11.019 1.00 81.44 351 ARG A O 1
ATOM 2710 N N . ASN A 1 352 ? 29.881 17.519 -12.826 1.00 78.62 352 ASN A N 1
ATOM 2711 C CA . ASN A 1 352 ? 28.489 17.407 -13.304 1.00 78.62 352 ASN A CA 1
ATOM 2712 C C . ASN A 1 352 ? 27.396 17.744 -12.256 1.00 78.62 352 ASN A C 1
ATOM 2714 O O . ASN A 1 352 ? 26.238 17.382 -12.437 1.00 78.62 352 ASN A O 1
ATOM 2718 N N . GLY A 1 353 ? 27.741 18.458 -11.177 1.00 78.44 353 GLY A N 1
ATOM 2719 C CA . GLY A 1 353 ? 26.820 18.793 -10.083 1.00 78.44 353 GLY A CA 1
ATOM 2720 C C . GLY A 1 353 ? 26.754 17.776 -8.934 1.00 78.44 353 GLY A C 1
ATOM 2721 O O . GLY A 1 353 ? 26.045 18.041 -7.964 1.00 78.44 353 GLY A O 1
ATOM 2722 N N . ALA A 1 354 ? 27.510 16.675 -8.999 1.00 81.88 354 ALA A N 1
ATOM 2723 C CA . ALA A 1 354 ? 27.624 15.714 -7.904 1.00 81.88 354 ALA A CA 1
ATOM 2724 C C . ALA A 1 354 ? 28.224 16.368 -6.648 1.00 81.88 354 ALA A C 1
ATOM 2726 O O . ALA A 1 354 ? 29.201 17.123 -6.734 1.00 81.88 354 ALA A O 1
ATOM 2727 N N . ARG A 1 355 ? 27.670 16.051 -5.473 1.00 80.75 355 ARG A N 1
ATOM 2728 C CA . ARG A 1 355 ? 28.198 16.468 -4.160 1.00 80.75 355 ARG A CA 1
ATOM 2729 C C . ARG A 1 355 ? 28.975 15.354 -3.455 1.00 80.75 355 ARG A C 1
ATOM 2731 O O . ARG A 1 355 ? 29.852 15.650 -2.648 1.00 80.75 355 ARG A O 1
ATOM 2738 N N . LEU A 1 356 ? 28.710 14.096 -3.805 1.00 81.25 356 LEU A N 1
ATOM 2739 C CA . LEU A 1 356 ? 29.388 12.912 -3.273 1.00 81.25 356 LEU A CA 1
ATOM 2740 C C . LEU A 1 356 ? 30.558 12.452 -4.166 1.00 81.25 356 LEU A C 1
ATOM 2742 O O . LEU A 1 356 ? 30.629 12.771 -5.354 1.00 81.25 356 LEU A O 1
ATOM 2746 N N . THR A 1 357 ? 31.495 11.692 -3.586 1.00 84.19 357 THR A N 1
ATOM 2747 C CA . THR A 1 357 ? 32.604 11.044 -4.311 1.00 84.19 357 THR A CA 1
ATOM 2748 C C . THR A 1 357 ? 32.645 9.563 -3.967 1.00 84.19 357 THR A C 1
ATOM 2750 O O . THR A 1 357 ? 33.024 9.207 -2.855 1.00 84.19 357 THR A O 1
ATOM 2753 N N . HIS A 1 358 ? 32.311 8.703 -4.925 1.00 84.44 358 HIS A N 1
ATOM 2754 C CA . HIS A 1 358 ? 32.313 7.252 -4.763 1.00 84.44 358 HIS A CA 1
ATOM 2755 C C . HIS A 1 358 ? 33.049 6.594 -5.925 1.00 84.44 358 HIS A C 1
ATOM 2757 O O . HIS A 1 358 ? 32.870 6.962 -7.086 1.00 84.44 358 HIS A O 1
ATOM 2763 N N . ASN A 1 359 ? 33.839 5.566 -5.614 1.00 88.06 359 ASN A N 1
ATOM 2764 C CA . ASN A 1 359 ? 34.274 4.626 -6.639 1.00 88.06 359 ASN A CA 1
ATOM 2765 C C . ASN A 1 359 ? 33.080 3.766 -7.092 1.00 88.06 359 ASN A C 1
ATOM 2767 O O . ASN A 1 359 ? 32.061 3.679 -6.405 1.00 88.06 359 ASN A O 1
ATOM 2771 N N . HIS A 1 360 ? 33.233 3.094 -8.229 1.00 86.25 360 HIS A N 1
ATOM 2772 C CA . HIS A 1 360 ? 32.180 2.274 -8.817 1.00 86.25 360 HIS A CA 1
ATOM 2773 C C . HIS A 1 360 ? 31.599 1.209 -7.858 1.00 86.25 360 HIS A C 1
ATOM 2775 O O . HIS A 1 360 ? 30.381 1.077 -7.798 1.00 86.25 360 HIS A O 1
ATOM 2781 N N . LYS A 1 361 ? 32.426 0.512 -7.059 1.00 85.12 361 LYS A N 1
ATOM 2782 C CA . LYS A 1 361 ? 31.959 -0.508 -6.096 1.00 85.12 361 LYS A CA 1
ATOM 2783 C C . LYS A 1 361 ? 31.113 0.104 -4.977 1.00 85.12 361 LYS A C 1
ATOM 2785 O O . LYS A 1 361 ? 30.107 -0.478 -4.585 1.00 85.12 361 LYS A O 1
ATOM 2790 N N . THR A 1 362 ? 31.523 1.260 -4.458 1.00 81.00 362 THR A N 1
ATOM 2791 C CA . THR A 1 362 ? 30.748 1.995 -3.454 1.00 81.00 362 THR A CA 1
ATOM 2792 C C . THR A 1 362 ? 29.430 2.475 -4.045 1.00 81.00 362 THR A C 1
ATOM 2794 O O . THR A 1 362 ? 28.403 2.261 -3.419 1.00 81.00 362 THR A O 1
ATOM 2797 N N . GLN A 1 363 ? 29.439 3.051 -5.252 1.00 77.25 363 GLN A N 1
ATOM 2798 C CA . GLN A 1 363 ? 28.220 3.548 -5.891 1.00 77.25 363 GLN A CA 1
ATOM 2799 C C . GLN A 1 363 ? 27.248 2.403 -6.226 1.00 77.25 363 GLN A C 1
ATOM 2801 O O . GLN A 1 363 ? 26.082 2.509 -5.891 1.00 77.25 363 GLN A O 1
ATOM 2806 N N . PHE A 1 364 ? 27.718 1.278 -6.778 1.00 78.50 364 PHE A N 1
ATOM 2807 C CA . PHE A 1 364 ? 26.900 0.083 -7.062 1.00 78.50 364 PHE A CA 1
ATOM 2808 C C . PHE A 1 364 ? 26.128 -0.441 -5.834 1.00 78.50 364 PHE A C 1
ATOM 2810 O O . PHE A 1 364 ? 25.010 -0.933 -5.959 1.00 78.50 364 PHE A O 1
ATOM 2817 N N . ALA A 1 365 ? 26.705 -0.328 -4.634 1.00 72.12 365 ALA A N 1
ATOM 2818 C CA . ALA A 1 365 ? 26.098 -0.839 -3.408 1.00 72.12 365 ALA A CA 1
ATOM 2819 C C . ALA A 1 365 ? 24.947 0.027 -2.846 1.00 72.12 365 ALA A C 1
ATOM 2821 O O . ALA A 1 365 ? 24.280 -0.415 -1.912 1.00 72.12 365 ALA A O 1
ATOM 2822 N N . THR A 1 366 ? 24.706 1.243 -3.358 1.00 68.50 366 THR A N 1
ATOM 2823 C CA . THR A 1 366 ? 23.738 2.190 -2.758 1.00 68.50 366 THR A CA 1
ATOM 2824 C C . THR A 1 366 ? 22.313 2.072 -3.306 1.00 68.50 366 THR A C 1
ATOM 2826 O O . THR A 1 366 ? 21.379 2.579 -2.690 1.00 68.50 366 THR A O 1
ATOM 2829 N N . HIS A 1 367 ? 22.107 1.399 -4.441 1.00 63.94 367 HIS A N 1
ATOM 2830 C CA . HIS A 1 367 ? 20.871 1.518 -5.237 1.00 63.94 367 HIS A CA 1
ATOM 2831 C C . HIS A 1 367 ? 19.719 0.571 -4.875 1.00 63.94 367 HIS A C 1
ATOM 2833 O O . HIS A 1 367 ? 18.720 0.519 -5.588 1.00 63.94 367 HIS A O 1
ATOM 2839 N N . THR A 1 368 ? 19.818 -0.191 -3.788 1.00 57.38 368 THR A N 1
ATOM 2840 C CA . THR A 1 368 ? 18.942 -1.352 -3.542 1.00 57.38 368 THR A CA 1
ATOM 2841 C C . THR A 1 368 ? 17.598 -1.058 -2.852 1.00 57.38 368 THR A C 1
ATOM 2843 O O . THR A 1 368 ? 16.888 -2.013 -2.548 1.00 57.38 368 THR A O 1
ATOM 2846 N N . GLN A 1 369 ? 17.231 0.207 -2.574 1.00 54.38 369 GLN A N 1
ATOM 2847 C CA . GLN A 1 369 ? 16.288 0.515 -1.473 1.00 54.38 369 GLN A CA 1
ATOM 2848 C C . GLN A 1 369 ? 15.053 1.408 -1.760 1.00 54.38 369 GLN A C 1
ATOM 2850 O O . GLN A 1 369 ? 14.327 1.704 -0.814 1.00 54.38 369 GLN A O 1
ATOM 2855 N N . VAL A 1 370 ? 14.748 1.846 -2.995 1.00 59.62 370 VAL A N 1
ATOM 2856 C CA . VAL A 1 370 ? 13.600 2.766 -3.236 1.00 59.62 370 VAL A CA 1
ATOM 2857 C C . VAL A 1 370 ? 12.715 2.326 -4.406 1.00 59.62 370 VAL A C 1
ATOM 2859 O O . VAL A 1 370 ? 13.122 2.446 -5.549 1.00 59.62 370 VAL A O 1
ATOM 2862 N N . SER A 1 371 ? 11.476 1.889 -4.156 1.00 60.28 371 SER A N 1
ATOM 2863 C CA . SER A 1 371 ? 10.553 1.400 -5.202 1.00 60.28 371 SER A CA 1
ATOM 2864 C C . SER A 1 371 ? 10.060 2.493 -6.162 1.00 60.28 371 SER A C 1
ATOM 2866 O O . SER A 1 371 ? 10.273 2.420 -7.371 1.00 60.28 371 SER A O 1
ATOM 2868 N N . ARG A 1 372 ? 9.421 3.529 -5.606 1.00 61.59 372 ARG A N 1
ATOM 2869 C CA . ARG A 1 372 ? 8.594 4.524 -6.314 1.00 61.59 372 ARG A CA 1
ATOM 2870 C C . ARG A 1 372 ? 9.331 5.320 -7.397 1.00 61.59 372 ARG A C 1
ATOM 2872 O O . ARG A 1 372 ? 8.752 5.635 -8.428 1.00 61.59 372 ARG A O 1
ATOM 2879 N N . ILE A 1 373 ? 10.620 5.600 -7.195 1.00 69.81 373 ILE A N 1
ATOM 2880 C CA . ILE A 1 373 ? 11.468 6.266 -8.199 1.00 69.81 373 ILE A CA 1
ATOM 2881 C C . ILE A 1 373 ? 11.842 5.314 -9.344 1.00 69.81 373 ILE A C 1
ATOM 2883 O O . ILE A 1 373 ? 12.016 5.754 -10.478 1.00 69.81 373 ILE A O 1
ATOM 2887 N N . LEU A 1 374 ? 11.999 4.019 -9.063 1.00 77.75 374 LEU A N 1
ATOM 2888 C CA . LEU A 1 374 ? 12.532 3.059 -10.026 1.00 77.75 374 LEU A CA 1
ATOM 2889 C C . LEU A 1 374 ? 11.473 2.591 -11.027 1.00 77.75 374 LEU A C 1
ATOM 2891 O O . LEU A 1 374 ? 11.834 2.341 -12.175 1.00 77.75 374 LEU A O 1
ATOM 2895 N N . SER A 1 375 ? 10.188 2.532 -10.654 1.00 79.75 375 SER A N 1
ATOM 2896 C CA . SER A 1 375 ? 9.115 2.041 -11.538 1.00 79.75 375 SER A CA 1
ATOM 2897 C C . SER A 1 375 ? 9.083 2.725 -12.913 1.00 79.75 375 SER A C 1
ATOM 2899 O O . SER A 1 375 ? 9.117 2.005 -13.912 1.00 79.75 375 SER A O 1
ATOM 2901 N N . PRO A 1 376 ? 9.121 4.070 -13.032 1.00 84.50 376 PRO A N 1
ATOM 2902 C CA . PRO A 1 376 ? 9.086 4.720 -14.344 1.00 84.50 376 PRO A CA 1
ATOM 2903 C C . PRO A 1 376 ? 10.393 4.555 -15.141 1.00 84.50 376 PRO A C 1
ATOM 2905 O O . PRO A 1 376 ? 10.369 4.547 -16.374 1.00 84.50 376 PRO A O 1
ATOM 2908 N N . ILE A 1 377 ? 11.537 4.385 -14.461 1.00 88.38 377 ILE A N 1
ATOM 2909 C CA . ILE A 1 377 ? 12.822 4.079 -15.112 1.00 88.38 377 ILE A CA 1
ATOM 2910 C C . ILE A 1 377 ? 12.777 2.663 -15.701 1.00 88.38 377 ILE A C 1
ATOM 2912 O O . ILE A 1 377 ? 13.079 2.483 -16.878 1.00 88.38 377 ILE A O 1
ATOM 2916 N N . VAL A 1 378 ? 12.339 1.674 -14.912 1.00 87.50 378 VAL A N 1
ATOM 2917 C CA . VAL A 1 378 ? 12.166 0.278 -15.346 1.00 87.50 378 VAL A CA 1
ATOM 2918 C C . VAL A 1 378 ? 11.176 0.191 -16.505 1.00 87.50 378 VAL A C 1
ATOM 2920 O O . VAL A 1 378 ? 11.508 -0.392 -17.532 1.00 87.50 378 VAL A O 1
ATOM 2923 N N . GLN A 1 379 ? 10.012 0.838 -16.398 1.00 87.25 379 GLN A N 1
ATOM 2924 C CA . GLN A 1 379 ? 9.014 0.889 -17.470 1.00 87.25 379 GLN A CA 1
ATOM 2925 C C . GLN A 1 379 ? 9.601 1.451 -18.772 1.00 87.25 379 GLN A C 1
ATOM 2927 O O . GLN A 1 379 ? 9.371 0.887 -19.840 1.00 87.25 379 GLN A O 1
ATOM 2932 N N . THR A 1 380 ? 10.406 2.516 -18.695 1.00 90.00 380 THR A N 1
ATOM 2933 C CA . THR A 1 380 ? 11.083 3.096 -19.868 1.00 90.00 380 THR A CA 1
ATOM 2934 C C . THR A 1 380 ? 12.114 2.127 -20.463 1.00 90.00 380 THR A C 1
ATOM 2936 O O . THR A 1 380 ? 12.153 1.929 -21.677 1.00 90.00 380 THR A O 1
ATOM 2939 N N . VAL A 1 381 ? 12.916 1.469 -19.620 1.00 90.94 381 VAL A N 1
ATOM 2940 C CA . VAL A 1 381 ? 13.934 0.477 -20.019 1.00 90.94 381 VAL A CA 1
ATOM 2941 C C . VAL A 1 381 ? 13.311 -0.762 -20.681 1.00 90.94 381 VAL A C 1
ATOM 2943 O O . VAL A 1 381 ? 13.844 -1.267 -21.677 1.00 90.94 381 VAL A O 1
ATOM 2946 N N . GLU A 1 382 ? 12.163 -1.226 -20.186 1.00 89.06 382 GLU A N 1
ATOM 2947 C CA . GLU A 1 382 ? 11.385 -2.314 -20.790 1.00 89.06 382 GLU A CA 1
ATOM 2948 C C . GLU A 1 382 ? 10.720 -1.874 -22.105 1.00 89.06 382 GLU A C 1
ATOM 2950 O O . GLU A 1 382 ? 10.789 -2.601 -23.102 1.00 89.06 382 GLU A O 1
ATOM 2955 N N . TYR A 1 383 ? 10.151 -0.663 -22.154 1.00 88.62 383 TYR A N 1
ATOM 2956 C CA . TYR A 1 383 ? 9.479 -0.117 -23.339 1.00 88.62 383 TYR A CA 1
ATOM 2957 C C . TYR A 1 383 ? 10.409 -0.003 -24.558 1.00 88.62 383 TYR A C 1
ATOM 2959 O O . TYR A 1 383 ? 9.982 -0.310 -25.670 1.00 88.62 383 TYR A O 1
ATOM 2967 N N . ILE A 1 384 ? 11.701 0.296 -24.360 1.00 91.19 384 ILE A N 1
ATOM 2968 C CA . ILE A 1 384 ? 12.723 0.278 -25.429 1.00 91.19 384 ILE A CA 1
ATOM 2969 C C . ILE A 1 384 ? 12.733 -1.051 -26.207 1.00 91.19 384 ILE A C 1
ATOM 2971 O O . ILE A 1 384 ? 12.928 -1.044 -27.419 1.00 91.19 384 ILE A O 1
ATOM 2975 N N . GLY A 1 385 ? 12.471 -2.187 -25.547 1.00 86.81 385 GLY A N 1
ATOM 2976 C CA . GLY A 1 385 ? 12.405 -3.486 -26.232 1.00 86.81 385 GLY A CA 1
ATOM 2977 C C . GLY A 1 385 ? 11.210 -3.607 -27.182 1.00 86.81 385 GLY A C 1
ATOM 2978 O O . GLY A 1 385 ? 11.304 -4.251 -28.219 1.00 86.81 385 GLY A O 1
ATOM 2979 N N . ARG A 1 386 ? 10.091 -2.942 -26.868 1.00 85.75 386 ARG A N 1
ATOM 2980 C CA . ARG A 1 386 ? 8.937 -2.851 -27.776 1.00 85.75 386 ARG A CA 1
ATOM 2981 C C . ARG A 1 386 ? 9.246 -1.912 -28.943 1.00 85.75 386 ARG A C 1
ATOM 2983 O O . ARG A 1 386 ? 8.903 -2.226 -30.076 1.00 85.75 386 ARG A O 1
ATOM 2990 N N . MET A 1 387 ? 9.947 -0.807 -28.675 1.00 85.69 387 MET A N 1
ATOM 2991 C CA . MET A 1 387 ? 10.341 0.171 -29.694 1.00 85.69 387 MET A CA 1
ATOM 2992 C C . MET A 1 387 ? 11.330 -0.378 -30.731 1.00 85.69 387 MET A C 1
ATOM 2994 O O . MET A 1 387 ? 11.295 0.039 -31.885 1.00 85.69 387 MET A O 1
ATOM 2998 N N . GLU A 1 388 ? 12.213 -1.299 -30.339 1.00 88.44 388 GLU A N 1
ATOM 2999 C CA . GLU A 1 388 ? 13.149 -1.967 -31.254 1.00 88.44 388 GLU A CA 1
ATOM 3000 C C . GLU A 1 388 ? 12.442 -2.908 -32.246 1.00 88.44 388 GLU A C 1
ATOM 3002 O O . GLU A 1 388 ? 12.939 -3.136 -33.347 1.00 88.44 388 GLU A O 1
ATOM 3007 N N . HIS A 1 389 ? 11.264 -3.422 -31.882 1.00 85.50 389 HIS A N 1
ATOM 3008 C CA . HIS A 1 389 ? 10.456 -4.308 -32.723 1.00 85.50 389 HIS A CA 1
ATOM 3009 C C . HIS A 1 389 ? 9.318 -3.594 -33.475 1.00 85.50 389 HIS A C 1
ATOM 3011 O O . HIS A 1 389 ? 8.719 -4.195 -34.366 1.00 85.50 389 HIS A O 1
ATOM 3017 N N . ASP A 1 390 ? 9.025 -2.327 -33.163 1.00 87.69 390 ASP A N 1
ATOM 3018 C CA . ASP A 1 390 ? 8.092 -1.500 -33.934 1.00 87.69 390 ASP A CA 1
ATOM 3019 C C . ASP A 1 390 ? 8.791 -0.816 -35.120 1.00 87.69 390 ASP A C 1
ATOM 3021 O O . ASP A 1 390 ? 9.827 -0.162 -34.979 1.00 87.69 390 ASP A O 1
ATOM 3025 N N . ALA A 1 391 ? 8.178 -0.917 -36.300 1.00 86.06 391 ALA A N 1
ATOM 3026 C CA . ALA A 1 391 ? 8.735 -0.408 -37.550 1.00 86.06 391 ALA A CA 1
ATOM 3027 C C . ALA A 1 391 ? 8.915 1.122 -37.573 1.00 86.06 391 ALA A C 1
ATOM 3029 O O . ALA A 1 391 ? 9.767 1.619 -38.310 1.00 86.06 391 ALA A O 1
ATOM 3030 N N . ASN A 1 392 ? 8.141 1.871 -36.779 1.00 85.56 392 ASN A N 1
ATOM 3031 C CA . ASN A 1 392 ? 8.200 3.332 -36.747 1.00 85.56 392 ASN A CA 1
ATOM 3032 C C . ASN A 1 392 ? 9.306 3.839 -35.809 1.00 85.56 392 ASN A C 1
ATOM 3034 O O . ASN A 1 392 ? 9.924 4.867 -36.090 1.00 85.56 392 ASN A O 1
ATOM 3038 N N . THR A 1 393 ? 9.591 3.120 -34.718 1.00 88.19 393 THR A N 1
ATOM 3039 C CA . THR A 1 393 ? 10.599 3.526 -33.724 1.00 88.19 393 THR A CA 1
ATOM 3040 C C . THR A 1 393 ? 11.952 2.819 -33.843 1.00 88.19 393 THR A C 1
ATOM 3042 O O . THR A 1 393 ? 12.949 3.379 -33.383 1.00 88.19 393 THR A O 1
ATOM 3045 N N . ALA A 1 394 ? 12.048 1.658 -34.501 1.00 88.38 394 ALA A N 1
ATOM 3046 C CA . ALA A 1 394 ? 13.293 0.884 -34.600 1.00 88.38 394 ALA A CA 1
ATOM 3047 C C . ALA A 1 394 ? 14.469 1.678 -35.205 1.00 88.38 394 ALA A C 1
ATOM 3049 O O . ALA A 1 394 ? 15.593 1.605 -34.706 1.00 88.38 394 ALA A O 1
ATOM 3050 N N . VAL A 1 395 ? 14.218 2.504 -36.231 1.00 89.94 395 VAL A N 1
ATOM 3051 C CA . VAL A 1 395 ? 15.248 3.366 -36.851 1.00 89.94 395 VAL A CA 1
ATOM 3052 C C . VAL A 1 395 ? 15.787 4.401 -35.855 1.00 89.94 395 VAL A C 1
ATOM 3054 O O . VAL A 1 395 ? 16.987 4.677 -35.833 1.00 89.94 395 VAL A O 1
ATOM 3057 N N . TYR A 1 396 ? 14.924 4.943 -34.991 1.00 89.25 396 TYR A N 1
ATOM 3058 C CA . TYR A 1 396 ? 15.330 5.889 -33.954 1.00 89.25 396 TYR A CA 1
ATOM 3059 C C . TYR A 1 396 ? 16.171 5.200 -32.870 1.00 89.25 396 TYR A C 1
ATOM 3061 O O . TYR A 1 396 ? 17.245 5.694 -32.530 1.00 89.25 396 TYR A O 1
ATOM 3069 N N . ILE A 1 397 ? 15.762 4.013 -32.409 1.00 91.56 397 ILE A N 1
ATOM 3070 C CA . ILE A 1 397 ? 16.551 3.195 -31.471 1.00 91.56 397 ILE A CA 1
ATOM 3071 C C . ILE A 1 397 ? 17.930 2.846 -32.053 1.00 91.56 397 ILE A C 1
ATOM 3073 O O . ILE A 1 397 ? 18.943 3.023 -31.376 1.00 91.56 397 ILE A O 1
ATOM 3077 N N . ALA A 1 398 ? 18.001 2.443 -33.325 1.00 90.00 398 ALA A N 1
ATOM 3078 C CA . ALA A 1 398 ? 19.265 2.184 -34.014 1.00 90.00 398 ALA A CA 1
ATOM 3079 C C . ALA A 1 398 ? 20.161 3.436 -34.093 1.00 90.00 398 ALA A C 1
ATOM 3081 O O . ALA A 1 398 ? 21.360 3.348 -33.833 1.00 90.00 398 ALA A O 1
ATOM 3082 N N . SER A 1 399 ? 19.589 4.618 -34.365 1.00 90.06 399 SER A N 1
ATOM 3083 C CA . SER A 1 399 ? 20.339 5.887 -34.389 1.00 90.06 399 SER A CA 1
ATOM 3084 C C . SER A 1 399 ? 20.941 6.281 -33.030 1.00 90.06 399 SER A C 1
ATOM 3086 O O . SER A 1 399 ? 21.948 6.985 -32.984 1.00 90.06 399 SER A O 1
ATOM 3088 N N . MET A 1 400 ? 20.365 5.778 -31.933 1.00 87.88 400 MET A N 1
ATOM 3089 C CA . MET A 1 400 ? 20.827 5.975 -30.554 1.00 87.88 400 MET A CA 1
ATOM 3090 C C . MET A 1 400 ? 21.825 4.894 -30.083 1.00 87.88 400 MET A C 1
ATOM 3092 O O . MET A 1 400 ? 22.184 4.869 -28.907 1.00 87.88 400 MET A O 1
ATOM 3096 N N . GLY A 1 401 ? 22.281 4.009 -30.980 1.00 87.88 401 GLY A N 1
ATOM 3097 C CA . GLY A 1 401 ? 23.226 2.924 -30.680 1.00 87.88 401 GLY A CA 1
ATOM 3098 C C . GLY A 1 401 ? 22.591 1.551 -30.421 1.00 87.88 401 GLY A C 1
ATOM 3099 O O . GLY A 1 401 ? 23.302 0.631 -30.025 1.00 87.88 401 GLY A O 1
ATOM 3100 N N . GLY A 1 402 ? 21.284 1.392 -30.655 1.00 91.44 402 GLY A N 1
ATOM 3101 C CA . GLY A 1 402 ? 20.538 0.151 -30.411 1.00 91.44 402 GLY A CA 1
ATOM 3102 C C . GLY A 1 402 ? 19.956 0.059 -28.996 1.00 91.44 402 GLY A C 1
ATOM 3103 O O . GLY A 1 402 ? 20.313 0.839 -28.107 1.00 91.44 402 GLY A O 1
ATOM 3104 N N . ALA A 1 403 ? 19.039 -0.890 -28.770 1.00 90.81 403 AL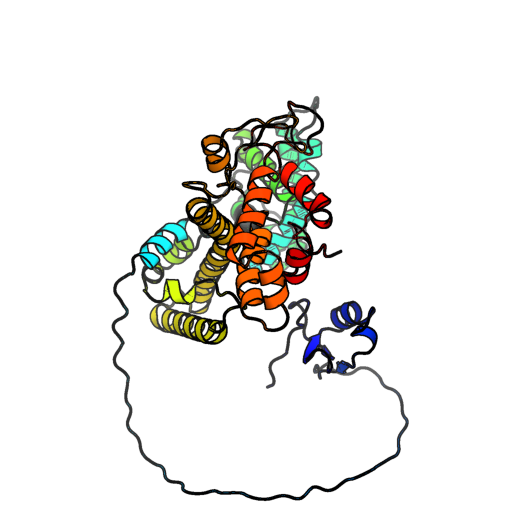A A N 1
ATOM 3105 C CA . ALA A 1 403 ? 18.307 -0.978 -27.505 1.00 90.81 403 ALA A CA 1
ATOM 3106 C C . ALA A 1 403 ? 19.223 -1.184 -26.294 1.00 90.81 403 ALA A C 1
ATOM 3108 O O . ALA A 1 403 ? 19.038 -0.536 -25.264 1.00 90.81 403 ALA A O 1
ATOM 3109 N N . GLU A 1 404 ? 20.220 -2.064 -26.405 1.00 90.50 404 GLU A N 1
ATOM 3110 C CA . GLU A 1 404 ? 21.107 -2.398 -25.289 1.00 90.50 404 GLU A CA 1
ATOM 3111 C C . GLU A 1 404 ? 21.954 -1.196 -24.841 1.00 90.50 404 GLU A C 1
ATOM 3113 O O . GLU A 1 404 ? 21.949 -0.844 -23.659 1.00 90.50 404 GLU A O 1
ATOM 3118 N N . ALA A 1 405 ? 22.605 -0.505 -25.784 1.00 90.31 405 ALA A N 1
ATOM 3119 C CA . ALA A 1 405 ? 23.408 0.680 -25.491 1.00 90.31 405 ALA A CA 1
ATOM 3120 C C . ALA A 1 405 ? 22.555 1.826 -24.922 1.00 90.31 405 ALA A C 1
ATOM 3122 O O . ALA A 1 405 ? 22.991 2.538 -24.013 1.00 90.31 405 ALA A O 1
ATOM 3123 N N . LEU A 1 406 ? 21.317 1.985 -25.401 1.00 92.19 406 LEU A N 1
ATOM 3124 C CA . LEU A 1 406 ? 20.379 2.981 -24.886 1.00 92.19 406 LEU A CA 1
ATOM 3125 C C . LEU A 1 406 ? 19.927 2.661 -23.450 1.00 92.19 406 LEU A C 1
ATOM 3127 O O . LEU A 1 406 ? 19.928 3.559 -22.604 1.00 92.19 406 LEU A O 1
ATOM 3131 N N . ARG A 1 407 ? 19.616 1.392 -23.139 1.00 93.38 407 ARG A N 1
ATOM 3132 C CA . ARG A 1 407 ? 19.320 0.942 -21.764 1.00 93.38 407 ARG A CA 1
ATOM 3133 C C . ARG A 1 407 ? 20.503 1.203 -20.833 1.00 93.38 407 ARG A C 1
ATOM 3135 O O . ARG A 1 407 ? 20.321 1.835 -19.794 1.00 93.38 407 ARG A O 1
ATOM 3142 N N . GLN A 1 408 ? 21.711 0.789 -21.225 1.00 91.38 408 GLN A N 1
ATOM 3143 C CA . GLN A 1 408 ? 22.941 1.044 -20.466 1.00 91.38 408 GLN A CA 1
ATOM 3144 C C . GLN A 1 408 ? 23.178 2.546 -20.254 1.00 91.38 408 GLN A C 1
ATOM 3146 O O . GLN A 1 408 ? 23.530 2.957 -19.151 1.00 91.38 408 GLN A O 1
ATOM 3151 N N . THR A 1 409 ? 22.929 3.383 -21.266 1.00 93.12 409 THR A N 1
ATOM 3152 C CA . THR A 1 409 ? 23.087 4.845 -21.179 1.00 93.12 409 THR A CA 1
ATOM 3153 C C . THR A 1 409 ? 22.120 5.472 -20.175 1.00 93.12 409 THR A C 1
ATOM 3155 O O . THR A 1 409 ? 22.558 6.236 -19.314 1.00 93.12 409 THR A O 1
ATOM 3158 N N . ILE A 1 410 ? 20.829 5.129 -20.246 1.00 93.50 410 ILE A N 1
ATOM 3159 C CA . ILE A 1 410 ? 19.797 5.635 -19.325 1.00 93.50 410 ILE A CA 1
ATOM 3160 C C . ILE A 1 410 ? 20.106 5.206 -17.888 1.00 93.50 410 ILE A C 1
ATOM 3162 O O . ILE A 1 410 ? 20.122 6.043 -16.986 1.00 93.50 410 ILE A O 1
ATOM 3166 N N . LEU A 1 411 ? 20.397 3.919 -17.681 1.00 90.81 411 LEU A N 1
ATOM 3167 C CA . LEU A 1 411 ? 20.691 3.365 -16.361 1.00 90.81 411 LEU A CA 1
ATOM 3168 C C . LEU A 1 411 ? 21.982 3.950 -15.770 1.00 90.81 411 LEU A C 1
ATOM 3170 O O . LEU A 1 411 ? 21.988 4.374 -14.620 1.00 90.81 411 LEU A O 1
ATOM 3174 N N . CYS A 1 412 ? 23.060 4.044 -16.554 1.00 90.25 412 CYS A N 1
ATOM 3175 C CA . CYS A 1 412 ? 24.342 4.601 -16.113 1.00 90.25 412 CYS A CA 1
ATOM 3176 C C . CYS A 1 412 ? 24.208 6.064 -15.673 1.00 90.25 412 CYS A C 1
ATOM 3178 O O . CYS A 1 412 ? 24.704 6.442 -14.612 1.00 90.25 412 CYS A O 1
ATOM 3180 N N . ASP A 1 413 ? 23.518 6.887 -16.466 1.00 92.44 413 ASP A N 1
ATOM 3181 C CA . ASP A 1 413 ? 23.258 8.287 -16.131 1.00 92.44 413 ASP A CA 1
ATOM 3182 C C . ASP A 1 413 ? 22.358 8.415 -14.887 1.00 92.44 413 ASP A C 1
ATOM 3184 O O . ASP A 1 413 ? 22.666 9.204 -13.990 1.00 92.44 413 ASP A O 1
ATOM 3188 N N . PHE A 1 414 ? 21.301 7.604 -14.779 1.00 89.31 414 PHE A N 1
ATOM 3189 C CA . PHE A 1 414 ? 20.417 7.600 -13.614 1.00 89.31 414 PHE A CA 1
ATOM 3190 C C . PHE A 1 414 ? 21.134 7.144 -12.328 1.00 89.31 414 PHE A C 1
ATOM 3192 O O . PHE A 1 414 ? 21.043 7.823 -11.308 1.00 89.31 414 PHE A O 1
ATOM 3199 N N . PHE A 1 415 ? 21.927 6.070 -12.355 1.00 85.62 415 PHE A N 1
ATOM 3200 C CA . PHE A 1 415 ? 22.683 5.612 -11.180 1.00 85.62 415 PHE A CA 1
ATOM 3201 C C . PHE A 1 415 ? 23.813 6.560 -10.771 1.00 85.62 415 PHE A C 1
ATOM 3203 O O . PHE A 1 415 ? 24.146 6.640 -9.583 1.00 85.62 415 PHE A O 1
ATOM 3210 N N . LYS A 1 416 ? 24.381 7.308 -11.725 1.00 86.38 416 LYS A N 1
ATOM 3211 C CA . LYS A 1 416 ? 25.350 8.374 -11.442 1.00 86.38 416 LYS A CA 1
ATOM 3212 C C . LYS A 1 416 ? 24.709 9.610 -10.834 1.00 86.38 416 LYS A C 1
ATOM 3214 O O . LYS A 1 416 ? 25.322 10.195 -9.957 1.00 86.38 416 LYS A O 1
ATOM 3219 N N . HIS A 1 417 ? 23.524 10.020 -11.285 1.00 86.62 417 HIS A N 1
ATOM 3220 C CA . HIS A 1 417 ? 23.000 11.365 -11.004 1.00 86.62 417 HIS A CA 1
ATOM 3221 C C . HIS A 1 417 ? 21.683 11.412 -10.217 1.00 86.62 417 HIS A C 1
ATOM 3223 O O . HIS A 1 417 ? 21.312 12.467 -9.713 1.00 86.62 417 HIS A O 1
ATOM 3229 N N . GLY A 1 418 ? 20.993 10.284 -10.046 1.00 82.19 418 GLY A N 1
ATOM 3230 C CA . GLY A 1 418 ? 19.829 10.163 -9.164 1.00 82.19 418 GLY A CA 1
ATOM 3231 C C . GLY A 1 418 ? 20.183 10.040 -7.675 1.00 82.19 418 GLY A C 1
ATOM 3232 O O . GLY A 1 418 ? 19.298 10.168 -6.836 1.00 82.19 418 GLY A O 1
ATOM 3233 N N . PHE A 1 419 ? 21.463 9.813 -7.343 1.00 79.44 419 PHE A N 1
ATOM 3234 C CA . PHE A 1 419 ? 21.942 9.477 -5.989 1.00 79.44 419 PHE A CA 1
ATOM 3235 C C . PHE A 1 419 ? 23.315 10.110 -5.657 1.00 79.44 419 PHE A C 1
ATOM 3237 O O . PHE A 1 419 ? 24.110 9.534 -4.916 1.00 79.44 419 PHE A O 1
ATOM 3244 N N . ASP A 1 420 ? 23.639 11.271 -6.237 1.00 79.31 420 ASP A N 1
ATOM 3245 C CA . ASP A 1 420 ? 24.940 11.952 -6.080 1.00 79.31 420 ASP A CA 1
ATOM 3246 C C . ASP A 1 420 ? 24.959 13.094 -5.047 1.00 79.31 420 ASP A C 1
ATOM 3248 O O . ASP A 1 420 ? 25.937 13.849 -4.972 1.00 79.31 420 ASP A O 1
ATOM 3252 N N . GLY A 1 421 ? 23.887 13.246 -4.265 1.00 77.00 421 GLY A N 1
ATOM 3253 C CA . GLY A 1 421 ? 23.700 14.343 -3.310 1.00 77.00 421 GLY A CA 1
ATOM 3254 C C . GLY A 1 421 ? 23.391 15.693 -3.970 1.00 77.00 421 GLY A C 1
ATOM 3255 O O . GLY A 1 421 ? 23.344 16.718 -3.291 1.00 77.00 421 GLY A O 1
ATOM 3256 N N . SER A 1 422 ? 23.197 15.745 -5.294 1.00 77.19 422 SER A N 1
ATOM 3257 C CA . SER A 1 422 ? 22.769 16.965 -5.980 1.00 77.19 422 SER A CA 1
ATOM 3258 C C . SER A 1 422 ? 21.342 17.376 -5.584 1.00 77.19 422 SER A C 1
ATOM 3260 O O . SER A 1 422 ? 20.526 16.552 -5.172 1.00 77.19 422 SER A O 1
ATOM 3262 N N . GLY A 1 423 ? 21.036 18.670 -5.702 1.00 74.50 423 GLY A N 1
ATOM 3263 C CA . GLY A 1 423 ? 19.721 19.237 -5.371 1.00 74.50 423 GLY A CA 1
ATOM 3264 C C . GLY A 1 423 ? 19.519 19.623 -3.899 1.00 74.50 423 GLY A C 1
ATOM 3265 O O . GLY A 1 423 ? 18.618 20.405 -3.626 1.00 74.50 423 GLY A O 1
ATOM 3266 N N . ALA A 1 424 ? 20.355 19.150 -2.970 1.00 70.00 424 ALA A N 1
ATOM 3267 C CA . ALA A 1 424 ? 20.378 19.653 -1.594 1.00 70.00 424 ALA A CA 1
ATOM 3268 C C . ALA A 1 424 ? 20.964 21.074 -1.508 1.00 70.00 424 ALA A C 1
ATOM 3270 O O . ALA A 1 424 ? 21.795 21.449 -2.339 1.00 70.00 424 ALA A O 1
ATOM 3271 N N . ASP A 1 425 ? 20.609 21.841 -0.473 1.00 68.75 425 ASP A N 1
ATOM 3272 C CA . ASP A 1 425 ? 21.095 23.216 -0.305 1.00 68.75 425 ASP A CA 1
ATOM 3273 C C . ASP A 1 425 ? 22.566 23.253 0.133 1.00 68.75 425 ASP A C 1
ATOM 3275 O O . ASP A 1 425 ? 23.416 23.795 -0.581 1.00 68.75 425 ASP A O 1
ATOM 3279 N N . ASN A 1 426 ? 22.933 22.562 1.218 1.00 66.38 426 ASN A N 1
ATOM 3280 C CA . ASN A 1 426 ? 24.310 22.501 1.741 1.00 66.38 426 ASN A CA 1
ATOM 3281 C C . ASN A 1 426 ? 24.896 21.063 1.757 1.00 66.38 426 ASN A C 1
ATOM 3283 O O . ASN A 1 426 ? 24.321 20.138 1.184 1.00 66.38 426 ASN A O 1
ATOM 3287 N N . PHE A 1 427 ? 26.105 20.887 2.307 1.00 61.50 427 PHE A N 1
ATOM 3288 C CA . PHE A 1 427 ? 26.805 19.591 2.336 1.00 61.50 427 PHE A CA 1
ATOM 3289 C C . PHE A 1 427 ? 26.285 18.637 3.425 1.00 61.50 427 PHE A C 1
ATOM 3291 O O . PHE A 1 427 ? 26.378 17.428 3.253 1.00 61.50 427 PHE A O 1
ATOM 3298 N N . PHE A 1 428 ? 25.712 19.158 4.514 1.00 58.66 428 PHE A N 1
ATOM 3299 C CA . PHE A 1 428 ? 25.078 18.337 5.549 1.00 58.66 428 PHE A CA 1
ATOM 3300 C C . PHE A 1 428 ? 23.738 17.779 5.044 1.00 58.66 428 PHE A C 1
ATOM 3302 O O . PHE A 1 428 ? 23.486 16.584 5.165 1.00 58.66 428 PHE A O 1
ATOM 3309 N N . ASP A 1 429 ? 22.950 18.611 4.356 1.00 56.97 429 ASP A N 1
ATOM 3310 C CA . ASP A 1 429 ? 21.668 18.228 3.744 1.00 56.97 429 ASP A CA 1
ATOM 3311 C C . ASP A 1 429 ? 21.823 17.384 2.466 1.00 56.97 429 ASP A C 1
ATOM 3313 O O . ASP A 1 429 ? 20.853 16.800 1.986 1.00 56.97 429 ASP A O 1
ATOM 3317 N N . ALA A 1 430 ? 23.034 17.300 1.898 1.00 57.12 430 ALA A N 1
ATOM 3318 C CA . ALA A 1 430 ? 23.339 16.369 0.805 1.00 57.12 430 ALA A CA 1
ATOM 3319 C C . ALA A 1 430 ? 23.286 14.897 1.257 1.00 57.12 430 ALA A C 1
ATOM 3321 O O . ALA A 1 430 ? 23.164 14.011 0.410 1.00 57.12 430 ALA A O 1
ATOM 3322 N N . GLY A 1 431 ? 23.338 14.666 2.575 1.00 52.88 431 GLY A N 1
ATOM 3323 C CA . GLY A 1 431 ? 23.062 13.390 3.219 1.00 52.88 431 GLY A CA 1
ATOM 3324 C C . GLY A 1 431 ? 24.103 12.299 2.974 1.00 52.88 431 GLY A C 1
ATOM 3325 O O . GLY A 1 431 ? 25.094 12.448 2.257 1.00 52.88 431 GLY A O 1
ATOM 3326 N N . SER A 1 432 ? 23.837 11.142 3.578 1.00 55.75 432 SER A N 1
ATOM 3327 C CA . SER A 1 432 ? 24.364 9.881 3.059 1.00 55.75 432 SER A CA 1
ATOM 3328 C C . SER A 1 432 ? 23.700 9.592 1.709 1.00 55.75 432 SER A C 1
ATOM 3330 O O . SER A 1 432 ? 22.550 9.962 1.491 1.00 55.75 432 SER A O 1
ATOM 3332 N N . CYS A 1 433 ? 24.355 8.832 0.832 1.00 53.56 433 CYS A N 1
ATOM 3333 C CA . CYS A 1 433 ? 23.731 8.297 -0.389 1.00 53.56 433 CYS A CA 1
ATOM 3334 C C . CYS A 1 433 ? 22.469 7.450 -0.135 1.00 53.56 433 CYS A C 1
ATOM 3336 O O . CYS A 1 433 ? 21.705 7.209 -1.065 1.00 53.56 433 CYS A O 1
ATOM 3338 N N . ILE A 1 434 ? 22.254 7.023 1.113 1.00 53.66 434 ILE A N 1
ATOM 3339 C CA . ILE A 1 434 ? 21.083 6.271 1.582 1.00 53.66 434 ILE A CA 1
ATOM 3340 C C . ILE A 1 434 ? 20.056 7.194 2.287 1.00 53.66 434 ILE A C 1
ATOM 3342 O O . ILE A 1 434 ? 18.889 6.837 2.396 1.00 53.66 434 ILE A O 1
ATOM 3346 N N . ASP A 1 435 ? 20.448 8.407 2.701 1.00 47.72 435 ASP A N 1
ATOM 3347 C CA . ASP A 1 435 ? 19.607 9.378 3.433 1.00 47.72 435 ASP A CA 1
ATOM 3348 C C . ASP A 1 435 ? 19.623 10.776 2.773 1.00 47.72 435 ASP A C 1
ATOM 3350 O O . ASP A 1 435 ? 19.770 11.816 3.411 1.00 47.72 435 ASP A O 1
ATOM 3354 N N . GLY A 1 436 ? 19.518 10.789 1.440 1.00 49.12 436 GLY A N 1
ATOM 3355 C CA . GLY A 1 436 ? 19.464 11.990 0.591 1.00 49.12 436 GLY A CA 1
ATOM 3356 C C . GLY A 1 436 ? 18.051 12.341 0.100 1.00 49.12 436 GLY A C 1
ATOM 3357 O O . GLY A 1 436 ? 17.904 12.879 -0.997 1.00 49.12 436 GLY A O 1
ATOM 3358 N N . ARG A 1 437 ? 17.010 11.954 0.858 1.00 52.00 437 ARG A N 1
ATOM 3359 C CA . ARG A 1 437 ? 15.572 12.292 0.690 1.00 52.00 437 ARG A CA 1
ATOM 3360 C C . ARG A 1 437 ? 15.062 12.511 -0.746 1.00 52.00 437 ARG A C 1
ATOM 3362 O O . ARG A 1 437 ? 14.385 13.497 -1.017 1.00 52.00 437 ARG A O 1
ATOM 3369 N N . LEU A 1 438 ? 15.330 11.586 -1.672 1.00 62.66 438 LEU A N 1
ATOM 3370 C CA . LEU A 1 438 ? 14.860 11.642 -3.072 1.00 62.66 438 LEU A CA 1
ATOM 3371 C C . LEU A 1 438 ? 15.358 12.866 -3.887 1.00 62.66 438 LEU A C 1
ATOM 3373 O O . LEU A 1 438 ? 15.104 12.930 -5.089 1.00 62.66 438 LEU A O 1
ATOM 3377 N N . THR A 1 439 ? 16.055 13.839 -3.289 1.00 72.44 439 THR A N 1
ATOM 3378 C CA . THR A 1 439 ? 16.274 15.175 -3.871 1.00 72.44 439 THR A CA 1
ATOM 3379 C C . THR A 1 439 ? 17.138 15.124 -5.124 1.00 72.44 439 THR A C 1
ATOM 3381 O O . THR A 1 439 ? 16.847 15.819 -6.094 1.00 72.44 439 THR A O 1
ATOM 3384 N N . SER A 1 440 ? 18.155 14.259 -5.154 1.00 79.94 440 SER A N 1
ATOM 3385 C CA . SER A 1 440 ? 18.997 14.055 -6.342 1.00 79.94 440 SER A CA 1
ATOM 3386 C C . SER A 1 440 ? 18.219 13.424 -7.495 1.00 79.94 440 SER A C 1
ATOM 3388 O O . SER A 1 440 ? 18.340 13.882 -8.628 1.00 79.94 440 SER A O 1
ATOM 3390 N N . ALA A 1 441 ? 17.333 12.466 -7.215 1.00 82.25 441 ALA A N 1
ATOM 3391 C CA . ALA A 1 441 ? 16.441 11.899 -8.218 1.00 82.25 441 ALA A CA 1
ATOM 3392 C C . ALA A 1 441 ? 15.431 12.938 -8.727 1.00 82.25 441 ALA A C 1
ATOM 3394 O O . ALA A 1 441 ? 15.266 13.084 -9.935 1.00 82.25 441 ALA A O 1
ATOM 3395 N N . TRP A 1 442 ? 14.803 13.730 -7.852 1.00 80.38 442 TRP A N 1
ATOM 3396 C CA . TRP A 1 442 ? 13.914 14.823 -8.271 1.00 80.38 442 TRP A CA 1
ATOM 3397 C C . TRP A 1 442 ? 14.650 15.906 -9.079 1.00 80.38 442 TRP A C 1
ATOM 3399 O O . TRP A 1 442 ? 14.121 16.402 -10.070 1.00 80.38 442 TRP A O 1
ATOM 3409 N N . ASN A 1 443 ? 15.899 16.215 -8.725 1.00 85.00 443 ASN A N 1
ATOM 3410 C CA . ASN A 1 443 ? 16.798 17.113 -9.458 1.00 85.00 443 ASN A CA 1
ATOM 3411 C C . ASN A 1 443 ? 17.303 16.519 -10.790 1.00 85.00 443 ASN A C 1
ATOM 3413 O O . ASN A 1 443 ? 17.655 17.264 -11.706 1.00 85.00 443 ASN A O 1
ATOM 3417 N N . TRP A 1 444 ? 17.338 15.192 -10.915 1.00 88.69 444 TRP A N 1
ATOM 3418 C CA . TRP A 1 444 ? 17.550 14.477 -12.174 1.00 88.69 444 TRP A CA 1
ATOM 3419 C C . TRP A 1 444 ? 16.293 14.548 -13.051 1.00 88.69 444 TRP A C 1
ATOM 3421 O O . TRP A 1 444 ? 16.386 14.897 -14.227 1.00 88.69 444 TRP A O 1
ATOM 3431 N N . CYS A 1 445 ? 15.116 14.319 -12.458 1.00 88.06 445 CYS A N 1
ATOM 3432 C CA . CYS A 1 445 ? 13.812 14.387 -13.117 1.00 88.06 445 CYS A CA 1
ATOM 3433 C C . CYS A 1 445 ? 13.515 15.796 -13.645 1.00 88.06 445 CYS A C 1
ATOM 3435 O O . CYS A 1 445 ? 13.130 15.942 -14.798 1.00 88.06 445 CYS A O 1
ATOM 3437 N N . SER A 1 446 ? 13.787 16.852 -12.872 1.00 87.69 446 SER A N 1
ATOM 3438 C CA . SER A 1 446 ? 13.627 18.246 -13.324 1.00 87.69 446 SER A CA 1
ATOM 3439 C C . SER A 1 446 ? 14.612 18.666 -14.426 1.00 87.69 446 SER A C 1
ATOM 3441 O O . SER A 1 446 ? 14.513 19.764 -14.973 1.00 87.69 446 SER A O 1
ATOM 3443 N N . LYS A 1 447 ? 15.571 17.798 -14.774 1.00 89.12 447 LYS A N 1
ATOM 3444 C CA . LYS A 1 447 ? 16.530 17.977 -15.874 1.00 89.12 447 LYS A CA 1
ATOM 3445 C C . LYS A 1 447 ? 16.367 16.929 -16.975 1.00 89.12 447 LYS A C 1
ATOM 3447 O O . LYS A 1 447 ? 17.186 16.921 -17.894 1.00 89.12 447 LYS A O 1
ATOM 3452 N N . ILE A 1 448 ? 15.344 16.068 -16.913 1.00 90.38 448 ILE A N 1
ATOM 3453 C CA . ILE A 1 448 ? 15.147 14.979 -17.881 1.00 90.38 448 ILE A CA 1
ATOM 3454 C C . ILE A 1 448 ? 15.003 15.515 -19.309 1.00 90.38 448 ILE A C 1
ATOM 3456 O O . ILE A 1 448 ? 15.613 14.968 -20.220 1.00 90.38 448 ILE A O 1
ATOM 3460 N N . GLU A 1 449 ? 14.337 16.665 -19.470 1.00 90.12 449 GLU A N 1
ATOM 3461 C CA . GLU A 1 449 ? 14.170 17.404 -20.733 1.00 90.12 449 GLU A CA 1
ATOM 3462 C C . GLU A 1 449 ? 15.499 17.769 -21.429 1.00 90.12 449 GLU A C 1
ATOM 3464 O O . GLU A 1 449 ? 15.530 17.999 -22.635 1.00 90.12 449 GLU A O 1
ATOM 3469 N N . LYS A 1 450 ? 16.606 17.828 -20.673 1.00 91.25 450 LYS A N 1
ATOM 3470 C CA . LYS A 1 450 ? 17.945 18.228 -21.148 1.00 91.25 450 LYS A CA 1
ATOM 3471 C C . LYS A 1 450 ? 18.822 17.027 -21.501 1.00 91.25 450 LYS A C 1
ATOM 3473 O O . LYS A 1 450 ? 19.965 17.213 -21.915 1.00 91.25 450 LYS A O 1
ATOM 3478 N N . LYS A 1 451 ? 18.331 15.801 -21.291 1.00 92.12 451 LYS A N 1
ATOM 3479 C CA . LYS A 1 451 ? 19.074 14.560 -21.538 1.00 92.12 451 LYS A CA 1
ATOM 3480 C C . LYS A 1 451 ? 18.785 14.048 -22.955 1.00 92.12 451 LYS A C 1
ATOM 3482 O O . LYS A 1 451 ? 17.644 14.121 -23.406 1.00 92.12 451 LYS A O 1
ATOM 3487 N N . PRO A 1 452 ? 19.780 13.475 -23.660 1.00 91.31 452 PRO A N 1
ATOM 3488 C CA . PRO A 1 452 ? 19.633 13.078 -25.067 1.00 91.31 452 PRO A CA 1
ATOM 3489 C C . PRO A 1 452 ? 18.570 11.989 -25.295 1.00 91.31 452 PRO A C 1
ATOM 3491 O O . PRO A 1 452 ? 18.070 11.836 -26.402 1.00 91.31 452 PRO A O 1
ATOM 3494 N N . PHE A 1 453 ? 18.202 11.250 -24.247 1.00 93.12 453 PHE A N 1
ATOM 3495 C CA . PHE A 1 453 ? 17.187 10.197 -24.267 1.00 93.12 453 PHE A CA 1
ATOM 3496 C C . PHE A 1 453 ? 15.788 10.656 -23.803 1.00 93.12 453 PHE A C 1
ATOM 3498 O O . PHE A 1 453 ? 14.910 9.818 -23.608 1.00 93.12 453 PHE A O 1
ATOM 3505 N N . TYR A 1 454 ? 15.541 11.962 -23.629 1.00 92.44 454 TYR A N 1
ATOM 3506 C CA . TYR A 1 454 ? 14.254 12.492 -23.145 1.00 92.44 454 TYR A CA 1
ATOM 3507 C C . TYR A 1 454 ? 13.035 11.992 -23.938 1.00 92.44 454 TYR A C 1
ATOM 3509 O O . TYR A 1 454 ? 12.027 11.595 -23.355 1.00 92.44 454 TYR A O 1
ATOM 3517 N N . HIS A 1 455 ? 13.134 11.942 -25.268 1.00 91.25 455 HIS A N 1
ATOM 3518 C CA . HIS A 1 455 ? 12.029 11.496 -26.120 1.00 91.25 455 HIS A CA 1
ATOM 3519 C C . HIS A 1 455 ? 11.632 10.029 -25.880 1.00 91.25 455 HIS A C 1
ATOM 3521 O O . HIS A 1 455 ? 10.472 9.680 -26.078 1.00 91.25 455 HIS A O 1
ATOM 3527 N N . ILE A 1 456 ? 12.552 9.187 -25.392 1.00 92.19 456 ILE A N 1
ATOM 3528 C CA . ILE A 1 456 ? 12.264 7.798 -25.003 1.00 92.19 456 ILE A CA 1
ATOM 3529 C C . ILE A 1 456 ? 11.346 7.767 -23.776 1.00 92.19 456 ILE A C 1
ATOM 3531 O O . ILE A 1 456 ? 10.367 7.029 -23.765 1.00 92.19 456 ILE A O 1
ATOM 3535 N N . PHE A 1 457 ? 11.610 8.622 -22.781 1.00 91.06 457 PHE A N 1
ATOM 3536 C CA . PHE A 1 457 ? 10.748 8.779 -21.606 1.00 91.06 457 PHE A CA 1
ATOM 3537 C C . PHE A 1 457 ? 9.353 9.290 -21.992 1.00 91.06 457 PHE A C 1
ATOM 3539 O O . PHE A 1 457 ? 8.358 8.746 -21.520 1.00 91.06 457 PHE A O 1
ATOM 3546 N N . LEU A 1 458 ? 9.258 10.266 -22.905 1.00 89.44 458 LEU A N 1
ATOM 3547 C CA . LEU A 1 458 ? 7.965 10.734 -23.422 1.00 89.44 458 LEU A CA 1
ATOM 3548 C C . LEU A 1 458 ? 7.172 9.620 -24.122 1.00 89.44 458 LEU A C 1
ATOM 3550 O O . LEU A 1 458 ? 5.989 9.450 -23.839 1.00 89.44 458 LEU A O 1
ATOM 3554 N N . MET A 1 459 ? 7.809 8.837 -24.999 1.00 88.69 459 MET A N 1
ATOM 3555 C CA . MET A 1 459 ? 7.147 7.722 -25.694 1.00 88.69 459 MET A CA 1
ATOM 3556 C C . MET A 1 459 ? 6.762 6.574 -24.747 1.00 88.69 459 MET A C 1
ATOM 3558 O O . MET A 1 459 ? 5.739 5.929 -24.960 1.00 88.69 459 MET A O 1
ATOM 3562 N N . ALA A 1 460 ? 7.519 6.362 -23.666 1.00 87.69 460 ALA A N 1
ATOM 3563 C CA . ALA A 1 460 ? 7.182 5.413 -22.604 1.00 87.69 460 ALA A CA 1
ATOM 3564 C C . ALA A 1 460 ? 6.064 5.899 -21.649 1.00 87.69 460 ALA A C 1
ATOM 3566 O O . ALA A 1 460 ? 5.655 5.143 -20.765 1.00 87.69 460 ALA A O 1
ATOM 3567 N N . GLY A 1 461 ? 5.566 7.133 -21.814 1.00 85.94 461 GLY A N 1
ATOM 3568 C CA . GLY A 1 461 ? 4.494 7.712 -20.995 1.00 85.94 461 GLY A CA 1
ATOM 3569 C C . GLY A 1 461 ? 4.954 8.323 -19.665 1.00 85.94 461 GLY A C 1
ATOM 3570 O O . GLY A 1 461 ? 4.164 8.418 -18.730 1.00 85.94 461 GLY A O 1
ATOM 3571 N N . PHE A 1 462 ? 6.223 8.724 -19.543 1.00 86.75 462 PHE A N 1
ATOM 3572 C CA . PHE A 1 462 ? 6.759 9.318 -18.317 1.00 86.75 462 PHE A CA 1
ATOM 3573 C C . PHE A 1 462 ? 6.187 10.719 -18.043 1.00 86.75 462 PHE A C 1
ATOM 3575 O O . PHE A 1 462 ? 6.382 11.643 -18.832 1.00 86.75 462 PHE A O 1
ATOM 3582 N N . VAL A 1 463 ? 5.553 10.886 -16.877 1.00 80.56 463 VAL A N 1
ATOM 3583 C CA . VAL A 1 463 ? 5.024 12.177 -16.380 1.00 80.56 463 VAL A CA 1
ATOM 3584 C C . VAL A 1 463 ? 5.801 12.689 -15.150 1.00 80.56 463 VAL A C 1
ATOM 3586 O O . VAL A 1 463 ? 5.789 13.880 -14.850 1.00 80.56 463 VAL A O 1
ATOM 3589 N N . GLY A 1 464 ? 6.517 11.801 -14.454 1.00 81.00 464 GLY A N 1
ATOM 3590 C CA . GLY A 1 464 ? 7.241 12.056 -13.205 1.00 81.00 464 GLY A CA 1
ATOM 3591 C C . GLY A 1 464 ? 7.278 10.796 -12.329 1.00 81.00 464 GLY A C 1
ATOM 3592 O O . GLY A 1 464 ? 6.708 9.772 -12.703 1.00 81.00 464 GLY A O 1
ATOM 3593 N N . PHE A 1 465 ? 7.912 10.853 -11.151 1.00 75.88 465 PHE A N 1
ATOM 3594 C CA . PHE A 1 465 ? 7.923 9.710 -10.212 1.00 75.88 465 PHE A CA 1
ATOM 3595 C C . PHE A 1 465 ? 6.604 9.503 -9.455 1.00 75.88 465 PHE A C 1
ATOM 3597 O O . PHE A 1 465 ? 6.368 8.418 -8.934 1.00 75.88 465 PHE A O 1
ATOM 3604 N N . ASP A 1 466 ? 5.742 10.520 -9.420 1.00 65.62 466 ASP A N 1
ATOM 3605 C CA . ASP A 1 466 ? 4.419 10.461 -8.785 1.00 65.62 466 ASP A CA 1
ATOM 3606 C C . ASP A 1 466 ? 3.276 10.230 -9.790 1.00 65.62 466 ASP A C 1
ATOM 3608 O O . ASP A 1 466 ? 2.109 10.249 -9.410 1.00 65.62 466 ASP A O 1
ATOM 3612 N N . GLY A 1 467 ? 3.599 9.997 -11.069 1.00 62.66 467 GLY A N 1
ATOM 3613 C CA . GLY A 1 467 ? 2.612 9.882 -12.143 1.00 62.66 467 GLY A CA 1
ATOM 3614 C C . GLY A 1 467 ? 1.963 11.224 -12.501 1.00 62.66 467 GLY A C 1
ATOM 3615 O O . GLY A 1 467 ? 2.567 12.289 -12.359 1.00 62.66 467 GLY A O 1
ATOM 3616 N N . SER A 1 468 ? 0.734 11.175 -13.013 1.00 45.72 468 SER A N 1
ATOM 3617 C CA . SER A 1 468 ? -0.084 12.365 -13.246 1.00 45.72 468 SER A CA 1
ATOM 3618 C C . SER A 1 468 ? -0.675 12.881 -11.936 1.00 45.72 468 SER A C 1
ATOM 3620 O O . SER A 1 468 ? -1.365 12.143 -11.238 1.00 45.72 468 SER A O 1
ATOM 3622 N N . PHE A 1 469 ? -0.487 14.171 -11.648 1.00 38.75 469 PHE A N 1
ATOM 3623 C CA . PHE A 1 469 ? -1.272 14.860 -10.624 1.00 38.75 469 PHE A CA 1
ATOM 3624 C C . PHE A 1 469 ? -2.744 14.923 -11.053 1.00 38.75 469 PHE A C 1
ATOM 3626 O O . PHE A 1 469 ? -3.130 15.810 -11.819 1.00 38.75 469 PHE A O 1
ATOM 3633 N N . GLU A 1 470 ? -3.563 14.010 -10.535 1.00 31.33 470 GLU A N 1
ATOM 3634 C CA . GLU A 1 470 ? -4.997 14.259 -10.390 1.00 31.33 470 GLU A CA 1
ATOM 3635 C C . GLU A 1 470 ? -5.179 15.476 -9.465 1.00 31.33 470 GLU A C 1
ATOM 3637 O O . GLU A 1 470 ? -4.499 15.599 -8.440 1.00 31.33 470 GLU A O 1
ATOM 3642 N N . LYS A 1 471 ? -6.030 16.416 -9.883 1.00 28.08 471 LYS A N 1
ATOM 3643 C CA . LYS A 1 471 ? -6.319 17.681 -9.195 1.00 28.08 471 LYS A CA 1
ATOM 3644 C C . LYS A 1 471 ? -7.766 17.730 -8.741 1.00 28.08 471 LYS A C 1
ATOM 3646 O O . LYS A 1 471 ? -8.619 17.324 -9.558 1.00 28.08 471 LYS A O 1
#

Secondary structure (DSSP, 8-state):
-PPPPBPTTTSSSB--EEETTT--EE-HHHHHHHHSSGGGGGPPEEE----PPP-----------------------------------------PPP--HHHHHHHHHTTS-BPPPPHHHHHHHHHHHHHHHH--HHHHHSS--SS-HHHHHHHHHHHHHHHHHHHHHHH-HHHHHHHHTT--SGGGHHHHHHHHHHHHHHHHH-TTS-TTHHHHHHHHHHHHTSHHHHHHHTS-S-----BHHHHHHTTT-GGGGG-THHHHHT----TTSTTHHHHHHHHHHHHHHHHHHH--SSS-HHHHHHHHHHHHHHHHHHHHHHHHHHHHHHHHHHHHSS--TT----B-TTSTT----B-HHHHHTT-SS-HHHHHHHHHHHHHHHHHHHSTTTHHHHHHTT-HHHHHHHHHHHHHHHSSSSTT-SSSSTT--TTSSTTHHHHHHHTTGGGSTTHHHHHHTT---TT-S---

Sequence (471 aa):
MTAARMCVECEDTEAALACSDCGDVYCDLCYQAQHRSGHRQKHRSTPLAVDVPASSTPARPTPSPVSETISPPLASVVVVTDDPMSETSEAPPVARGVATKEAQVLAGRAKYIPMRLSDAERVLFNLLDASLNVSEYTDKVDILSYRSPVKRILTELTDLFNIMSGMMVASDFRNGKKKVLDRAYMDNADFFKAVFEIGRRYKIMNPERMRNNYGKMIYLLQDASMQEVEGYFEFSCIEDTHTVHSFLEARNGLDLLLDADVPVATRSISDTSAHAAVQRQEKAAAIASLCAHYATKDLTADDIKLCLASIDDNNSYLALNCDPISKMQAYLEHYFLTPSGGFALDIRAGRNGARLTHNHKTQFATHTQVSRILSPIVQTVEYIGRMEHDANTAVYIASMGGAEALRQTILCDFFKHGFDGSGADNFFDAGSCIDGRLTSAWNWCSKIEKKPFYHIFLMAGFVGFDGSFEK

InterPro domains:
  IPR000315 B-box-type zinc finger [PS50119] (2-48)
  IPR013087 Zinc finger C2H2-type [PS00028] (19-39)
  IPR018553 Non-canonical E2 ubiquitin-conjugating enzyme [PTHR31560] (6-364)
  IPR057668 Non-canonical E2 ubiquitin-conjugating enzyme, C-terminal [PF09418] (109-365)
  IPR057668 Non-canonical E2 ubiquitin-conjugating enzyme, C-terminal [PF09418] (368-467)